Protein AF-A0A661XYD4-F1 (afdb_monomer_lite)

Radius of gyration: 37.02 Å; chains: 1; bounding box: 91×106×102 Å

Structure (mmCIF, N/CA/C/O backbone):
data_AF-A0A661XYD4-F1
#
_entry.id   AF-A0A661XYD4-F1
#
loop_
_atom_site.group_PDB
_atom_site.id
_atom_site.type_symbol
_atom_site.label_atom_id
_atom_site.label_alt_id
_atom_site.label_comp_id
_atom_site.label_asym_id
_atom_site.label_entity_id
_atom_site.label_seq_id
_atom_site.pdbx_PDB_ins_code
_atom_site.Cartn_x
_atom_site.Cartn_y
_atom_site.Cartn_z
_atom_site.occupancy
_atom_site.B_iso_or_equiv
_atom_site.auth_seq_id
_atom_site.auth_comp_id
_atom_site.auth_asym_id
_atom_site.auth_atom_id
_atom_site.pdbx_PDB_model_num
ATOM 1 N N . MET A 1 1 ? 50.429 71.532 -29.324 1.00 42.41 1 MET A N 1
ATOM 2 C CA . MET A 1 1 ? 49.496 70.533 -29.894 1.00 42.41 1 MET A CA 1
ATOM 3 C C . MET A 1 1 ? 50.283 69.344 -30.425 1.00 42.41 1 MET A C 1
ATOM 5 O O . MET A 1 1 ? 50.913 69.481 -31.460 1.00 42.41 1 MET A O 1
ATOM 9 N N . LYS A 1 2 ? 50.279 68.217 -29.705 1.00 32.75 2 LYS A N 1
ATOM 10 C CA . LYS A 1 2 ? 50.439 66.846 -30.230 1.00 32.75 2 LYS A CA 1
ATOM 11 C C . LYS A 1 2 ? 50.190 65.899 -29.051 1.00 32.75 2 LYS A C 1
ATOM 13 O O . LYS A 1 2 ? 51.011 65.804 -28.148 1.00 32.75 2 LYS A O 1
ATOM 18 N N . LYS A 1 3 ? 48.986 65.322 -29.007 1.00 32.28 3 LYS A N 1
ATOM 19 C CA . LYS A 1 3 ? 48.577 64.329 -28.006 1.00 32.28 3 LYS A CA 1
ATOM 20 C C . LYS A 1 3 ? 49.386 63.052 -28.244 1.00 32.28 3 LYS A C 1
ATOM 22 O O . LYS A 1 3 ? 49.295 62.475 -29.323 1.00 32.28 3 LYS A O 1
ATOM 27 N N . ILE A 1 4 ? 50.161 62.633 -27.250 1.00 34.09 4 ILE A N 1
ATOM 28 C CA . ILE A 1 4 ? 50.741 61.291 -27.173 1.00 34.09 4 ILE A CA 1
ATOM 29 C C . ILE A 1 4 ? 49.661 60.404 -26.547 1.00 34.09 4 ILE A C 1
ATOM 31 O O . ILE A 1 4 ? 49.319 60.581 -25.381 1.00 34.09 4 ILE A O 1
ATOM 35 N N . TYR A 1 5 ? 49.084 59.499 -27.337 1.00 37.91 5 TYR A N 1
ATOM 36 C CA . TYR A 1 5 ? 48.242 58.420 -26.826 1.00 37.91 5 TYR A CA 1
ATOM 37 C C . TYR A 1 5 ? 49.162 57.280 -26.387 1.00 37.91 5 TYR A C 1
ATOM 39 O O . TYR A 1 5 ? 49.720 56.563 -27.215 1.00 37.91 5 TYR A O 1
ATOM 47 N N . ILE A 1 6 ? 49.338 57.145 -25.075 1.00 42.06 6 ILE A N 1
ATOM 48 C CA . ILE A 1 6 ? 49.858 55.926 -24.460 1.00 42.06 6 ILE A CA 1
ATOM 49 C C . ILE A 1 6 ? 48.724 54.903 -24.555 1.00 42.06 6 ILE A C 1
ATOM 51 O O . ILE A 1 6 ? 47.727 55.018 -23.844 1.00 42.06 6 ILE A O 1
ATOM 55 N N . TYR A 1 7 ? 48.845 53.935 -25.465 1.00 39.41 7 TYR A N 1
ATOM 56 C CA . TYR A 1 7 ? 48.002 52.745 -25.428 1.00 39.41 7 TYR A CA 1
ATOM 57 C C . TYR A 1 7 ? 48.346 51.978 -24.152 1.00 39.41 7 TYR A C 1
ATOM 59 O O . TYR A 1 7 ? 49.494 51.602 -23.918 1.00 39.41 7 TYR A O 1
ATOM 67 N N . THR A 1 8 ? 47.352 51.825 -23.287 1.00 43.75 8 THR A N 1
ATOM 68 C CA . THR A 1 8 ? 47.473 51.128 -22.016 1.00 43.75 8 THR A CA 1
ATOM 69 C C . THR A 1 8 ? 47.774 49.651 -22.260 1.00 43.75 8 THR A C 1
ATOM 71 O O . THR A 1 8 ? 47.203 49.011 -23.142 1.00 43.75 8 THR A O 1
ATOM 74 N N . PHE A 1 9 ? 48.637 49.096 -21.411 1.00 45.94 9 PHE A N 1
ATOM 75 C CA . PHE A 1 9 ? 48.976 47.671 -21.292 1.00 45.94 9 PHE A CA 1
ATOM 76 C C . PHE A 1 9 ? 47.734 46.746 -21.240 1.00 45.94 9 PHE A C 1
ATOM 78 O O . PHE A 1 9 ? 47.824 45.556 -21.527 1.00 45.94 9 PHE A O 1
ATOM 85 N N . SER A 1 10 ? 46.555 47.309 -20.949 1.00 50.16 10 SER A N 1
ATOM 86 C CA . SER A 1 10 ? 45.253 46.646 -20.997 1.00 50.16 10 SER A CA 1
ATOM 87 C C . SER A 1 10 ? 44.859 46.167 -22.395 1.00 50.16 10 SER A C 1
ATOM 89 O O . SER A 1 10 ? 44.271 45.105 -22.486 1.00 50.16 10 SER A O 1
ATOM 91 N N . ALA A 1 11 ? 45.181 46.873 -23.485 1.00 47.34 11 ALA A N 1
ATOM 92 C CA . ALA A 1 11 ? 44.744 46.448 -24.823 1.00 47.34 11 ALA A CA 1
ATOM 93 C C . ALA A 1 11 ? 45.515 45.215 -25.330 1.00 47.34 11 ALA A C 1
ATOM 95 O O . ALA A 1 11 ? 44.944 44.358 -25.999 1.00 47.34 11 ALA A O 1
ATOM 96 N N . ILE A 1 12 ? 46.794 45.092 -24.958 1.00 50.66 12 ILE A N 1
ATOM 97 C CA . ILE A 1 12 ? 47.622 43.920 -25.278 1.00 50.66 12 ILE A CA 1
ATOM 98 C C . ILE A 1 12 ? 47.277 42.760 -24.337 1.00 50.66 12 ILE A C 1
ATOM 100 O O . ILE A 1 12 ? 47.192 41.627 -24.794 1.00 50.66 12 ILE A O 1
ATOM 104 N N . LEU A 1 13 ? 46.971 43.025 -23.061 1.00 44.84 13 LEU A N 1
ATOM 105 C CA . LEU A 1 13 ? 46.490 41.992 -22.141 1.00 44.84 13 LEU A CA 1
ATOM 106 C C . LEU A 1 13 ? 45.081 41.496 -22.516 1.00 44.84 13 LEU A C 1
ATOM 108 O O . LEU A 1 13 ? 44.818 40.312 -22.379 1.00 44.84 13 LEU A O 1
ATOM 112 N N . SER A 1 14 ? 44.208 42.344 -23.072 1.00 46.81 14 SER A N 1
ATOM 113 C CA . SER A 1 14 ? 42.910 41.934 -23.627 1.00 46.81 14 SER A CA 1
ATOM 114 C C . SER A 1 14 ? 43.047 41.146 -24.930 1.00 46.81 14 SER A C 1
ATOM 116 O O . SER A 1 14 ? 42.288 40.204 -25.117 1.00 46.81 14 SER A O 1
ATOM 118 N N . LEU A 1 15 ? 44.020 41.457 -25.799 1.00 43.03 15 LEU A N 1
ATOM 119 C CA . LEU A 1 15 ? 44.302 40.646 -26.994 1.00 43.03 15 LEU A CA 1
ATOM 120 C C . LEU A 1 15 ? 44.945 39.294 -26.634 1.00 43.03 15 LEU A C 1
ATOM 122 O O . LEU A 1 15 ? 44.657 38.291 -27.278 1.00 43.03 15 LEU A O 1
ATOM 126 N N . VAL A 1 16 ? 45.770 39.248 -25.581 1.00 46.19 16 VAL A N 1
ATOM 127 C CA . VAL A 1 16 ? 46.401 38.016 -25.076 1.00 46.19 16 VAL A CA 1
ATOM 128 C C . VAL A 1 16 ? 45.430 37.190 -24.213 1.00 46.19 16 VAL A C 1
ATOM 130 O O . VAL A 1 16 ? 45.481 35.968 -24.281 1.00 46.19 16 VAL A O 1
ATOM 133 N N . LEU A 1 17 ? 44.471 37.799 -23.497 1.00 42.50 17 LEU A N 1
ATOM 134 C CA . LEU A 1 17 ? 43.375 37.071 -22.828 1.00 42.50 17 LEU A CA 1
ATOM 135 C C . LEU A 1 17 ? 42.269 36.616 -23.798 1.00 42.50 17 LEU A C 1
ATOM 137 O O . LEU A 1 17 ? 41.689 35.557 -23.568 1.00 42.50 17 LEU A O 1
ATOM 141 N N . PHE A 1 18 ? 42.001 37.332 -24.899 1.00 40.91 18 PHE A N 1
ATOM 142 C CA . PHE A 1 18 ? 41.147 36.816 -25.986 1.00 40.91 18 PHE A CA 1
ATOM 143 C C . PHE A 1 18 ? 41.831 35.696 -26.787 1.00 40.91 18 PHE A C 1
ATOM 145 O O . PHE A 1 18 ? 41.151 34.836 -27.343 1.00 40.91 18 PHE A O 1
ATOM 152 N N . ALA A 1 19 ? 43.167 35.670 -26.821 1.00 39.97 19 ALA A N 1
ATOM 153 C CA . ALA A 1 19 ? 43.932 34.565 -27.395 1.00 39.97 19 ALA A CA 1
ATOM 154 C C . ALA A 1 19 ? 44.093 33.372 -26.429 1.00 39.97 19 ALA A C 1
ATOM 156 O O . ALA A 1 19 ? 44.261 32.252 -26.893 1.00 39.97 19 ALA A O 1
ATOM 157 N N . ALA A 1 20 ? 44.012 33.583 -25.108 1.00 40.25 20 ALA A N 1
ATOM 158 C CA . ALA A 1 20 ? 44.160 32.525 -24.100 1.00 40.25 20 ALA A CA 1
ATOM 159 C C . ALA A 1 20 ? 42.831 31.912 -23.609 1.00 40.25 20 ALA A C 1
ATOM 161 O O . ALA A 1 20 ? 42.847 30.828 -23.037 1.00 40.25 20 ALA A O 1
ATOM 162 N N . SER A 1 21 ? 41.687 32.570 -23.836 1.00 40.72 21 SER A N 1
ATOM 163 C CA . SER A 1 21 ? 40.345 31.991 -23.603 1.00 40.72 21 SER A CA 1
ATOM 164 C C . SER A 1 21 ? 39.767 31.285 -24.834 1.00 40.72 21 SER A C 1
ATOM 166 O O . SER A 1 21 ? 38.834 30.500 -24.707 1.00 40.72 21 SER A O 1
ATOM 168 N N . ASN A 1 22 ? 40.383 31.476 -26.004 1.00 41.75 22 ASN A N 1
ATOM 169 C CA . ASN A 1 22 ? 40.304 30.533 -27.109 1.00 41.75 22 ASN A CA 1
ATOM 170 C C . ASN A 1 22 ? 41.465 29.539 -26.983 1.00 41.75 22 ASN A C 1
ATOM 172 O O . ASN A 1 22 ? 42.393 29.544 -27.792 1.00 41.75 22 ASN A O 1
ATOM 176 N N . SER A 1 23 ? 41.392 28.605 -26.028 1.00 43.16 23 SER A N 1
ATOM 177 C CA . SER A 1 23 ? 41.770 27.256 -26.450 1.00 43.16 23 SER A CA 1
ATOM 178 C C . SER A 1 23 ? 40.851 26.995 -27.636 1.00 43.16 23 SER A C 1
ATOM 180 O O . SER A 1 23 ? 39.639 26.932 -27.431 1.00 43.16 23 SER A O 1
ATOM 182 N N . PHE A 1 24 ? 41.374 27.006 -28.867 1.00 46.75 24 PHE A N 1
ATOM 183 C CA . PHE A 1 24 ? 40.613 26.547 -30.025 1.00 46.75 24 PHE A CA 1
ATOM 184 C C . PHE A 1 24 ? 39.933 25.265 -29.564 1.00 46.75 24 PHE A C 1
ATOM 186 O O . PHE A 1 24 ? 40.647 24.328 -29.205 1.00 46.75 24 PHE A O 1
ATOM 193 N N . ALA A 1 25 ? 38.603 25.265 -29.422 1.00 55.66 25 ALA A N 1
ATOM 194 C CA . ALA A 1 25 ? 37.890 24.059 -29.051 1.00 55.66 25 ALA A CA 1
ATOM 195 C C . ALA A 1 25 ? 38.269 23.059 -30.136 1.00 55.66 25 ALA A C 1
ATOM 197 O O . ALA A 1 25 ? 37.901 23.245 -31.294 1.00 55.66 25 ALA A O 1
ATOM 198 N N . GLN A 1 26 ? 39.148 22.116 -29.799 1.00 75.94 26 GLN A N 1
ATOM 199 C CA . GLN A 1 26 ? 39.675 21.192 -30.780 1.00 75.94 26 GLN A CA 1
ATOM 200 C C . GLN A 1 26 ? 38.468 20.449 -31.330 1.00 75.94 26 GLN A C 1
ATOM 202 O O . GLN A 1 26 ? 37.709 19.878 -30.545 1.00 75.94 26 GLN A O 1
ATOM 207 N N . ASN A 1 27 ? 38.270 20.509 -32.650 1.00 89.31 27 ASN A N 1
ATOM 208 C CA . ASN A 1 27 ? 37.201 19.769 -33.306 1.00 89.31 27 ASN A CA 1
ATOM 209 C C . ASN A 1 27 ? 37.309 18.319 -32.851 1.00 89.31 27 ASN A C 1
ATOM 211 O O . ASN A 1 27 ? 38.320 17.665 -33.113 1.00 89.31 27 ASN A O 1
ATOM 215 N N . ASN A 1 28 ? 36.302 17.848 -32.130 1.00 92.44 28 ASN A N 1
ATOM 216 C CA . ASN A 1 28 ? 36.324 16.520 -31.550 1.00 92.44 28 ASN A CA 1
ATOM 217 C C . ASN A 1 28 ? 34.934 15.903 -31.592 1.00 92.44 28 ASN A C 1
ATOM 219 O O . ASN A 1 28 ? 33.923 16.603 -31.554 1.00 92.44 28 ASN A O 1
ATOM 223 N N . ILE A 1 29 ? 34.918 14.578 -31.630 1.00 95.06 29 ILE A N 1
ATOM 224 C CA . ILE A 1 29 ? 33.742 13.746 -31.443 1.00 95.06 29 ILE A CA 1
ATOM 225 C C . ILE A 1 29 ? 34.108 12.764 -30.334 1.00 95.06 29 ILE A C 1
ATOM 227 O O . ILE A 1 29 ? 34.992 11.927 -30.507 1.00 95.06 29 ILE A O 1
ATOM 231 N N . ALA A 1 30 ? 33.468 12.904 -29.179 1.00 94.38 30 ALA A N 1
ATOM 232 C CA . ALA A 1 30 ? 33.615 11.974 -28.071 1.00 94.38 30 ALA A CA 1
ATOM 233 C C . ALA A 1 30 ? 32.605 10.833 -28.224 1.00 94.38 30 ALA A C 1
ATOM 235 O O . ALA A 1 30 ? 31.445 11.087 -28.553 1.00 94.38 30 ALA A O 1
ATOM 236 N N . VAL A 1 31 ? 33.049 9.602 -27.967 1.00 94.75 31 VAL A N 1
ATOM 237 C CA . VAL A 1 31 ? 32.217 8.392 -27.982 1.00 94.75 31 VAL A CA 1
ATOM 238 C C . VAL A 1 31 ? 31.975 7.928 -26.549 1.00 94.75 31 VAL A C 1
ATOM 240 O O . VAL A 1 31 ? 32.898 7.925 -25.735 1.00 94.75 31 VAL A O 1
ATOM 243 N N . SER A 1 32 ? 30.749 7.516 -26.241 1.00 92.62 32 SER A N 1
ATOM 244 C CA . SER A 1 32 ? 30.389 6.903 -24.958 1.00 92.62 32 SER A CA 1
ATOM 245 C C . SER A 1 32 ? 29.353 5.789 -25.142 1.00 92.62 32 SER A C 1
ATOM 247 O O . SER A 1 32 ? 28.881 5.546 -26.254 1.00 92.62 32 SER A O 1
ATOM 249 N N . GLY A 1 33 ? 29.019 5.082 -24.057 1.00 89.44 33 GLY A N 1
ATOM 250 C CA . GLY A 1 33 ? 28.084 3.951 -24.100 1.00 89.44 33 GLY A CA 1
ATOM 251 C C . GLY A 1 33 ? 28.660 2.696 -24.754 1.00 89.44 33 GLY A C 1
ATOM 252 O O . GLY A 1 33 ? 27.914 1.908 -25.321 1.00 89.44 33 GLY A O 1
ATOM 253 N N . VAL A 1 34 ? 29.987 2.536 -24.729 1.00 93.06 34 VAL A N 1
ATOM 254 C CA . VAL A 1 34 ? 30.671 1.354 -25.267 1.00 93.06 34 VAL A CA 1
ATOM 255 C C . VAL A 1 34 ? 30.921 0.357 -24.125 1.00 93.06 34 VAL A C 1
ATOM 257 O O . VAL A 1 34 ? 31.689 0.699 -23.220 1.00 93.06 34 VAL A O 1
ATOM 260 N N . PRO A 1 35 ? 30.311 -0.844 -24.152 1.00 92.12 35 PRO A N 1
ATOM 261 C CA . PRO A 1 35 ? 30.521 -1.890 -23.151 1.00 92.12 35 PRO A CA 1
ATOM 262 C C . PRO A 1 35 ? 31.972 -2.363 -23.082 1.00 92.12 35 PRO A C 1
ATOM 264 O O . PRO A 1 35 ? 32.730 -2.247 -24.048 1.00 92.12 35 PRO A O 1
ATOM 267 N N . ALA A 1 36 ? 32.355 -2.961 -21.953 1.00 90.56 36 ALA A N 1
ATOM 268 C CA . ALA A 1 36 ? 33.705 -3.505 -21.798 1.00 90.56 36 ALA A CA 1
ATOM 269 C C . ALA A 1 36 ? 33.905 -4.820 -22.575 1.00 90.56 36 ALA A C 1
ATOM 271 O O . ALA A 1 36 ? 35.020 -5.111 -23.009 1.00 90.56 36 ALA A O 1
ATOM 272 N N . ASN A 1 37 ? 32.831 -5.596 -22.752 1.00 90.81 37 ASN A N 1
ATOM 273 C CA . ASN A 1 37 ? 32.822 -6.870 -23.468 1.00 90.81 37 ASN A CA 1
ATOM 274 C C . ASN A 1 37 ? 31.727 -6.840 -24.538 1.00 90.81 37 ASN A C 1
ATOM 276 O O . ASN A 1 37 ? 30.605 -6.436 -24.242 1.00 90.81 37 ASN A O 1
ATOM 280 N N . ILE A 1 38 ? 32.061 -7.249 -25.761 1.00 92.69 38 ILE A N 1
ATOM 281 C CA . ILE A 1 38 ? 31.149 -7.273 -26.914 1.00 92.69 38 ILE A CA 1
ATOM 282 C C . ILE A 1 38 ? 31.436 -8.542 -27.724 1.00 92.69 38 ILE A C 1
ATOM 284 O O . ILE A 1 38 ? 32.592 -8.946 -27.845 1.00 92.69 38 ILE A O 1
ATOM 288 N N . CYS A 1 39 ? 30.428 -9.161 -28.323 1.00 94.38 39 CYS A N 1
ATOM 289 C CA . CYS A 1 39 ? 30.624 -10.292 -29.220 1.00 94.38 39 CYS A CA 1
ATOM 290 C C . CYS A 1 39 ? 30.825 -9.850 -30.677 1.00 94.38 39 CYS A C 1
ATOM 292 O O . CYS A 1 39 ? 30.319 -8.826 -31.140 1.00 94.38 39 CYS A O 1
ATOM 294 N N . ALA A 1 40 ? 31.555 -10.651 -31.455 1.00 95.06 40 ALA A N 1
ATOM 295 C CA . ALA A 1 40 ? 31.486 -10.549 -32.908 1.00 95.06 40 ALA A CA 1
ATOM 296 C C . ALA A 1 40 ? 30.050 -10.845 -33.375 1.00 95.06 40 ALA A C 1
ATOM 298 O O . ALA A 1 40 ? 29.362 -11.657 -32.761 1.00 95.06 40 ALA A O 1
ATOM 299 N N . ASN A 1 41 ? 29.612 -10.205 -34.461 1.00 95.81 41 ASN A N 1
ATOM 300 C CA . ASN A 1 41 ? 28.233 -10.236 -34.972 1.00 95.81 41 ASN A CA 1
ATOM 301 C C . ASN A 1 41 ? 27.182 -9.538 -34.082 1.00 95.81 41 ASN A C 1
ATOM 303 O O . ASN A 1 41 ? 26.000 -9.540 -34.409 1.00 95.81 41 ASN A O 1
ATOM 307 N N . GLU A 1 42 ? 27.584 -8.911 -32.978 1.00 94.44 42 GLU A N 1
ATOM 308 C CA . GLU A 1 42 ? 26.650 -8.233 -32.086 1.00 94.44 42 GLU A CA 1
ATOM 309 C C . GLU A 1 42 ? 26.318 -6.816 -32.567 1.00 94.44 42 GLU A C 1
ATOM 311 O O . GLU A 1 42 ? 27.216 -6.056 -32.953 1.00 94.44 42 GLU A O 1
ATOM 316 N N . SER A 1 43 ? 25.038 -6.440 -32.485 1.00 92.69 43 SER A N 1
ATOM 317 C CA . SER A 1 43 ? 24.575 -5.063 -32.671 1.00 92.69 43 SER A CA 1
ATOM 318 C C . SER A 1 43 ? 24.318 -4.361 -31.333 1.00 92.69 43 SER A C 1
ATOM 320 O O . SER A 1 43 ? 23.684 -4.928 -30.446 1.00 92.69 43 SER A O 1
ATOM 322 N N . LEU A 1 44 ? 24.757 -3.106 -31.205 1.00 93.31 44 LEU A N 1
ATOM 323 C CA . LEU A 1 44 ? 24.486 -2.256 -30.040 1.00 93.31 44 LEU A CA 1
ATOM 324 C C . LEU A 1 44 ? 24.397 -0.774 -30.426 1.00 93.31 44 LEU A C 1
ATOM 326 O O . LEU A 1 44 ? 24.822 -0.367 -31.506 1.00 93.31 44 LEU A O 1
ATOM 330 N N . ILE A 1 45 ? 23.893 0.055 -29.514 1.00 92.81 45 ILE A N 1
ATOM 331 C CA . ILE A 1 45 ? 23.831 1.506 -29.692 1.00 92.81 45 ILE A CA 1
ATOM 332 C C . ILE A 1 45 ? 24.971 2.170 -28.916 1.00 92.81 45 ILE A C 1
ATOM 334 O O . ILE A 1 45 ? 25.129 1.935 -27.722 1.00 92.81 45 ILE A O 1
ATOM 338 N N . ILE A 1 46 ? 25.725 3.047 -29.583 1.00 94.06 46 ILE A N 1
ATOM 339 C CA . ILE A 1 46 ? 26.718 3.931 -28.952 1.00 94.06 46 ILE A CA 1
ATOM 340 C C . ILE A 1 46 ? 26.280 5.392 -29.058 1.00 94.06 46 ILE A C 1
ATOM 342 O O . ILE A 1 46 ? 25.545 5.770 -29.973 1.00 94.06 46 ILE A O 1
ATOM 346 N N . ASN A 1 47 ? 26.762 6.231 -28.145 1.00 93.44 47 ASN A N 1
ATOM 347 C CA . ASN A 1 47 ? 26.435 7.654 -28.093 1.00 93.44 47 ASN A CA 1
ATOM 348 C C . ASN A 1 47 ? 27.614 8.503 -28.591 1.00 93.44 47 ASN A C 1
ATOM 350 O O . ASN A 1 47 ? 28.778 8.127 -28.421 1.00 93.44 47 ASN A O 1
ATOM 354 N N . TYR A 1 48 ? 27.322 9.676 -29.160 1.00 93.81 48 TYR A N 1
ATOM 355 C CA . TYR A 1 48 ? 28.343 10.646 -29.557 1.00 93.81 48 TYR A CA 1
ATOM 356 C C . TYR A 1 48 ? 28.016 12.075 -29.128 1.00 93.81 48 TYR A C 1
ATOM 358 O O . TYR A 1 48 ? 26.853 12.481 -29.086 1.00 93.81 48 TYR A O 1
ATOM 366 N N . VAL A 1 49 ? 29.068 12.854 -28.860 1.00 94.81 49 VAL A N 1
ATOM 367 C CA . VAL A 1 49 ? 29.002 14.308 -28.664 1.00 94.81 49 VAL A CA 1
ATOM 368 C C . VAL A 1 49 ? 30.123 14.972 -29.463 1.00 94.81 49 VAL A C 1
ATOM 370 O O . VAL A 1 49 ? 31.306 14.757 -29.204 1.00 94.81 49 VAL A O 1
ATOM 373 N N . ALA A 1 50 ? 29.745 15.783 -30.442 1.00 93.44 50 ALA A N 1
ATOM 374 C CA . ALA A 1 50 ? 30.605 16.559 -31.315 1.00 93.44 50 ALA A CA 1
ATOM 375 C C . ALA A 1 50 ? 30.703 18.016 -30.838 1.00 93.44 50 ALA A C 1
ATOM 377 O O . ALA A 1 50 ? 29.699 18.638 -30.506 1.00 93.44 50 ALA A O 1
ATOM 378 N N . ASN A 1 51 ? 31.912 18.577 -30.830 1.00 92.69 51 ASN A N 1
ATOM 379 C CA . ASN A 1 51 ? 32.175 19.955 -30.411 1.00 92.69 51 ASN A CA 1
ATOM 380 C C . ASN A 1 51 ? 33.271 20.596 -31.269 1.00 92.69 51 ASN A C 1
ATOM 382 O O . ASN A 1 51 ? 34.105 19.907 -31.854 1.00 92.69 51 ASN A O 1
ATOM 386 N N . GLY A 1 52 ? 33.294 21.930 -31.306 1.00 88.81 52 GLY A N 1
ATOM 387 C CA . GLY A 1 52 ? 34.331 22.709 -31.997 1.00 88.81 52 GLY A CA 1
ATOM 388 C C . GLY A 1 52 ? 34.092 22.915 -33.497 1.00 88.81 52 GLY A C 1
ATOM 389 O O . GLY A 1 52 ? 34.788 23.712 -34.113 1.00 88.81 52 GLY A O 1
ATOM 390 N N . PHE A 1 53 ? 33.072 22.282 -34.084 1.00 90.81 53 PHE A N 1
ATOM 391 C CA . PHE A 1 53 ? 32.729 22.436 -35.499 1.00 90.81 53 PHE A CA 1
ATOM 392 C C . PHE A 1 53 ? 31.216 22.487 -35.742 1.00 90.81 53 PHE A C 1
ATOM 394 O O . PHE A 1 53 ? 30.423 22.161 -34.863 1.00 90.81 53 PHE A O 1
ATOM 401 N N . THR A 1 54 ? 30.819 22.896 -36.948 1.00 90.81 54 THR A N 1
ATOM 402 C CA . THR A 1 54 ? 29.422 22.910 -37.401 1.00 90.81 54 THR A CA 1
ATOM 403 C C . THR A 1 54 ? 29.263 21.893 -38.531 1.00 90.81 54 THR A C 1
ATOM 405 O O . THR A 1 54 ? 29.846 22.114 -39.593 1.00 90.81 54 THR A O 1
ATOM 408 N N . PRO A 1 55 ? 28.531 20.785 -38.320 1.00 92.12 55 PRO A N 1
ATOM 409 C CA . PRO A 1 55 ? 28.283 19.799 -39.364 1.00 92.12 55 PRO A CA 1
ATOM 410 C C . PRO A 1 55 ? 27.532 20.404 -40.557 1.00 92.12 55 PRO A C 1
ATOM 412 O O . PRO A 1 55 ? 26.552 21.133 -40.373 1.00 92.12 55 PRO A O 1
ATOM 415 N N . GLY A 1 56 ? 27.973 20.092 -41.774 1.00 89.00 56 GLY A N 1
ATOM 416 C CA . GLY A 1 56 ? 27.292 20.475 -43.008 1.00 89.00 56 GLY A CA 1
ATOM 417 C C . GLY A 1 56 ? 25.960 19.741 -43.207 1.00 89.00 56 GLY A C 1
ATOM 418 O O . GLY A 1 56 ? 25.688 18.700 -42.600 1.00 89.00 56 GLY A O 1
ATOM 419 N N . ALA A 1 57 ? 25.105 20.274 -44.083 1.00 84.69 57 ALA A N 1
ATOM 420 C CA . ALA A 1 57 ? 23.884 19.585 -44.493 1.00 84.69 57 ALA A CA 1
ATOM 421 C C . ALA A 1 57 ? 24.254 18.310 -45.273 1.00 84.69 57 ALA A C 1
ATOM 423 O O . ALA A 1 57 ? 24.862 18.394 -46.337 1.00 84.69 57 ALA A O 1
ATOM 424 N N . GLY A 1 58 ? 23.890 17.140 -44.740 1.00 86.12 58 GLY A N 1
ATOM 425 C CA . GLY A 1 58 ? 24.295 15.841 -45.290 1.00 86.12 58 GLY A CA 1
ATOM 426 C C . GLY A 1 58 ? 25.553 15.242 -44.654 1.00 86.12 58 GLY A C 1
ATOM 427 O O . GLY A 1 58 ? 26.059 14.249 -45.168 1.00 86.12 58 GLY A O 1
ATOM 428 N N . ASN A 1 59 ? 26.048 15.807 -43.546 1.00 93.19 59 ASN A N 1
ATOM 429 C CA . ASN A 1 59 ? 27.119 15.195 -42.766 1.00 93.19 59 ASN A CA 1
ATOM 430 C C . ASN A 1 59 ? 26.774 13.756 -42.344 1.00 93.19 59 ASN A C 1
ATOM 432 O O . ASN A 1 59 ? 25.659 13.484 -41.896 1.00 93.19 59 ASN A O 1
ATOM 436 N N . ILE A 1 60 ? 27.761 12.868 -42.441 1.00 93.94 60 ILE A N 1
ATOM 437 C CA . ILE A 1 60 ? 27.690 11.471 -42.027 1.00 93.94 60 ILE A CA 1
ATOM 438 C C . ILE A 1 60 ? 28.579 11.287 -40.803 1.00 93.94 60 ILE A C 1
ATOM 440 O O . ILE A 1 60 ? 29.783 11.549 -40.856 1.00 93.94 60 ILE A O 1
ATOM 444 N N . TYR A 1 61 ? 27.999 10.771 -39.724 1.00 95.31 61 TYR A N 1
ATOM 445 C CA . TYR A 1 61 ? 28.769 10.171 -38.643 1.00 95.31 61 TYR A CA 1
ATOM 446 C C . TYR A 1 61 ? 28.936 8.671 -38.909 1.00 95.31 61 TYR A C 1
ATOM 448 O O . TYR A 1 61 ? 27.955 7.962 -39.135 1.00 95.31 61 TYR A O 1
ATOM 456 N N . GLN A 1 62 ? 30.179 8.188 -38.893 1.00 95.75 62 GLN A N 1
ATOM 457 C CA . GLN A 1 62 ? 30.511 6.776 -39.088 1.00 95.75 62 GLN A CA 1
ATOM 458 C C . GLN A 1 62 ? 31.363 6.263 -37.926 1.00 95.75 62 GLN A C 1
ATOM 460 O O . GLN A 1 62 ? 32.444 6.786 -37.651 1.00 95.75 62 GLN A O 1
ATOM 465 N N . ALA A 1 63 ? 30.888 5.212 -37.264 1.00 96.94 63 ALA A N 1
ATOM 466 C CA . ALA A 1 63 ? 31.637 4.479 -36.260 1.00 96.94 63 ALA A CA 1
ATOM 467 C C . ALA A 1 63 ? 32.645 3.520 -36.909 1.00 96.94 63 ALA A C 1
ATOM 469 O O . ALA A 1 63 ? 32.365 2.851 -37.909 1.00 96.94 63 ALA A O 1
ATOM 470 N N . GLN A 1 64 ? 33.830 3.453 -36.313 1.00 97.38 64 GLN A N 1
ATOM 471 C CA . GLN A 1 64 ? 34.966 2.668 -36.773 1.00 97.38 64 GLN A CA 1
ATOM 472 C C . GLN A 1 64 ? 35.519 1.819 -35.628 1.00 97.38 64 GLN A C 1
ATOM 474 O O . GLN A 1 64 ? 35.701 2.333 -34.524 1.00 97.38 64 GLN A O 1
ATOM 479 N N . LEU A 1 65 ? 35.846 0.559 -35.913 1.00 97.19 65 LEU A N 1
ATOM 480 C CA . LEU A 1 65 ? 36.558 -0.358 -35.022 1.00 97.19 65 LEU A CA 1
ATOM 481 C C . LEU A 1 65 ? 38.052 -0.378 -35.365 1.00 97.19 65 LEU A C 1
ATOM 483 O O . LEU A 1 65 ? 38.436 -0.386 -36.539 1.00 97.19 65 LEU A O 1
ATOM 487 N N . SER A 1 66 ? 38.899 -0.389 -34.340 1.00 96.75 66 SER A N 1
ATOM 488 C CA . SER A 1 66 ? 40.346 -0.535 -34.486 1.00 96.75 66 SER A CA 1
ATOM 489 C C . SER A 1 66 ? 40.761 -1.970 -34.840 1.00 96.75 66 SER A C 1
ATOM 491 O O . SER A 1 66 ? 39.977 -2.915 -34.808 1.00 96.75 66 SER A O 1
ATOM 493 N N . SER A 1 67 ? 42.052 -2.169 -35.082 1.00 93.19 67 SER A N 1
ATOM 494 C CA . SER A 1 67 ? 42.679 -3.493 -35.018 1.00 93.19 67 SER A CA 1
ATOM 495 C C . SER A 1 67 ? 42.689 -4.062 -33.587 1.00 93.19 67 SER A C 1
ATOM 497 O O . SER A 1 67 ? 42.414 -3.350 -32.616 1.00 93.19 67 SER A O 1
ATOM 499 N N . VAL A 1 68 ? 43.076 -5.336 -33.443 1.00 92.00 68 VAL A N 1
ATOM 500 C CA . VAL A 1 68 ? 43.157 -6.057 -32.152 1.00 92.00 68 VAL A CA 1
ATOM 501 C C . VAL A 1 68 ? 44.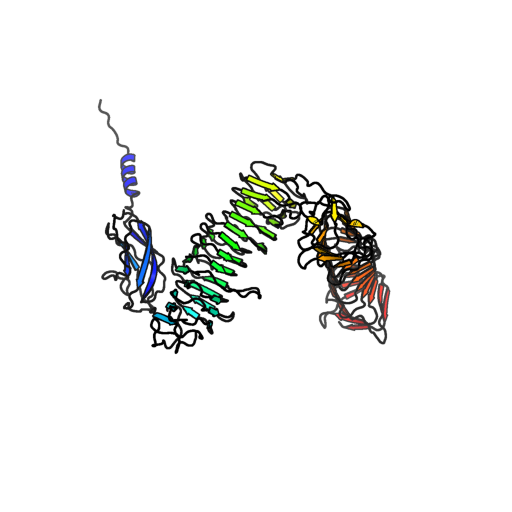112 -5.412 -31.133 1.00 92.00 68 VAL A C 1
ATOM 503 O O . VAL A 1 68 ? 43.982 -5.636 -29.928 1.00 92.00 68 VAL A O 1
ATOM 506 N N . THR A 1 69 ? 45.056 -4.588 -31.599 1.00 90.75 69 THR A N 1
ATOM 507 C CA . THR A 1 69 ? 46.007 -3.836 -30.765 1.00 90.75 69 THR A CA 1
ATOM 508 C C . THR A 1 69 ? 45.575 -2.391 -30.497 1.00 90.75 69 THR A C 1
ATOM 510 O O . THR A 1 69 ? 46.363 -1.628 -29.945 1.00 90.75 69 THR A O 1
ATOM 513 N N . GLY A 1 70 ? 44.365 -1.992 -30.900 1.00 92.12 70 GLY A N 1
ATOM 514 C CA . GLY A 1 70 ? 43.846 -0.635 -30.694 1.00 92.12 70 GLY A CA 1
ATOM 515 C C . GLY A 1 70 ? 44.240 0.386 -31.764 1.00 92.12 70 GLY A C 1
ATOM 516 O O . GLY A 1 70 ? 43.907 1.559 -31.638 1.00 92.12 70 GLY A O 1
ATOM 517 N N . ASP A 1 71 ? 44.932 -0.031 -32.830 1.00 93.25 71 ASP A N 1
ATOM 518 C CA . ASP A 1 71 ? 45.377 0.873 -33.900 1.00 93.25 71 ASP A CA 1
ATOM 519 C C . ASP A 1 71 ? 44.290 1.070 -34.974 1.00 93.25 71 ASP A C 1
ATOM 521 O O . ASP A 1 71 ? 43.707 0.096 -35.458 1.00 93.25 71 ASP A O 1
ATOM 525 N N . PHE A 1 72 ? 44.060 2.322 -35.377 1.00 96.44 72 PHE A N 1
ATOM 526 C CA . PHE A 1 72 ? 43.119 2.748 -36.414 1.00 96.44 72 PHE A CA 1
ATOM 527 C C . PHE A 1 72 ? 43.784 3.084 -37.767 1.00 96.44 72 PHE A C 1
ATOM 529 O O . PHE A 1 72 ? 43.216 3.846 -38.552 1.00 96.44 72 PHE A O 1
ATOM 536 N N . THR A 1 73 ? 44.976 2.552 -38.061 1.00 94.50 73 THR A N 1
ATOM 537 C CA . THR A 1 73 ? 45.625 2.700 -39.380 1.00 94.50 73 THR A CA 1
ATOM 538 C C . THR A 1 73 ? 44.768 2.125 -40.520 1.00 94.50 73 THR A C 1
ATOM 540 O O . THR A 1 73 ? 44.690 2.719 -41.594 1.00 94.50 73 THR A O 1
ATOM 543 N N . VAL A 1 74 ? 44.086 0.997 -40.284 1.00 93.75 74 VAL A N 1
ATOM 544 C CA . VAL A 1 74 ? 43.115 0.389 -41.215 1.00 93.75 74 VAL A CA 1
ATOM 545 C C . VAL A 1 74 ? 41.824 0.096 -40.440 1.00 93.75 74 VAL A C 1
ATOM 547 O O . VAL A 1 74 ? 41.620 -1.032 -39.992 1.00 93.75 74 VAL A O 1
ATOM 550 N N . PRO A 1 75 ? 40.995 1.122 -40.182 1.00 95.56 75 PRO A N 1
ATOM 551 C CA . PRO A 1 75 ? 39.800 0.972 -39.367 1.00 95.56 75 PRO A CA 1
ATOM 552 C C . PRO A 1 75 ? 38.703 0.235 -40.140 1.00 95.56 75 PRO A C 1
ATOM 554 O O . PRO A 1 75 ? 38.562 0.418 -41.350 1.00 95.56 75 PRO A O 1
ATOM 557 N N . ILE A 1 76 ? 37.890 -0.548 -39.436 1.00 95.75 76 ILE A N 1
ATOM 558 C CA . ILE A 1 76 ? 36.736 -1.234 -40.026 1.00 95.75 76 ILE A CA 1
ATOM 559 C C . ILE A 1 76 ? 35.481 -0.397 -39.744 1.00 95.75 76 ILE A C 1
ATOM 561 O O . ILE A 1 76 ? 35.192 -0.154 -38.572 1.00 95.75 76 ILE A O 1
ATOM 565 N N . PRO A 1 77 ? 34.730 0.071 -40.758 1.00 95.62 77 PRO A N 1
ATOM 566 C CA . PRO A 1 77 ? 33.425 0.686 -40.535 1.00 95.62 77 PRO A CA 1
ATOM 567 C C . PRO A 1 77 ? 32.464 -0.318 -39.894 1.00 95.62 77 PRO A C 1
ATOM 569 O O . PRO A 1 77 ? 32.302 -1.424 -40.404 1.00 95.62 77 PRO A O 1
ATOM 572 N N . ILE A 1 78 ? 31.832 0.070 -38.786 1.00 96.12 78 ILE A N 1
ATOM 573 C CA . ILE A 1 78 ? 30.923 -0.797 -38.012 1.00 96.12 78 ILE A CA 1
ATOM 574 C C . ILE A 1 78 ? 29.508 -0.228 -37.901 1.00 96.12 78 ILE A C 1
ATOM 576 O O . ILE A 1 78 ? 28.706 -0.706 -37.116 1.00 96.12 78 ILE A O 1
ATOM 580 N N . SER A 1 79 ? 29.188 0.803 -38.671 1.00 94.75 79 SER A N 1
ATOM 581 C CA . SER A 1 79 ? 27.860 1.417 -38.728 1.00 94.75 79 SER A CA 1
ATOM 582 C C . SER A 1 79 ? 27.522 1.768 -40.166 1.00 94.75 79 SER A C 1
ATOM 584 O O . SER A 1 79 ? 28.426 2.081 -40.947 1.00 94.75 79 SER A O 1
ATOM 586 N N . ASN A 1 80 ? 26.229 1.822 -40.473 1.00 86.62 80 ASN A N 1
ATOM 587 C CA . ASN A 1 80 ? 25.747 2.440 -41.704 1.00 86.62 80 ASN A CA 1
ATOM 588 C C . ASN A 1 80 ? 25.985 3.959 -41.682 1.00 86.62 80 ASN A C 1
ATOM 590 O O . ASN A 1 80 ? 26.193 4.558 -40.623 1.00 86.62 80 ASN A O 1
ATOM 594 N N . GLU A 1 81 ? 25.941 4.592 -42.856 1.00 82.81 81 GLU A N 1
ATOM 595 C CA . GLU A 1 81 ? 26.048 6.048 -42.976 1.00 82.81 81 GLU A CA 1
ATOM 596 C C . GLU A 1 81 ? 24.910 6.731 -42.198 1.00 82.81 81 GLU A C 1
ATOM 598 O O . GLU A 1 81 ? 23.744 6.679 -42.593 1.00 82.81 81 GLU A O 1
ATOM 603 N N . THR A 1 82 ? 25.242 7.353 -41.061 1.00 80.69 82 THR A N 1
ATOM 604 C CA . THR A 1 82 ? 24.272 8.050 -40.209 1.00 80.69 82 THR A CA 1
ATOM 605 C C . THR A 1 82 ? 24.263 9.533 -40.560 1.00 80.69 82 THR A C 1
ATOM 607 O O . THR A 1 82 ? 25.110 10.298 -40.095 1.00 80.69 82 THR A O 1
ATOM 610 N N . PHE A 1 83 ? 23.308 9.938 -41.398 1.00 87.25 83 PHE A N 1
ATOM 611 C CA . PHE A 1 83 ? 23.142 11.328 -41.822 1.00 87.25 83 PHE A CA 1
ATOM 612 C C . PHE A 1 83 ? 22.573 12.178 -40.684 1.00 87.25 83 PHE A C 1
ATOM 614 O O . PHE A 1 83 ? 21.425 11.999 -40.280 1.00 87.25 83 PHE A O 1
ATOM 621 N N . SER A 1 84 ? 23.365 13.111 -40.160 1.00 87.44 84 SER A N 1
ATOM 622 C CA . SER A 1 84 ? 22.943 13.989 -39.070 1.00 87.44 84 SER A CA 1
ATOM 623 C C . SER A 1 84 ? 23.790 15.255 -39.009 1.00 87.44 84 SER A C 1
ATOM 625 O O . SER A 1 84 ? 25.019 15.213 -39.084 1.00 87.44 84 SER A O 1
ATOM 627 N N . SER A 1 85 ? 23.120 16.390 -38.808 1.00 90.06 85 SER A N 1
ATOM 628 C CA . SER A 1 85 ? 23.760 17.657 -38.444 1.00 90.06 85 SER A CA 1
ATOM 629 C C . SER A 1 85 ? 23.736 17.923 -36.934 1.00 90.06 85 SER A C 1
ATOM 631 O O . SER A 1 85 ? 24.133 19.002 -36.493 1.00 90.06 85 SER A O 1
ATOM 633 N N . ALA A 1 86 ? 23.221 16.982 -36.135 1.00 91.56 86 ALA A N 1
ATOM 634 C CA . ALA A 1 86 ? 23.137 17.128 -34.690 1.00 91.56 86 ALA A CA 1
ATOM 635 C C . ALA A 1 86 ? 24.514 16.927 -34.050 1.00 91.56 86 ALA A C 1
ATOM 637 O O . ALA A 1 86 ? 25.217 15.960 -34.346 1.00 91.56 86 ALA A O 1
ATOM 638 N N . LEU A 1 87 ? 24.861 17.826 -33.127 1.00 92.94 87 LEU A N 1
ATOM 639 C CA . LEU A 1 87 ? 26.103 17.769 -32.355 1.00 92.94 87 LEU A CA 1
ATOM 640 C C . LEU A 1 87 ? 26.098 16.673 -31.282 1.00 92.94 87 LEU A C 1
ATOM 642 O O . LEU A 1 87 ? 27.122 16.423 -30.664 1.00 92.94 87 LEU A O 1
ATOM 646 N N . SER A 1 88 ? 24.983 15.995 -31.049 1.00 93.38 88 SER A N 1
ATOM 647 C CA . SER A 1 88 ? 24.928 14.791 -30.227 1.00 93.38 88 SER A CA 1
ATOM 648 C C . SER A 1 88 ? 23.865 13.845 -30.764 1.00 93.38 88 SER A C 1
ATOM 650 O O . SER A 1 88 ? 22.922 14.271 -31.435 1.00 93.38 88 SER A O 1
ATOM 652 N N . GLY A 1 89 ? 24.027 12.555 -30.490 1.00 91.69 89 GLY A N 1
ATOM 653 C CA . GLY A 1 89 ? 23.098 11.539 -30.958 1.00 91.69 89 GLY A CA 1
ATOM 654 C C . GLY A 1 89 ? 23.572 10.129 -30.654 1.00 91.69 89 GLY A C 1
ATOM 655 O O . GLY A 1 89 ? 24.536 9.920 -29.914 1.00 91.69 89 GLY A O 1
ATOM 656 N N . THR A 1 90 ? 22.881 9.166 -31.249 1.00 92.12 90 THR A N 1
ATOM 657 C CA . THR A 1 90 ? 23.165 7.740 -31.116 1.00 92.12 90 THR A CA 1
ATOM 658 C C . THR A 1 90 ? 23.447 7.121 -32.482 1.00 92.12 90 THR A C 1
ATOM 660 O O . THR A 1 90 ? 22.954 7.600 -33.504 1.00 92.12 90 THR A O 1
ATOM 663 N N . ILE A 1 91 ? 24.271 6.073 -32.514 1.00 93.69 91 ILE A N 1
ATOM 664 C CA . ILE A 1 91 ? 24.601 5.305 -33.720 1.00 93.69 91 ILE A CA 1
ATOM 665 C C . ILE A 1 91 ? 24.434 3.824 -33.397 1.00 93.69 91 ILE A C 1
ATOM 667 O O . ILE A 1 91 ? 25.018 3.333 -32.431 1.00 93.69 91 ILE A O 1
ATOM 671 N N . ASN A 1 92 ? 23.660 3.112 -34.218 1.00 93.50 92 ASN A N 1
ATOM 672 C CA . ASN A 1 92 ? 23.621 1.654 -34.175 1.00 93.50 92 ASN A CA 1
ATOM 673 C C . ASN A 1 92 ? 24.884 1.101 -34.849 1.00 93.50 92 ASN A C 1
ATOM 675 O O . ASN A 1 92 ? 25.163 1.422 -36.010 1.00 93.50 92 ASN A O 1
ATOM 679 N N . VAL A 1 93 ? 25.645 0.291 -34.123 1.00 95.19 93 VAL A N 1
ATOM 680 C CA . VAL A 1 93 ? 26.862 -0.359 -34.611 1.00 95.19 93 VAL A CA 1
ATOM 681 C C . VAL A 1 93 ? 26.685 -1.866 -34.627 1.00 95.19 93 VAL A C 1
ATOM 683 O O . VAL A 1 93 ? 25.898 -2.412 -33.866 1.00 95.19 93 VAL A O 1
ATOM 686 N N . THR A 1 94 ? 27.409 -2.556 -35.500 1.00 95.88 94 THR A N 1
ATOM 687 C CA . THR A 1 94 ? 27.481 -4.018 -35.534 1.00 95.88 94 THR A CA 1
ATOM 688 C C . THR A 1 94 ? 28.928 -4.446 -35.690 1.00 95.88 94 THR A C 1
ATOM 690 O O . THR A 1 94 ? 29.603 -4.047 -36.642 1.00 95.88 94 THR A O 1
ATOM 693 N N . ILE A 1 95 ? 29.417 -5.248 -34.745 1.00 95.69 95 ILE A N 1
ATOM 694 C CA . ILE A 1 95 ? 30.767 -5.802 -34.822 1.00 95.69 95 ILE A CA 1
ATOM 695 C C . ILE A 1 95 ? 30.782 -6.865 -35.926 1.00 95.69 95 ILE A C 1
ATOM 697 O O . ILE A 1 95 ? 29.982 -7.796 -35.873 1.00 95.69 95 ILE A O 1
ATOM 701 N N . PRO A 1 96 ? 31.676 -6.788 -36.927 1.00 95.56 96 PRO A N 1
ATOM 702 C CA . PRO A 1 96 ? 31.701 -7.761 -38.013 1.00 95.56 96 PRO A CA 1
ATOM 703 C C . PRO A 1 96 ? 31.882 -9.190 -37.491 1.00 95.56 96 PRO A C 1
ATOM 705 O O . PRO A 1 96 ? 32.754 -9.432 -36.655 1.00 95.56 96 PRO A O 1
ATOM 708 N N . ALA A 1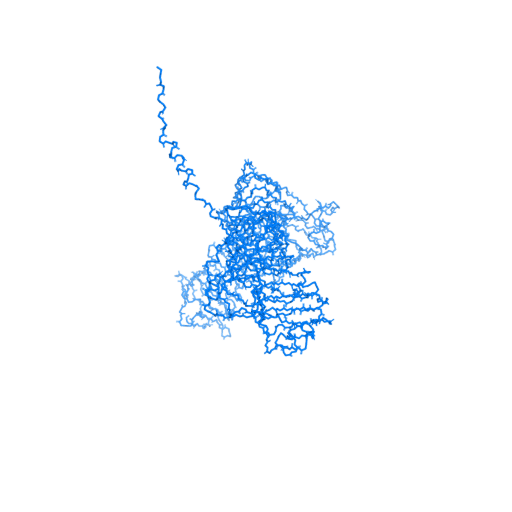 97 ? 31.126 -10.149 -38.029 1.00 94.31 97 ALA A N 1
ATOM 709 C CA . ALA A 1 97 ? 31.237 -11.565 -37.661 1.00 94.31 97 ALA A CA 1
ATOM 710 C C . ALA A 1 97 ? 32.649 -12.148 -37.894 1.00 94.31 97 ALA A C 1
ATOM 712 O O . ALA A 1 97 ? 33.065 -13.077 -37.214 1.00 94.31 97 ALA A O 1
ATOM 713 N N . SER A 1 98 ? 33.423 -11.576 -38.824 1.00 93.38 98 SER A N 1
ATOM 714 C CA . SER A 1 98 ? 34.811 -11.971 -39.104 1.00 93.38 98 SER A CA 1
ATOM 715 C C . SER A 1 98 ? 35.847 -11.360 -38.147 1.00 93.38 98 SER A C 1
ATOM 717 O O . SER A 1 98 ? 37.045 -11.441 -38.423 1.00 93.38 98 SER A O 1
ATOM 719 N N . THR A 1 99 ? 35.424 -10.675 -37.081 1.00 94.25 99 THR A N 1
ATOM 720 C CA . THR A 1 99 ? 36.341 -10.019 -36.138 1.00 94.25 99 THR A CA 1
ATOM 721 C C . THR A 1 99 ? 37.085 -11.067 -35.313 1.00 94.25 99 THR A C 1
ATOM 723 O O . THR A 1 99 ? 36.481 -11.970 -34.742 1.00 94.25 99 THR A O 1
ATOM 726 N N . THR A 1 100 ? 38.412 -10.953 -35.242 1.00 92.44 100 THR A N 1
ATOM 727 C CA . THR A 1 100 ? 39.249 -11.890 -34.485 1.00 92.44 100 THR A CA 1
ATOM 728 C C . THR A 1 100 ? 38.943 -11.824 -32.990 1.00 92.44 100 THR A C 1
ATOM 730 O O . THR A 1 100 ? 39.148 -10.789 -32.358 1.00 92.44 100 THR A O 1
ATOM 733 N N . LEU A 1 101 ? 38.532 -12.952 -32.408 1.00 93.25 101 LEU A N 1
ATOM 734 C CA . LEU A 1 101 ? 38.307 -13.059 -30.969 1.00 93.25 101 LEU A CA 1
ATOM 735 C C . LEU A 1 101 ? 39.636 -12.994 -30.206 1.00 93.25 101 LEU A C 1
ATOM 737 O O . LEU A 1 101 ? 40.591 -13.704 -30.527 1.00 93.25 101 LEU A O 1
ATOM 741 N N . ASN A 1 102 ? 39.703 -12.158 -29.176 1.00 87.81 102 ASN A N 1
ATOM 742 C CA . ASN A 1 102 ? 40.844 -12.055 -28.284 1.00 87.81 102 ASN A CA 1
ATOM 743 C C . ASN A 1 102 ? 40.395 -11.606 -26.873 1.00 87.81 102 ASN A C 1
ATOM 745 O O . ASN A 1 102 ? 40.058 -10.439 -26.677 1.00 87.81 102 ASN A O 1
ATOM 749 N N . PRO A 1 103 ? 40.472 -12.488 -25.855 1.00 79.50 103 PRO A N 1
ATOM 750 C CA . PRO A 1 103 ? 40.052 -12.195 -24.478 1.00 79.50 103 PRO A CA 1
ATOM 751 C C . PRO A 1 103 ? 40.980 -11.221 -23.725 1.00 79.50 103 PRO A C 1
ATOM 753 O O . PRO A 1 103 ? 40.730 -10.893 -22.571 1.00 79.50 103 PRO A O 1
ATOM 756 N N . THR A 1 104 ? 42.062 -10.766 -24.363 1.00 80.44 104 THR A N 1
ATOM 757 C CA . THR A 1 104 ? 43.036 -9.789 -23.843 1.00 80.44 104 THR A CA 1
ATOM 758 C C . THR A 1 104 ? 43.174 -8.560 -24.758 1.00 80.44 104 THR A C 1
ATOM 760 O O . THR A 1 104 ? 44.167 -7.837 -24.676 1.00 80.44 104 THR A O 1
ATOM 763 N N . SER A 1 105 ? 42.224 -8.352 -25.683 1.00 71.81 105 SER A N 1
ATOM 764 C CA . SER A 1 105 ? 42.330 -7.358 -26.758 1.00 71.81 105 SER A CA 1
ATOM 765 C C . SER A 1 105 ? 42.377 -5.908 -26.285 1.00 71.81 105 SER A C 1
ATOM 767 O O . SER A 1 105 ? 41.884 -5.549 -25.219 1.00 71.81 105 SER A O 1
ATOM 769 N N . ALA A 1 106 ? 42.924 -5.052 -27.150 1.00 84.88 106 ALA A N 1
ATOM 770 C CA . ALA A 1 106 ? 42.920 -3.603 -26.999 1.00 84.88 106 ALA A CA 1
ATOM 771 C C . ALA A 1 106 ? 42.000 -2.922 -28.026 1.00 84.88 106 ALA A C 1
ATOM 773 O O . ALA A 1 106 ? 42.278 -1.794 -28.420 1.00 84.88 106 ALA A O 1
ATOM 774 N N . TYR A 1 107 ? 40.937 -3.597 -28.492 1.00 95.50 107 TYR A N 1
ATOM 775 C CA . TYR A 1 107 ? 40.001 -3.008 -29.455 1.00 95.50 107 TYR A CA 1
ATOM 776 C C . TYR A 1 107 ? 39.443 -1.683 -28.933 1.00 95.50 107 TYR A C 1
ATOM 778 O O . TYR A 1 107 ? 39.192 -1.538 -27.737 1.00 95.50 107 TYR A O 1
ATOM 786 N N . ARG A 1 108 ? 39.251 -0.733 -29.848 1.00 95.56 108 ARG A N 1
ATOM 787 C CA . ARG A 1 108 ? 38.726 0.610 -29.609 1.00 95.56 108 ARG A CA 1
ATOM 788 C C . ARG A 1 108 ? 37.702 0.975 -30.669 1.00 95.56 108 ARG A C 1
ATOM 790 O O . ARG A 1 108 ? 37.819 0.561 -31.823 1.00 95.56 108 ARG A O 1
ATOM 797 N N . ILE A 1 109 ? 36.745 1.809 -30.286 1.00 96.62 109 ILE A N 1
ATOM 798 C CA . ILE A 1 109 ? 35.758 2.402 -31.187 1.00 96.62 109 ILE A CA 1
ATOM 799 C C . ILE A 1 109 ? 35.951 3.914 -31.204 1.00 96.62 109 ILE A C 1
ATOM 801 O O . ILE A 1 109 ? 36.125 4.540 -30.160 1.00 96.62 109 ILE A O 1
ATOM 805 N N . ARG A 1 110 ? 35.900 4.506 -32.398 1.00 96.19 110 ARG A N 1
ATOM 806 C CA . ARG A 1 110 ? 35.848 5.961 -32.598 1.00 96.19 110 ARG A CA 1
ATOM 807 C C . ARG A 1 110 ? 34.771 6.317 -33.615 1.00 96.19 110 ARG A C 1
ATOM 809 O O . ARG A 1 110 ? 34.339 5.456 -34.380 1.00 96.19 110 ARG A O 1
ATOM 816 N N . ILE A 1 111 ? 34.394 7.590 -33.676 1.00 96.38 111 ILE A N 1
ATOM 817 C CA . ILE A 1 111 ? 33.471 8.114 -34.690 1.00 96.38 111 ILE A CA 1
ATOM 818 C C . ILE A 1 111 ? 34.185 9.162 -35.542 1.00 96.38 111 ILE A C 1
ATOM 820 O O . ILE A 1 111 ? 34.956 9.973 -35.029 1.00 96.38 111 ILE A O 1
ATOM 824 N N . VAL A 1 112 ? 33.923 9.146 -36.848 1.00 95.75 112 VAL A N 1
ATOM 825 C CA . VAL A 1 112 ? 34.386 10.162 -37.799 1.00 95.75 112 VAL A CA 1
ATOM 826 C C . VAL A 1 112 ? 33.197 10.905 -38.410 1.00 95.75 112 VAL A C 1
ATOM 828 O O . VAL A 1 112 ? 32.150 10.309 -38.646 1.00 95.75 112 VAL A O 1
ATOM 831 N N . SER A 1 113 ? 33.363 12.203 -38.645 1.00 95.88 113 SER A N 1
ATOM 832 C CA . SER A 1 113 ? 32.428 13.080 -39.367 1.00 95.88 113 SER A CA 1
ATOM 833 C C . SER A 1 113 ? 32.919 13.269 -40.800 1.00 95.88 113 SER A C 1
ATOM 835 O O . SER A 1 113 ? 34.133 13.312 -41.011 1.00 95.88 113 SER A O 1
ATOM 837 N N . SER A 1 114 ? 32.015 13.386 -41.775 1.00 94.75 114 SER A N 1
ATOM 838 C CA . SER A 1 114 ? 32.368 13.571 -43.190 1.00 94.75 114 SER A CA 1
ATOM 839 C C . SER A 1 114 ? 32.429 15.038 -43.620 1.00 94.75 114 SER A C 1
ATOM 841 O O . SER A 1 114 ? 33.183 15.361 -44.535 1.00 94.75 114 SER A O 1
ATOM 843 N N . ASP A 1 115 ? 31.655 15.925 -42.987 1.00 92.06 115 ASP A N 1
ATOM 844 C CA . ASP A 1 115 ? 31.606 17.348 -43.331 1.00 92.06 115 ASP A CA 1
ATOM 845 C C . ASP A 1 115 ? 31.333 18.245 -42.103 1.00 92.06 115 ASP A C 1
ATOM 847 O O . ASP A 1 115 ? 30.194 18.309 -41.633 1.00 92.06 115 ASP A O 1
ATOM 851 N N . PRO A 1 116 ? 32.347 18.958 -41.571 1.00 93.19 116 PRO A N 1
ATOM 852 C CA . PRO A 1 116 ? 33.761 18.829 -41.907 1.00 93.19 116 PRO A CA 1
ATOM 853 C C . PRO A 1 116 ? 34.305 17.450 -41.517 1.00 93.19 116 PRO A C 1
ATOM 855 O O . PRO A 1 116 ? 33.788 16.784 -40.614 1.00 93.19 116 PRO A O 1
ATOM 858 N N . VAL A 1 117 ? 35.397 17.046 -42.171 1.00 94.12 117 VAL A N 1
ATOM 859 C CA . VAL A 1 117 ? 36.109 15.817 -41.814 1.00 94.12 117 VAL A CA 1
ATOM 860 C C . VAL A 1 117 ? 36.745 15.985 -40.437 1.00 94.12 117 VAL A C 1
ATOM 862 O O . VAL A 1 117 ? 37.706 16.738 -40.273 1.00 94.12 117 VAL A O 1
ATOM 865 N N . VAL A 1 118 ? 36.206 15.281 -39.445 1.00 94.81 118 VAL A N 1
ATOM 866 C CA . VAL A 1 118 ? 36.703 15.290 -38.062 1.00 94.81 118 VAL A CA 1
ATOM 867 C C . VAL A 1 118 ? 36.872 13.851 -37.603 1.00 94.81 118 VAL A C 1
ATOM 869 O O . VAL A 1 118 ? 35.934 13.063 -37.679 1.00 94.81 118 VAL A O 1
ATOM 872 N N . ILE A 1 119 ? 38.069 13.512 -37.121 1.00 94.88 119 ILE A N 1
ATOM 873 C CA . ILE A 1 119 ? 38.351 12.219 -36.493 1.00 94.88 119 ILE A CA 1
ATOM 874 C C . ILE A 1 119 ? 38.171 12.393 -34.989 1.00 94.88 119 ILE A C 1
ATOM 876 O O . ILE A 1 119 ? 38.902 13.165 -34.370 1.00 94.88 119 ILE A O 1
ATOM 880 N N . GLY A 1 120 ? 37.191 11.697 -34.419 1.00 94.12 120 GLY A N 1
ATOM 881 C CA . GLY A 1 120 ? 36.936 11.713 -32.986 1.00 94.12 120 GLY A CA 1
ATOM 882 C C . GLY A 1 120 ? 37.997 10.982 -32.172 1.00 94.12 120 GLY A C 1
ATOM 883 O O . GLY A 1 120 ? 38.705 10.101 -32.671 1.00 94.12 120 GLY A O 1
ATOM 884 N N . THR A 1 121 ? 38.068 11.329 -30.890 1.00 93.94 121 THR A N 1
ATOM 885 C CA . THR A 1 121 ? 38.734 10.513 -29.871 1.00 93.94 121 THR A CA 1
ATOM 886 C C . THR A 1 121 ? 38.078 9.136 -29.772 1.00 93.94 121 THR A C 1
ATOM 888 O O . THR A 1 121 ? 36.862 9.015 -29.935 1.00 93.94 121 THR A O 1
ATOM 891 N N . ASP A 1 122 ? 38.871 8.102 -29.487 1.00 93.00 122 ASP A N 1
ATOM 892 C CA . ASP A 1 122 ? 38.323 6.778 -29.194 1.00 93.00 122 ASP A CA 1
ATOM 893 C C . ASP A 1 122 ? 37.608 6.727 -27.833 1.00 93.00 122 ASP A C 1
ATOM 895 O O . ASP A 1 122 ? 37.626 7.682 -27.054 1.00 93.00 122 ASP A O 1
ATOM 899 N N . ASN A 1 123 ? 36.962 5.598 -27.553 1.00 93.38 123 ASN A N 1
ATOM 900 C CA . ASN A 1 123 ? 36.177 5.332 -26.348 1.00 93.38 123 ASN A CA 1
ATOM 901 C C . ASN A 1 123 ? 36.993 5.250 -25.032 1.00 93.38 123 ASN A C 1
ATOM 903 O O . ASN A 1 123 ? 36.450 4.836 -24.010 1.00 93.38 123 ASN A O 1
ATOM 907 N N . ALA A 1 124 ? 38.277 5.619 -25.035 1.00 90.94 124 ALA A N 1
ATOM 908 C CA . ALA A 1 124 ? 39.189 5.761 -23.894 1.00 90.94 124 ALA A CA 1
ATOM 909 C C . ALA A 1 124 ? 39.542 4.480 -23.106 1.00 90.94 124 ALA A C 1
ATOM 911 O O . ALA A 1 124 ? 40.681 4.371 -22.632 1.00 90.94 124 ALA A O 1
ATOM 912 N N . ALA A 1 125 ? 38.691 3.451 -23.083 1.00 91.25 125 ALA A N 1
ATOM 913 C CA . ALA A 1 125 ? 38.966 2.132 -22.502 1.00 91.25 125 ALA A CA 1
ATOM 914 C C . ALA A 1 125 ? 39.130 1.017 -23.557 1.00 91.25 125 ALA A C 1
ATOM 916 O O . ALA A 1 125 ? 38.552 1.076 -24.639 1.00 91.25 125 ALA A O 1
ATOM 917 N N . ASN A 1 126 ? 39.936 -0.008 -23.251 1.00 92.88 126 ASN A N 1
ATOM 918 C CA . ASN A 1 126 ? 40.043 -1.195 -24.108 1.00 92.88 126 ASN A CA 1
ATOM 919 C C . ASN A 1 126 ? 38.730 -1.977 -24.057 1.00 92.88 126 ASN A C 1
ATOM 921 O O . ASN A 1 126 ? 38.150 -2.122 -22.983 1.00 92.88 126 ASN A O 1
ATOM 925 N N . ILE A 1 127 ? 38.330 -2.517 -25.201 1.00 93.81 127 ILE A N 1
ATOM 926 C CA . ILE A 1 127 ? 37.174 -3.396 -25.357 1.00 93.81 127 ILE A CA 1
ATOM 927 C C . ILE A 1 127 ? 37.686 -4.821 -25.586 1.00 93.81 127 ILE A C 1
ATOM 929 O O . ILE A 1 127 ? 38.660 -5.041 -26.323 1.00 93.81 127 ILE A O 1
ATOM 933 N N . ILE A 1 128 ? 37.020 -5.787 -24.962 1.00 94.38 128 ILE A N 1
ATOM 934 C CA . ILE A 1 128 ? 37.237 -7.216 -25.166 1.00 94.38 128 ILE A CA 1
ATOM 935 C C . ILE A 1 128 ? 36.214 -7.744 -26.174 1.00 94.38 128 ILE A C 1
ATOM 937 O O . ILE A 1 128 ? 35.016 -7.535 -26.002 1.00 94.38 128 ILE A O 1
ATOM 941 N N . ILE A 1 129 ? 36.695 -8.444 -27.207 1.00 94.62 129 ILE A N 1
ATOM 942 C CA . ILE A 1 129 ? 35.843 -9.196 -28.140 1.00 94.62 129 ILE A CA 1
ATOM 943 C C . ILE A 1 129 ? 36.220 -10.669 -28.047 1.00 94.62 129 ILE A C 1
ATOM 945 O O . ILE A 1 129 ? 37.257 -11.066 -28.568 1.00 94.62 129 ILE A O 1
ATOM 949 N N . ASN A 1 130 ? 35.435 -11.482 -27.339 1.00 93.06 130 ASN A N 1
ATOM 950 C CA . ASN A 1 130 ? 35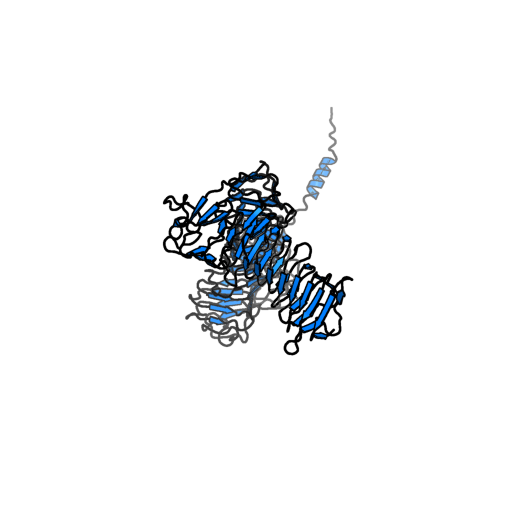.793 -12.868 -26.990 1.00 93.06 130 ASN A CA 1
ATOM 951 C C . ASN A 1 130 ? 34.682 -13.907 -27.227 1.00 93.06 130 ASN A C 1
ATOM 953 O O . ASN A 1 130 ? 34.907 -15.087 -26.967 1.00 93.06 130 ASN A O 1
ATOM 957 N N . CYS A 1 131 ? 33.538 -13.482 -27.749 1.00 93.44 131 CYS A N 1
ATOM 958 C CA . CYS A 1 131 ? 32.375 -14.307 -28.067 1.00 93.44 131 CYS A CA 1
ATOM 959 C C . CYS A 1 131 ? 31.867 -13.987 -29.480 1.00 93.44 131 CYS A C 1
ATOM 961 O O . CYS A 1 131 ? 32.323 -13.040 -30.126 1.00 93.44 131 CYS A O 1
ATOM 963 N N . THR A 1 132 ? 30.943 -14.790 -29.999 1.00 94.75 132 THR A N 1
ATOM 964 C CA . THR A 1 132 ? 30.234 -14.529 -31.260 1.00 94.75 132 THR A CA 1
ATOM 965 C C . THR A 1 132 ? 28.751 -14.728 -31.012 1.00 94.75 132 THR A C 1
ATOM 967 O O . THR A 1 132 ? 28.367 -15.793 -30.543 1.00 94.75 132 THR A O 1
ATOM 970 N N . THR A 1 133 ? 27.945 -13.718 -31.325 1.00 96.31 133 THR A N 1
ATOM 971 C CA . THR A 1 133 ? 26.489 -13.790 -31.198 1.00 96.31 133 THR A CA 1
ATOM 972 C C . THR A 1 133 ? 25.910 -14.649 -32.312 1.00 96.31 133 THR A C 1
ATOM 974 O O . THR A 1 133 ? 26.125 -14.365 -33.496 1.00 96.31 133 THR A O 1
ATOM 977 N N . ASN A 1 134 ? 25.152 -15.676 -31.927 1.00 96.31 134 ASN A N 1
ATOM 978 C CA . ASN A 1 134 ? 24.372 -16.504 -32.842 1.00 96.31 134 ASN A CA 1
ATOM 979 C C . ASN A 1 134 ? 22.877 -16.202 -32.714 1.00 96.31 134 ASN A C 1
ATOM 981 O O . ASN A 1 134 ? 22.429 -15.710 -31.681 1.00 96.31 134 ASN A O 1
ATOM 985 N N . ASP A 1 135 ? 22.106 -16.544 -33.745 1.00 96.75 135 ASP A N 1
ATOM 986 C CA . ASP A 1 135 ? 20.649 -16.413 -33.749 1.00 96.75 135 ASP A CA 1
ATOM 987 C C . ASP A 1 135 ? 19.991 -17.791 -33.582 1.00 96.75 135 ASP A C 1
ATOM 989 O O . ASP A 1 135 ? 20.094 -18.659 -34.450 1.00 96.75 135 ASP A O 1
ATOM 993 N N . TYR A 1 136 ? 19.296 -17.980 -32.462 1.00 98.12 136 TYR A N 1
ATOM 994 C CA . TYR A 1 136 ? 18.519 -19.174 -32.145 1.00 98.12 136 TYR A CA 1
ATOM 995 C C . TYR A 1 136 ? 17.055 -18.927 -32.495 1.00 98.12 136 TYR A C 1
ATOM 997 O O . TYR A 1 136 ? 16.472 -17.937 -32.054 1.00 98.12 136 TYR A O 1
ATOM 1005 N N . TYR A 1 137 ? 16.456 -19.829 -33.269 1.00 98.12 137 TYR A N 1
ATOM 1006 C CA . TYR A 1 137 ? 15.058 -19.745 -33.688 1.00 98.12 137 TYR A CA 1
ATOM 1007 C C . TYR A 1 137 ? 14.269 -20.896 -33.083 1.00 98.12 137 TYR A C 1
ATOM 1009 O O . TYR A 1 137 ? 14.594 -22.053 -33.338 1.00 98.12 137 TYR A O 1
ATOM 1017 N N . TRP A 1 138 ? 13.230 -20.597 -32.306 1.00 97.75 138 TRP A N 1
ATOM 1018 C CA . TRP A 1 138 ? 12.332 -21.636 -31.802 1.00 97.75 138 TRP A CA 1
ATOM 1019 C C . TRP A 1 138 ? 11.425 -22.152 -32.924 1.00 97.75 138 TRP A C 1
ATOM 1021 O O . TRP A 1 138 ? 10.832 -21.353 -33.652 1.00 97.75 138 TRP A O 1
ATOM 1031 N N . VAL A 1 139 ? 11.257 -23.465 -33.051 1.00 95.81 139 VAL A N 1
ATOM 1032 C CA . VAL A 1 139 ? 10.352 -24.107 -34.025 1.00 95.81 139 VAL A CA 1
ATOM 1033 C C . VAL A 1 139 ? 9.568 -25.241 -33.369 1.00 95.81 139 VAL A C 1
ATOM 1035 O O . VAL A 1 139 ? 9.907 -25.662 -32.276 1.00 95.81 139 VAL A O 1
ATOM 1038 N N . GLY A 1 140 ? 8.531 -25.769 -34.022 1.00 90.88 140 GLY A N 1
ATOM 1039 C CA . GLY A 1 140 ? 7.884 -27.020 -33.593 1.00 90.88 140 GLY A CA 1
ATOM 1040 C C . GLY A 1 140 ? 6.755 -26.891 -32.561 1.00 90.88 140 GLY A C 1
ATOM 1041 O O . GLY A 1 140 ? 6.180 -27.909 -32.184 1.00 90.88 140 GLY A O 1
ATOM 1042 N N . GLY A 1 141 ? 6.368 -25.677 -32.155 1.00 94.00 141 GLY A N 1
ATOM 1043 C CA . GLY A 1 141 ? 5.240 -25.450 -31.245 1.00 94.00 141 GLY A CA 1
ATOM 1044 C C . GLY A 1 141 ? 5.617 -25.544 -29.765 1.00 94.00 141 GLY A C 1
ATOM 1045 O O . GLY A 1 141 ? 6.680 -25.084 -29.362 1.00 94.00 141 GLY A O 1
ATOM 1046 N N . ALA A 1 142 ? 4.716 -26.082 -28.939 1.00 96.00 142 ALA A N 1
ATOM 1047 C CA . ALA A 1 142 ? 4.938 -26.239 -27.498 1.00 96.00 142 ALA A CA 1
ATOM 1048 C C . ALA A 1 142 ? 6.145 -27.142 -27.189 1.00 96.00 142 ALA A C 1
ATOM 1050 O O . ALA A 1 142 ? 6.351 -28.136 -27.884 1.00 96.00 142 ALA A O 1
ATOM 1051 N N . GLY A 1 143 ? 6.876 -26.844 -26.114 1.00 96.88 143 GLY A N 1
ATOM 1052 C CA . GLY A 1 143 ? 8.047 -27.621 -25.707 1.00 96.88 143 GLY A CA 1
ATOM 1053 C C . GLY A 1 143 ? 8.783 -27.032 -24.505 1.00 96.88 143 GLY A C 1
ATOM 1054 O O . GLY A 1 143 ? 8.434 -25.957 -24.006 1.00 96.88 143 GLY A O 1
ATOM 1055 N N . ASP A 1 144 ? 9.801 -27.759 -24.051 1.00 98.12 144 ASP A N 1
ATOM 1056 C CA . ASP A 1 144 ? 10.679 -27.372 -22.944 1.00 98.12 144 ASP A CA 1
ATOM 1057 C C . ASP A 1 144 ? 11.907 -26.618 -23.474 1.00 98.12 144 ASP A C 1
ATOM 1059 O O . ASP A 1 144 ? 12.494 -27.007 -24.483 1.00 98.12 144 ASP A O 1
ATOM 1063 N N . TRP A 1 145 ? 12.333 -25.552 -22.789 1.00 97.88 145 TRP A N 1
ATOM 1064 C CA . TRP A 1 145 ? 13.488 -24.728 -23.174 1.00 97.88 145 TRP A CA 1
ATOM 1065 C C . TRP A 1 145 ? 14.765 -25.557 -23.384 1.00 97.88 145 TRP A C 1
ATOM 1067 O O . TRP A 1 145 ? 15.587 -25.212 -24.240 1.00 97.88 145 TRP A O 1
ATOM 1077 N N . THR A 1 146 ? 14.932 -26.642 -22.618 1.00 97.44 146 THR A N 1
ATOM 1078 C CA . THR A 1 146 ? 16.058 -27.583 -22.726 1.00 97.44 146 THR A CA 1
ATOM 1079 C C . THR A 1 146 ? 16.028 -28.500 -23.945 1.00 97.44 146 THR A C 1
ATOM 1081 O O . THR A 1 146 ? 17.055 -29.116 -24.233 1.00 97.44 146 THR A O 1
ATOM 1084 N N . ASP A 1 147 ? 14.922 -28.592 -24.687 1.00 97.19 147 ASP A N 1
ATOM 1085 C CA . ASP A 1 147 ? 14.797 -29.462 -25.861 1.00 97.19 147 ASP A CA 1
ATOM 1086 C C . ASP A 1 147 ? 15.428 -28.824 -27.113 1.00 97.19 147 ASP A C 1
ATOM 1088 O O . ASP A 1 147 ? 14.805 -28.590 -28.154 1.00 97.19 147 ASP A O 1
ATOM 1092 N N . PHE A 1 148 ? 16.717 -28.501 -26.991 1.00 94.88 148 PHE A N 1
ATOM 1093 C CA . PHE A 1 148 ? 17.495 -27.863 -28.046 1.00 94.88 148 PHE A CA 1
ATOM 1094 C C . PHE A 1 148 ? 17.605 -28.723 -29.303 1.00 94.88 148 PHE A C 1
ATOM 1096 O O . PHE A 1 148 ? 17.645 -28.165 -30.397 1.00 94.88 148 PHE A O 1
ATOM 1103 N N . ASP A 1 149 ? 17.582 -30.051 -29.159 1.00 93.50 149 ASP A N 1
ATOM 1104 C CA . ASP A 1 149 ? 17.704 -30.997 -30.270 1.00 93.50 149 ASP A CA 1
ATOM 1105 C C . ASP A 1 149 ? 16.496 -30.954 -31.224 1.00 93.50 149 ASP A C 1
ATOM 1107 O O . ASP A 1 149 ? 16.623 -31.385 -32.372 1.00 93.50 149 ASP A O 1
ATOM 1111 N N . ASN A 1 150 ? 15.344 -30.431 -30.776 1.00 94.94 150 ASN A N 1
ATOM 1112 C CA . ASN A 1 150 ? 14.113 -30.377 -31.572 1.00 94.94 150 ASN A CA 1
ATOM 1113 C C . ASN A 1 150 ? 13.546 -28.967 -31.784 1.00 94.94 150 ASN A C 1
ATOM 1115 O O . ASN A 1 150 ? 12.767 -28.778 -32.721 1.00 94.94 150 ASN A O 1
ATOM 1119 N N . HIS A 1 151 ? 13.907 -27.989 -30.948 1.00 96.69 151 HIS A N 1
ATOM 1120 C CA . HIS A 1 151 ? 13.280 -26.665 -30.985 1.00 96.69 151 HIS A CA 1
ATOM 1121 C C . HIS A 1 151 ? 14.227 -25.516 -31.347 1.00 96.69 151 HIS A C 1
ATOM 1123 O O . HIS A 1 151 ? 13.780 -24.575 -31.996 1.00 96.69 151 HIS A O 1
ATOM 1129 N N . TRP A 1 152 ? 15.515 -25.564 -30.989 1.00 97.88 152 TRP A N 1
ATOM 1130 C CA . TRP A 1 152 ? 16.446 -24.450 -31.213 1.00 97.88 152 TRP A CA 1
ATOM 1131 C C . TRP A 1 152 ? 17.165 -24.548 -32.562 1.00 97.88 152 TRP A C 1
ATOM 1133 O O . TRP A 1 152 ? 18.284 -25.053 -32.665 1.00 97.88 152 TRP A O 1
ATOM 1143 N N . ALA A 1 153 ? 16.511 -24.067 -33.616 1.00 97.94 153 ALA A N 1
ATOM 1144 C CA . ALA A 1 153 ? 17.022 -24.092 -34.979 1.00 97.94 153 ALA A CA 1
ATOM 1145 C C . ALA A 1 153 ? 18.013 -22.950 -35.279 1.00 97.94 153 ALA A C 1
ATOM 1147 O O . ALA A 1 153 ? 17.942 -21.864 -34.706 1.00 97.94 153 ALA A O 1
ATOM 1148 N N . THR A 1 154 ? 18.896 -23.162 -36.261 1.00 96.56 154 THR A N 1
ATOM 1149 C CA . THR A 1 154 ? 19.856 -22.155 -36.764 1.00 96.56 154 THR A CA 1
ATOM 1150 C C . THR A 1 154 ? 19.234 -21.142 -37.738 1.00 96.56 154 THR A C 1
ATOM 1152 O O . THR A 1 154 ? 19.952 -20.423 -38.431 1.00 96.56 154 THR A O 1
ATOM 1155 N N . GLY A 1 155 ? 17.909 -21.153 -37.902 1.00 96.00 155 GLY A N 1
ATOM 1156 C CA . GLY A 1 155 ? 17.183 -20.306 -38.845 1.00 96.00 155 GLY A CA 1
ATOM 1157 C C . GLY A 1 155 ? 15.668 -20.481 -38.737 1.00 96.00 155 GLY A C 1
ATOM 1158 O O . GLY A 1 155 ? 15.189 -21.498 -38.233 1.00 96.00 155 GLY A O 1
ATOM 1159 N N . THR A 1 156 ? 14.921 -19.501 -39.249 1.00 95.12 156 THR A N 1
ATOM 1160 C CA . THR A 1 156 ? 13.447 -19.491 -39.263 1.00 95.12 156 THR A CA 1
ATOM 1161 C C . THR A 1 156 ? 12.853 -20.772 -39.863 1.00 95.12 156 THR A C 1
ATOM 1163 O O . THR A 1 156 ? 13.231 -21.182 -40.964 1.00 95.12 156 THR A O 1
ATOM 1166 N N . GLY A 1 157 ? 11.960 -21.441 -39.122 1.00 90.62 157 GLY A N 1
ATOM 1167 C CA . GLY A 1 157 ? 11.329 -22.704 -39.541 1.00 90.62 157 GLY A CA 1
ATOM 1168 C C . GLY A 1 157 ? 12.312 -23.839 -39.881 1.00 90.62 157 GLY A C 1
ATOM 1169 O O . GLY A 1 157 ? 11.957 -24.762 -40.617 1.00 90.62 157 GLY A O 1
ATOM 1170 N N . GLY A 1 158 ? 13.565 -23.743 -39.424 1.00 92.81 158 GLY A N 1
ATOM 1171 C CA . GLY A 1 158 ? 14.654 -24.625 -39.824 1.00 92.81 158 GLY A CA 1
ATOM 1172 C C . GLY A 1 158 ? 14.569 -26.035 -39.238 1.00 92.81 158 GLY A C 1
ATOM 1173 O O . GLY A 1 158 ? 13.889 -26.292 -38.253 1.00 92.81 158 GLY A O 1
ATOM 1174 N N . THR A 1 159 ? 15.320 -26.958 -39.845 1.00 94.56 159 THR A N 1
ATOM 1175 C CA . THR A 1 159 ? 15.452 -28.359 -39.394 1.00 94.56 159 THR A CA 1
ATOM 1176 C C . THR A 1 159 ? 16.882 -28.708 -38.966 1.00 94.56 159 THR A C 1
ATOM 1178 O O . THR A 1 159 ? 17.249 -29.879 -38.908 1.00 94.56 159 THR A O 1
ATOM 1181 N N . THR A 1 160 ? 17.741 -27.702 -38.791 1.00 97.31 160 THR A N 1
ATOM 1182 C CA . THR A 1 160 ? 19.108 -27.850 -38.273 1.00 97.31 160 THR A CA 1
ATOM 1183 C C . THR A 1 160 ? 19.154 -27.181 -36.917 1.00 97.31 160 THR A C 1
ATOM 1185 O O . THR A 1 160 ? 18.826 -26.000 -36.826 1.00 97.31 160 THR A O 1
ATOM 1188 N N . PHE A 1 161 ? 19.543 -27.941 -35.899 1.00 97.12 161 PHE A N 1
ATOM 1189 C CA . PHE A 1 161 ? 19.425 -27.556 -34.499 1.00 97.12 161 PHE A CA 1
ATOM 1190 C C . PHE A 1 161 ? 20.792 -27.350 -33.852 1.00 97.12 161 PHE A C 1
ATOM 1192 O O . PHE A 1 161 ? 21.784 -27.973 -34.247 1.00 97.12 161 PHE A O 1
ATOM 1199 N N . TYR A 1 162 ? 20.841 -26.460 -32.866 1.00 96.69 162 TYR A N 1
ATOM 1200 C CA . TYR A 1 162 ? 22.003 -26.294 -32.002 1.00 96.69 162 TYR A CA 1
ATOM 1201 C C . TYR A 1 162 ? 22.125 -27.474 -31.033 1.00 96.69 162 TYR A C 1
ATOM 1203 O O . TYR A 1 162 ? 21.130 -28.048 -30.619 1.00 96.69 162 TYR A O 1
ATOM 1211 N N . GLY A 1 163 ? 23.353 -27.819 -30.636 1.00 96.50 163 GLY A N 1
ATOM 1212 C CA . GLY A 1 163 ? 23.622 -28.882 -29.653 1.00 96.50 163 GLY A CA 1
ATOM 1213 C C . GLY A 1 163 ? 23.607 -28.412 -28.193 1.00 96.50 163 GLY A C 1
ATOM 1214 O O . GLY A 1 163 ? 24.238 -29.041 -27.345 1.00 96.50 163 GLY A O 1
ATOM 1215 N N . GLN A 1 164 ? 23.002 -27.254 -27.927 1.00 96.12 164 GLN A N 1
ATOM 1216 C CA . GLN A 1 164 ? 22.885 -26.627 -26.612 1.00 96.12 164 GLN A CA 1
ATOM 1217 C C . GLN A 1 164 ? 21.758 -25.587 -26.633 1.00 96.12 164 GLN A C 1
ATOM 1219 O O . GLN A 1 164 ? 21.326 -25.156 -27.700 1.00 96.12 164 GLN A O 1
ATOM 1224 N N . VAL A 1 165 ? 21.319 -25.156 -25.452 1.00 97.62 165 VAL A N 1
ATOM 1225 C CA . VAL A 1 165 ? 20.412 -24.008 -25.293 1.00 97.62 165 VAL A CA 1
ATOM 1226 C C . VAL A 1 165 ? 21.145 -22.672 -25.528 1.00 97.62 165 VAL A C 1
ATOM 1228 O O . VAL A 1 165 ? 22.370 -22.637 -25.373 1.00 97.62 165 VAL A O 1
ATOM 1231 N N . PRO A 1 166 ? 20.427 -21.574 -25.845 1.00 97.88 166 PRO A N 1
ATOM 1232 C CA . PRO A 1 166 ? 21.020 -20.240 -25.957 1.00 97.88 166 PRO A CA 1
ATOM 1233 C C . PRO A 1 166 ? 21.786 -19.810 -24.695 1.00 97.88 166 PRO A C 1
ATOM 1235 O O . PRO A 1 166 ? 21.362 -20.102 -23.568 1.00 97.88 166 PRO A O 1
ATOM 1238 N N . THR A 1 167 ? 22.894 -19.088 -24.879 1.00 96.19 167 THR A N 1
ATOM 1239 C CA . THR A 1 167 ? 23.629 -18.415 -23.794 1.00 96.19 167 THR A CA 1
ATOM 1240 C C . THR A 1 167 ? 23.297 -16.920 -23.732 1.00 96.19 167 THR A C 1
ATOM 1242 O O . THR A 1 167 ? 22.525 -16.401 -24.531 1.00 96.19 167 THR A O 1
ATOM 1245 N N . ASP A 1 168 ? 23.887 -16.189 -22.785 1.00 94.56 168 ASP A N 1
ATOM 1246 C CA . ASP A 1 168 ? 23.728 -14.737 -22.649 1.00 94.56 168 ASP A CA 1
ATOM 1247 C C . ASP A 1 168 ? 24.334 -13.907 -23.799 1.00 94.56 168 ASP A C 1
ATOM 1249 O O . ASP A 1 168 ? 24.060 -12.708 -23.892 1.00 94.56 168 ASP A O 1
ATOM 1253 N N . ASP A 1 169 ? 25.107 -14.543 -24.682 1.00 95.00 169 ASP A N 1
ATOM 1254 C CA . ASP A 1 169 ? 25.709 -13.937 -25.875 1.00 95.00 169 ASP A CA 1
ATOM 1255 C C . ASP A 1 169 ? 24.843 -14.113 -27.141 1.00 95.00 169 ASP A C 1
ATOM 1257 O O . ASP A 1 169 ? 25.072 -13.436 -28.150 1.00 95.00 169 ASP A O 1
ATOM 1261 N N . ASP A 1 170 ? 23.851 -15.008 -27.095 1.00 97.62 170 ASP A N 1
ATOM 1262 C CA . ASP A 1 170 ? 23.045 -15.443 -28.238 1.00 97.62 170 ASP A CA 1
ATOM 1263 C C . ASP A 1 170 ? 21.694 -14.712 -28.320 1.00 97.62 170 ASP A C 1
ATOM 1265 O O . ASP A 1 170 ? 21.042 -14.437 -27.315 1.00 97.62 170 ASP A O 1
ATOM 1269 N N . ASN A 1 171 ? 21.225 -14.410 -29.529 1.00 97.75 171 ASN A N 1
ATOM 1270 C CA . ASN A 1 171 ? 19.893 -13.853 -29.752 1.00 97.75 171 ASN A CA 1
ATOM 1271 C C . ASN A 1 171 ? 18.847 -14.965 -29.822 1.00 97.75 171 ASN A C 1
ATOM 1273 O O . ASN A 1 171 ? 19.018 -15.954 -30.532 1.00 97.75 171 ASN A O 1
ATOM 1277 N N . ILE A 1 172 ? 17.722 -14.753 -29.152 1.00 98.31 172 ILE A N 1
ATOM 1278 C CA . ILE A 1 172 ? 16.567 -15.642 -29.152 1.00 98.31 172 ILE A CA 1
ATOM 1279 C C . ILE A 1 172 ? 15.485 -15.036 -30.044 1.00 98.31 172 ILE A C 1
ATOM 1281 O O . ILE A 1 172 ? 15.064 -13.894 -29.840 1.00 98.31 172 ILE A O 1
ATOM 1285 N N . ASN A 1 173 ? 15.003 -15.818 -31.002 1.00 97.94 173 ASN A N 1
ATOM 1286 C CA . ASN A 1 173 ? 14.023 -15.390 -31.986 1.00 97.94 173 ASN A CA 1
ATOM 1287 C C . ASN A 1 173 ? 12.825 -16.345 -32.004 1.00 97.94 173 ASN A C 1
ATOM 1289 O O . ASN A 1 173 ? 12.968 -17.562 -32.142 1.00 97.94 173 ASN A O 1
ATOM 1293 N N . PHE A 1 174 ? 11.639 -15.760 -31.903 1.00 97.06 174 PHE A N 1
ATOM 1294 C CA . PHE A 1 174 ? 10.356 -16.414 -32.090 1.00 97.06 174 PHE A CA 1
ATOM 1295 C C . PHE A 1 174 ? 9.655 -15.759 -33.271 1.00 97.06 174 PHE A C 1
ATOM 1297 O O . PHE A 1 174 ? 9.460 -14.541 -33.290 1.00 97.06 174 PHE A O 1
ATOM 1304 N N . ASP A 1 175 ? 9.282 -16.563 -34.256 1.00 95.00 175 ASP A N 1
ATOM 1305 C CA . ASP A 1 175 ? 8.642 -16.094 -35.473 1.00 95.00 175 ASP A CA 1
ATOM 1306 C C . ASP A 1 175 ? 7.341 -16.842 -35.795 1.00 95.00 175 ASP A C 1
ATOM 1308 O O . ASP A 1 175 ? 6.895 -17.706 -35.036 1.00 95.00 175 ASP A O 1
ATOM 1312 N N . GLY A 1 176 ? 6.707 -16.526 -36.927 1.00 93.31 176 GLY A N 1
ATOM 1313 C CA . GLY A 1 176 ? 5.469 -17.185 -37.358 1.00 93.31 176 GLY A CA 1
ATOM 1314 C C . GLY A 1 176 ? 5.546 -18.714 -37.486 1.00 93.31 176 GLY A C 1
ATOM 1315 O O . GLY A 1 176 ? 4.504 -19.366 -37.531 1.00 93.31 176 GLY A O 1
ATOM 1316 N N . ASN A 1 177 ? 6.744 -19.309 -37.501 1.00 93.00 177 ASN A N 1
ATOM 1317 C CA . ASN A 1 177 ? 6.950 -20.759 -37.501 1.00 93.00 177 ASN A CA 1
ATOM 1318 C C . ASN A 1 177 ? 7.169 -21.348 -36.097 1.00 93.00 177 ASN A C 1
ATOM 1320 O O . ASN A 1 177 ? 7.211 -22.572 -35.954 1.00 93.00 177 ASN A O 1
ATOM 1324 N N . SER A 1 178 ? 7.311 -20.518 -35.061 1.00 95.62 178 SER A N 1
ATOM 1325 C CA . SER A 1 178 ? 7.580 -20.975 -33.695 1.00 95.62 178 SER A CA 1
ATOM 1326 C C . SER A 1 178 ? 6.377 -21.664 -33.060 1.00 95.62 178 SER A C 1
ATOM 1328 O O . SER A 1 178 ? 6.531 -22.741 -32.489 1.00 95.62 178 SER A O 1
ATOM 1330 N N . PHE A 1 179 ? 5.180 -21.077 -33.188 1.00 94.44 179 PHE A N 1
ATOM 1331 C CA . PHE A 1 179 ? 3.947 -21.567 -32.552 1.00 94.44 179 PHE A CA 1
ATOM 1332 C C . PHE A 1 1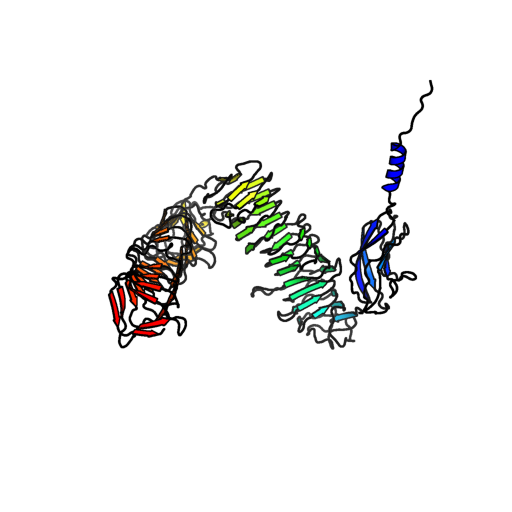79 ? 2.737 -21.535 -33.500 1.00 94.44 179 PHE A C 1
ATOM 1334 O O . PHE A 1 179 ? 1.760 -20.848 -33.200 1.00 94.44 179 PHE A O 1
ATOM 1341 N N . PRO A 1 180 ? 2.758 -22.273 -34.626 1.00 89.06 180 PRO A N 1
ATOM 1342 C CA . PRO A 1 180 ? 1.684 -22.221 -35.624 1.00 89.06 180 PRO A CA 1
ATOM 1343 C C . PRO A 1 180 ? 0.306 -22.622 -35.066 1.00 89.06 180 PRO A C 1
ATOM 1345 O O . PRO A 1 180 ? -0.713 -22.114 -35.527 1.00 89.06 180 PRO A O 1
ATOM 1348 N N . ASP A 1 181 ? 0.281 -23.484 -34.043 1.00 88.81 181 ASP A N 1
ATOM 1349 C CA . ASP A 1 181 ? -0.933 -23.954 -33.360 1.00 88.81 181 ASP A CA 1
ATOM 1350 C C . ASP A 1 181 ? -1.078 -23.376 -31.930 1.00 88.81 181 ASP A C 1
ATOM 1352 O O . ASP A 1 181 ? -1.877 -23.864 -31.127 1.00 88.81 181 ASP A O 1
ATOM 1356 N N . GLY A 1 182 ? -0.294 -22.347 -31.581 1.00 88.75 182 GLY A N 1
ATOM 1357 C CA . GLY A 1 182 ? -0.125 -21.883 -30.200 1.00 88.75 182 GLY A CA 1
ATOM 1358 C C . GLY A 1 182 ? 0.692 -22.864 -29.347 1.00 88.75 182 GLY A C 1
ATOM 1359 O O . GLY A 1 182 ? 1.489 -23.645 -29.869 1.00 88.75 182 GLY A O 1
ATOM 1360 N N . GLY A 1 183 ? 0.514 -22.821 -28.023 1.00 91.94 183 GLY A N 1
ATOM 1361 C CA . GLY A 1 183 ? 1.168 -23.745 -27.088 1.00 91.94 183 GLY A CA 1
ATOM 1362 C C . GLY A 1 183 ? 2.001 -23.063 -26.006 1.00 91.94 183 GLY A C 1
ATOM 1363 O O . GLY A 1 183 ? 2.107 -21.842 -25.971 1.00 91.94 183 GLY A O 1
ATOM 1364 N N . ILE A 1 184 ? 2.567 -23.860 -25.099 1.00 94.56 184 ILE A N 1
ATOM 1365 C CA . ILE A 1 184 ? 3.371 -23.367 -23.975 1.00 94.56 184 ILE A CA 1
ATOM 1366 C C . ILE A 1 184 ? 4.850 -23.614 -24.276 1.00 94.56 184 ILE A C 1
ATOM 1368 O O . ILE A 1 184 ? 5.241 -24.748 -24.547 1.00 94.56 184 ILE A O 1
ATOM 1372 N N . LEU A 1 185 ? 5.654 -22.557 -24.196 1.00 96.56 185 LEU A N 1
ATOM 1373 C CA . LEU A 1 185 ? 7.096 -22.640 -24.010 1.00 96.56 185 LEU A CA 1
ATOM 1374 C C . LEU A 1 185 ? 7.378 -22.707 -22.514 1.00 96.56 185 LEU A C 1
ATOM 1376 O O . LEU A 1 185 ? 7.173 -21.724 -21.798 1.00 96.56 185 LEU A O 1
ATOM 1380 N N . ASN A 1 186 ? 7.825 -23.867 -22.052 1.00 96.69 186 ASN A N 1
ATOM 1381 C CA . ASN A 1 186 ? 8.129 -24.105 -20.652 1.00 96.69 186 ASN A CA 1
ATOM 1382 C C . ASN A 1 186 ? 9.618 -23.856 -20.385 1.00 96.69 186 ASN A C 1
ATOM 1384 O O . ASN A 1 186 ? 10.481 -24.572 -20.885 1.00 96.69 186 ASN A O 1
ATOM 1388 N N . VAL A 1 187 ? 9.928 -22.841 -19.582 1.00 96.62 187 VAL A N 1
ATOM 1389 C CA . VAL A 1 187 ? 11.286 -22.580 -19.099 1.00 96.62 187 VAL A CA 1
ATOM 1390 C C . VAL A 1 187 ? 11.576 -23.544 -17.951 1.00 96.62 187 VAL A C 1
ATOM 1392 O O . VAL A 1 187 ? 11.220 -23.295 -16.802 1.00 96.62 187 VAL A O 1
ATOM 1395 N N . ASP A 1 188 ? 12.204 -24.672 -18.273 1.00 97.44 188 ASP A N 1
ATOM 1396 C CA . ASP A 1 188 ? 12.490 -25.790 -17.367 1.00 97.44 188 ASP A CA 1
ATOM 1397 C C . ASP A 1 188 ? 13.924 -25.773 -16.789 1.00 97.44 188 ASP A C 1
ATOM 1399 O O . ASP A 1 188 ? 14.314 -26.661 -16.025 1.00 97.44 188 ASP A O 1
ATOM 1403 N N . MET A 1 189 ? 14.681 -24.719 -17.098 1.00 97.12 189 MET A N 1
ATOM 1404 C CA . MET A 1 189 ? 15.971 -24.336 -16.516 1.00 97.12 189 MET A CA 1
ATOM 1405 C C . MET A 1 189 ? 16.144 -22.806 -16.602 1.00 97.12 189 MET A C 1
ATOM 1407 O O . MET A 1 189 ? 15.389 -22.169 -17.331 1.00 97.12 189 MET A O 1
ATOM 1411 N N . PRO A 1 190 ? 17.131 -22.171 -15.935 1.00 97.12 190 PRO A N 1
ATOM 1412 C CA . PRO A 1 190 ? 17.410 -20.749 -16.155 1.00 97.12 190 PRO A CA 1
ATOM 1413 C C . PRO A 1 190 ? 17.694 -20.448 -17.637 1.00 97.12 190 PRO A C 1
ATOM 1415 O O . PRO A 1 190 ? 18.653 -20.979 -18.203 1.00 97.12 190 PRO A O 1
ATOM 1418 N N . ALA A 1 191 ? 16.871 -19.597 -18.249 1.00 97.31 191 ALA A N 1
ATOM 1419 C CA . ALA A 1 191 ? 16.981 -19.211 -19.652 1.00 97.31 191 ALA A CA 1
ATOM 1420 C C . ALA A 1 191 ? 17.798 -17.922 -19.778 1.00 97.31 191 ALA A C 1
ATOM 1422 O O . ALA A 1 191 ? 17.488 -16.921 -19.129 1.00 97.31 191 ALA A O 1
ATOM 1423 N N . ASN A 1 192 ? 18.836 -17.938 -20.613 1.00 97.50 192 ASN A N 1
ATOM 1424 C CA . ASN A 1 192 ? 19.708 -16.789 -20.843 1.00 97.50 192 ASN A CA 1
ATOM 1425 C C . ASN A 1 192 ? 19.660 -16.381 -22.313 1.00 97.50 192 ASN A C 1
ATOM 1427 O O . ASN A 1 192 ? 19.459 -17.227 -23.181 1.00 97.50 192 ASN A O 1
ATOM 1431 N N . GLY A 1 193 ? 19.853 -15.092 -22.570 1.00 97.06 193 GLY A N 1
ATOM 1432 C CA . GLY A 1 193 ? 19.921 -14.546 -23.917 1.00 97.06 193 GLY A CA 1
ATOM 1433 C C . GLY A 1 193 ? 20.564 -13.170 -23.956 1.00 97.06 193 GLY A C 1
ATOM 1434 O O . GLY A 1 193 ? 20.610 -12.446 -22.960 1.00 97.06 193 GLY A O 1
ATOM 1435 N N . ASN A 1 194 ? 21.011 -12.778 -25.138 1.00 96.19 194 ASN A N 1
ATOM 1436 C CA . ASN A 1 194 ? 21.311 -11.398 -25.456 1.00 96.19 194 ASN A CA 1
ATOM 1437 C C . ASN A 1 194 ? 19.997 -10.660 -25.745 1.00 96.19 194 ASN A C 1
ATOM 1439 O O . ASN A 1 194 ? 19.431 -10.044 -24.845 1.00 96.19 194 ASN A O 1
ATOM 1443 N N . ASN A 1 195 ? 19.468 -10.777 -26.965 1.00 97.06 195 ASN A N 1
ATOM 1444 C CA . ASN A 1 195 ? 18.152 -10.252 -27.334 1.00 97.06 195 ASN A CA 1
ATOM 1445 C C . ASN A 1 195 ? 17.082 -11.352 -27.255 1.00 97.06 195 ASN A C 1
ATOM 1447 O O . ASN A 1 195 ? 17.379 -12.514 -27.514 1.00 97.06 195 ASN A O 1
ATOM 1451 N N . MET A 1 196 ? 15.832 -10.984 -26.980 1.00 97.31 196 MET A N 1
ATOM 1452 C CA . MET A 1 196 ? 14.664 -11.840 -27.199 1.00 97.31 196 MET A CA 1
ATOM 1453 C C . MET A 1 196 ? 13.655 -11.096 -28.063 1.00 97.31 196 MET A C 1
ATOM 1455 O O . MET A 1 196 ? 13.161 -10.041 -27.667 1.00 97.31 196 MET A O 1
ATOM 1459 N N . THR A 1 197 ? 13.335 -11.661 -29.223 1.00 97.06 197 THR A N 1
ATOM 1460 C CA . THR A 1 197 ? 12.435 -11.046 -30.199 1.00 97.06 197 THR A CA 1
ATOM 1461 C C . THR A 1 197 ? 11.318 -12.008 -30.571 1.00 97.06 197 THR A C 1
ATOM 1463 O O . THR A 1 197 ? 11.583 -13.129 -30.990 1.00 97.06 197 THR A O 1
ATOM 1466 N N . TRP A 1 198 ? 10.076 -11.554 -30.440 1.00 94.75 198 TRP A N 1
ATOM 1467 C CA . TRP A 1 198 ? 8.871 -12.209 -30.928 1.00 94.75 198 TRP A CA 1
ATOM 1468 C C . TRP A 1 198 ? 8.302 -11.367 -32.068 1.00 94.75 198 TRP A C 1
ATOM 1470 O O . TRP A 1 198 ? 7.957 -10.203 -31.873 1.00 94.75 198 TRP A O 1
ATOM 1480 N N . THR A 1 199 ? 8.206 -11.943 -33.260 1.00 91.88 199 THR A N 1
ATOM 1481 C CA . THR A 1 199 ? 7.757 -11.249 -34.479 1.00 91.88 199 THR A CA 1
ATOM 1482 C C . THR A 1 199 ? 6.835 -12.141 -35.282 1.00 91.88 199 THR A C 1
ATOM 1484 O O . THR A 1 199 ? 7.156 -13.295 -35.493 1.00 91.88 199 THR A O 1
ATOM 1487 N N . ASP A 1 200 ? 5.701 -11.636 -35.761 1.00 87.44 200 ASP A N 1
ATOM 1488 C CA . ASP A 1 200 ? 4.776 -12.405 -36.614 1.00 87.44 200 ASP A CA 1
ATOM 1489 C C . ASP A 1 200 ? 4.291 -13.751 -36.026 1.00 87.44 200 ASP A C 1
ATOM 1491 O O . ASP A 1 200 ? 3.810 -14.617 -36.756 1.00 87.44 200 ASP A O 1
ATOM 1495 N N . VAL A 1 201 ? 4.384 -13.941 -34.706 1.00 86.56 201 VAL A N 1
ATOM 1496 C CA . VAL A 1 201 ? 3.801 -15.100 -34.017 1.00 86.56 201 VAL A CA 1
ATOM 1497 C C . VAL A 1 201 ? 2.275 -14.992 -34.019 1.00 86.56 201 VAL A C 1
ATOM 1499 O O . VAL A 1 201 ? 1.711 -13.921 -33.794 1.00 86.56 201 VAL A O 1
ATOM 1502 N N . SER A 1 202 ? 1.578 -16.099 -34.275 1.00 80.75 202 SER A N 1
ATOM 1503 C CA . SER A 1 202 ? 0.118 -16.141 -34.152 1.00 80.75 202 SER A CA 1
ATOM 1504 C C . SER A 1 202 ? -0.321 -15.931 -32.701 1.00 80.75 202 SER A C 1
ATOM 1506 O O . SER A 1 202 ? 0.412 -16.249 -31.770 1.00 80.75 202 SER A O 1
ATOM 1508 N N . THR A 1 203 ? -1.544 -15.444 -32.487 1.00 75.50 203 THR A N 1
ATOM 1509 C CA . THR A 1 203 ? -2.104 -15.258 -31.140 1.00 75.50 203 THR A CA 1
ATOM 1510 C C . THR A 1 203 ? -2.251 -16.590 -30.402 1.00 75.50 203 THR A C 1
ATOM 1512 O O . THR A 1 203 ? -2.784 -17.540 -30.978 1.00 75.50 203 THR A O 1
ATOM 1515 N N . GLY A 1 204 ? -1.884 -16.641 -29.118 1.00 80.69 204 GLY A N 1
ATOM 1516 C CA . GLY A 1 204 ? -2.091 -17.809 -28.260 1.00 80.69 204 GLY A CA 1
ATOM 1517 C C . GLY A 1 204 ? -0.871 -18.513 -27.643 1.00 80.69 204 GLY A C 1
ATOM 1518 O O . GLY A 1 204 ? -1.127 -19.314 -26.738 1.00 80.69 204 GLY A O 1
ATOM 1519 N N . PRO A 1 205 ? 0.405 -18.291 -28.033 1.00 91.62 205 PRO A N 1
ATOM 1520 C CA . PRO A 1 205 ? 1.512 -18.927 -27.332 1.00 91.62 205 PRO A CA 1
ATOM 1521 C C . PRO A 1 205 ? 1.648 -18.368 -25.916 1.00 91.62 205 PRO A C 1
ATOM 1523 O O . PRO A 1 205 ? 1.339 -17.202 -25.660 1.00 91.62 205 PRO A O 1
ATOM 1526 N N . GLN A 1 206 ? 2.120 -19.207 -25.000 1.00 91.44 206 GLN A N 1
ATOM 1527 C CA . GLN A 1 206 ? 2.410 -18.845 -23.620 1.00 91.44 206 GLN A CA 1
ATOM 1528 C C . GLN A 1 206 ? 3.897 -19.045 -23.329 1.00 91.44 206 GLN A C 1
ATOM 1530 O O . GLN A 1 206 ? 4.401 -20.159 -23.429 1.00 91.44 206 GLN A O 1
ATOM 1535 N N . LEU A 1 207 ? 4.579 -17.985 -22.902 1.00 92.31 207 LEU A N 1
ATOM 1536 C CA . LEU A 1 207 ? 5.883 -18.076 -22.254 1.00 92.31 207 LEU A CA 1
ATOM 1537 C C . LEU A 1 207 ? 5.661 -18.327 -20.760 1.00 92.31 207 LEU A C 1
ATOM 1539 O O . LEU A 1 207 ? 5.157 -17.448 -20.055 1.00 92.31 207 LEU A O 1
ATOM 1543 N N . TYR A 1 208 ? 6.017 -19.523 -20.294 1.00 92.06 208 TYR A N 1
ATOM 1544 C CA . TYR A 1 208 ? 5.856 -19.944 -18.906 1.00 92.06 208 TYR A CA 1
ATOM 1545 C C . TYR A 1 208 ? 7.216 -20.130 -18.229 1.00 92.06 208 TYR A C 1
ATOM 1547 O O . TYR A 1 208 ? 8.064 -20.867 -18.727 1.00 92.06 208 TYR A O 1
ATOM 1555 N N . CYS A 1 209 ? 7.423 -19.479 -17.084 1.00 90.81 209 CYS A N 1
ATOM 1556 C CA . CYS A 1 209 ? 8.6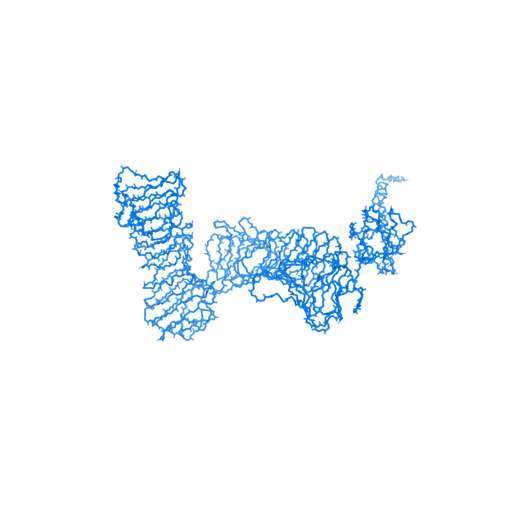26 -19.621 -16.269 1.00 90.81 209 CYS A CA 1
ATOM 1557 C C . CYS A 1 209 ? 8.257 -19.697 -14.775 1.00 90.81 209 CYS A C 1
ATOM 1559 O O . CYS A 1 209 ? 7.838 -18.686 -14.195 1.00 90.81 209 CYS A O 1
ATOM 1561 N N . PRO A 1 210 ? 8.409 -20.876 -14.140 1.00 88.75 210 PRO A N 1
ATOM 1562 C CA . PRO A 1 210 ? 8.005 -21.097 -12.758 1.00 88.75 210 PRO A CA 1
ATOM 1563 C C . PRO A 1 210 ? 8.948 -20.408 -11.747 1.00 88.75 210 PRO A C 1
ATOM 1565 O O . PRO A 1 210 ? 10.079 -20.053 -12.085 1.00 88.75 210 PRO A O 1
ATOM 1568 N N . PRO A 1 211 ? 8.547 -20.267 -10.465 1.00 87.38 211 PRO A N 1
ATOM 1569 C CA . PRO A 1 211 ? 9.297 -19.499 -9.458 1.00 87.38 211 PRO A CA 1
ATOM 1570 C C . PRO A 1 211 ? 10.721 -19.987 -9.140 1.00 87.38 211 PRO A C 1
ATOM 1572 O O . PRO A 1 211 ? 11.492 -19.264 -8.510 1.00 87.38 211 PRO A O 1
ATOM 1575 N N . ASN A 1 212 ? 11.071 -21.219 -9.513 1.00 89.81 212 ASN A N 1
ATOM 1576 C CA . ASN A 1 212 ? 12.401 -21.805 -9.319 1.00 89.81 212 ASN A CA 1
ATOM 1577 C C . ASN A 1 212 ? 13.399 -21.449 -10.433 1.00 89.81 212 ASN A C 1
ATOM 1579 O O . ASN A 1 212 ? 14.596 -21.685 -10.257 1.00 89.81 212 ASN A O 1
ATOM 1583 N N . TYR A 1 213 ? 12.931 -20.882 -11.546 1.00 93.25 213 TYR A N 1
ATOM 1584 C CA . TYR A 1 213 ? 13.759 -20.465 -12.673 1.00 93.25 213 TYR A CA 1
ATOM 1585 C C . TYR A 1 213 ? 13.584 -18.973 -12.962 1.00 93.25 213 TYR A C 1
ATOM 1587 O O . TYR A 1 213 ? 12.800 -18.271 -12.324 1.00 93.25 213 TYR A O 1
ATOM 1595 N N . ASN A 1 214 ? 14.405 -18.463 -13.874 1.00 93.06 214 ASN A N 1
ATOM 1596 C CA . ASN A 1 214 ? 14.339 -17.085 -14.330 1.00 93.06 214 ASN A CA 1
ATOM 1597 C C . ASN A 1 214 ? 14.684 -17.001 -15.816 1.00 93.06 214 ASN A C 1
ATOM 1599 O O . ASN A 1 214 ? 15.298 -17.914 -16.370 1.00 93.06 214 ASN A O 1
ATOM 1603 N N . ILE A 1 215 ? 14.291 -15.887 -16.425 1.00 95.19 215 ILE A N 1
ATOM 1604 C CA . ILE A 1 215 ? 14.749 -15.479 -17.751 1.00 95.19 215 ILE A CA 1
ATOM 1605 C C . ILE A 1 215 ? 15.679 -14.283 -17.558 1.00 95.19 215 ILE A C 1
ATOM 1607 O O . ILE A 1 215 ? 15.287 -13.309 -16.912 1.00 95.19 215 ILE A O 1
ATOM 1611 N N . THR A 1 216 ? 16.894 -14.350 -18.099 1.00 97.31 216 THR A N 1
ATOM 1612 C CA . THR A 1 216 ? 17.885 -13.269 -18.031 1.00 97.31 216 THR A CA 1
ATOM 1613 C C . THR A 1 216 ? 18.280 -12.818 -19.432 1.00 97.31 216 THR A C 1
ATOM 1615 O O . THR A 1 216 ? 18.799 -13.616 -20.209 1.00 97.31 216 THR A O 1
ATOM 1618 N N . LEU A 1 217 ? 18.074 -11.535 -19.743 1.00 97.31 217 LEU A N 1
ATOM 1619 C CA . LEU A 1 217 ? 18.475 -10.924 -21.013 1.00 97.31 217 LEU A CA 1
ATOM 1620 C C . LEU A 1 217 ? 19.479 -9.787 -20.818 1.00 97.31 217 LEU A C 1
ATOM 1622 O O . LEU A 1 217 ? 19.392 -9.036 -19.842 1.00 97.31 217 LEU A O 1
ATOM 1626 N N . ARG A 1 218 ? 20.404 -9.633 -21.774 1.00 95.69 218 ARG A N 1
ATOM 1627 C CA . ARG A 1 218 ? 21.407 -8.547 -21.806 1.00 95.69 218 ARG A CA 1
ATOM 1628 C C . ARG A 1 218 ? 21.160 -7.471 -22.864 1.00 95.69 218 ARG A C 1
ATOM 1630 O O . ARG A 1 218 ? 21.889 -6.478 -22.916 1.00 95.69 218 ARG A O 1
ATOM 1637 N N . GLY A 1 219 ? 20.174 -7.679 -23.716 1.00 95.00 219 GLY A N 1
ATOM 1638 C CA . GLY A 1 219 ? 19.823 -6.843 -24.851 1.00 95.00 219 GLY A CA 1
ATOM 1639 C C . GLY A 1 219 ? 18.316 -6.626 -24.930 1.00 95.00 219 GLY A C 1
ATOM 1640 O O . GLY A 1 219 ? 17.609 -6.686 -23.925 1.00 95.00 219 GLY A O 1
ATOM 1641 N N . ASN A 1 220 ? 17.838 -6.313 -26.127 1.00 96.12 220 ASN A N 1
ATOM 1642 C CA . ASN A 1 220 ? 16.461 -5.922 -26.383 1.00 96.12 220 ASN A CA 1
ATOM 1643 C C . ASN A 1 220 ? 15.481 -7.041 -26.020 1.00 96.12 220 ASN A C 1
ATOM 1645 O O . ASN A 1 220 ? 15.707 -8.208 -26.343 1.00 96.12 220 ASN A O 1
ATOM 1649 N N . LEU A 1 221 ? 14.358 -6.652 -25.422 1.00 95.38 221 LEU A N 1
ATOM 1650 C CA . LEU A 1 221 ? 13.178 -7.491 -25.262 1.00 95.38 221 LEU A CA 1
ATOM 1651 C C . LEU A 1 221 ? 12.079 -6.918 -26.149 1.00 95.38 221 LEU A C 1
ATOM 1653 O O . LEU A 1 221 ? 11.609 -5.809 -25.907 1.00 95.38 221 LEU A O 1
ATOM 1657 N N . ILE A 1 222 ? 11.683 -7.660 -27.177 1.00 95.00 222 ILE A N 1
ATOM 1658 C CA . ILE A 1 222 ? 10.622 -7.269 -28.101 1.00 95.00 222 ILE A CA 1
ATOM 1659 C C . ILE A 1 222 ? 9.588 -8.385 -28.125 1.00 95.00 222 ILE A C 1
ATOM 1661 O O . ILE A 1 222 ? 9.852 -9.469 -28.635 1.00 95.00 222 ILE A O 1
ATOM 1665 N N . MET A 1 223 ? 8.416 -8.122 -27.559 1.00 92.06 223 MET A N 1
ATOM 1666 C CA . MET A 1 223 ? 7.273 -9.028 -27.589 1.00 92.06 223 MET A CA 1
ATOM 1667 C C . MET A 1 223 ? 6.357 -8.716 -28.780 1.00 92.06 223 MET A C 1
ATOM 1669 O O . MET A 1 223 ? 6.364 -7.606 -29.314 1.00 92.06 223 MET A O 1
ATOM 1673 N N . ALA A 1 224 ? 5.532 -9.692 -29.154 1.00 90.69 224 ALA A N 1
ATOM 1674 C CA . ALA A 1 224 ? 4.426 -9.527 -30.091 1.00 90.69 224 ALA A CA 1
ATOM 1675 C C . ALA A 1 224 ? 3.080 -9.578 -29.354 1.00 90.69 224 ALA A C 1
ATOM 1677 O O . ALA A 1 224 ? 2.977 -10.158 -28.267 1.00 90.69 224 ALA A O 1
ATOM 1678 N N . ASP A 1 225 ? 2.047 -9.002 -29.968 1.00 87.62 225 ASP A N 1
ATOM 1679 C CA . ASP A 1 225 ? 0.675 -9.065 -29.462 1.00 87.62 225 ASP A CA 1
ATOM 1680 C C . ASP A 1 225 ? 0.179 -10.520 -29.382 1.00 87.62 225 ASP A C 1
ATOM 1682 O O . ASP A 1 225 ? 0.486 -11.359 -30.230 1.00 87.62 225 ASP A O 1
ATOM 1686 N N . GLY A 1 226 ? -0.628 -10.833 -28.368 1.00 82.81 226 GLY A N 1
ATOM 1687 C CA . GLY A 1 226 ? -1.242 -12.144 -28.181 1.00 82.81 226 GLY A CA 1
ATOM 1688 C C . GLY A 1 226 ? -0.323 -13.224 -27.603 1.00 82.81 226 GLY A C 1
ATOM 1689 O O . GLY A 1 226 ? -0.754 -14.379 -27.531 1.00 82.81 226 GLY A O 1
ATOM 1690 N N . VAL A 1 227 ? 0.903 -12.875 -27.189 1.00 87.75 227 VAL A N 1
ATOM 1691 C CA . VAL A 1 227 ? 1.814 -13.768 -26.455 1.00 87.75 227 VAL A CA 1
ATOM 1692 C C . VAL A 1 227 ? 1.537 -13.669 -24.957 1.00 87.75 227 VAL A C 1
ATOM 1694 O O . VAL A 1 227 ? 1.933 -12.701 -24.302 1.00 87.75 227 VAL A O 1
ATOM 1697 N N . TYR A 1 228 ? 0.915 -14.702 -24.393 1.00 86.62 228 TYR A N 1
ATOM 1698 C CA . TYR A 1 228 ? 0.656 -14.776 -22.960 1.00 86.62 228 TYR A CA 1
ATOM 1699 C C . TYR A 1 228 ? 1.953 -14.983 -22.180 1.00 86.62 228 TYR A C 1
ATOM 1701 O O . TYR A 1 228 ? 2.787 -15.812 -22.538 1.00 86.62 228 TYR A O 1
ATOM 1709 N N . ARG A 1 229 ? 2.119 -14.248 -21.082 1.00 85.88 229 ARG A N 1
ATOM 1710 C CA . ARG A 1 229 ? 3.304 -14.361 -20.222 1.00 85.88 229 ARG A CA 1
ATOM 1711 C C . ARG A 1 229 ? 2.893 -14.717 -18.804 1.00 85.88 229 ARG A C 1
ATOM 1713 O O . ARG A 1 229 ? 2.096 -13.998 -18.203 1.00 85.88 229 ARG A O 1
ATOM 1720 N N . ASP A 1 230 ? 3.461 -15.804 -18.305 1.00 85.25 230 ASP A N 1
ATOM 1721 C CA . ASP A 1 230 ? 3.374 -16.261 -16.920 1.00 85.25 230 ASP A CA 1
ATOM 1722 C C . ASP A 1 230 ? 4.809 -16.518 -16.447 1.00 85.25 230 ASP A C 1
ATOM 1724 O O . ASP A 1 230 ? 5.346 -17.621 -16.555 1.00 85.25 230 ASP A O 1
ATOM 1728 N N . VAL A 1 231 ? 5.488 -15.430 -16.074 1.00 86.44 231 VAL A N 1
ATOM 1729 C CA . VAL A 1 231 ? 6.920 -15.416 -15.767 1.00 86.44 231 VAL A CA 1
ATOM 1730 C C . VAL A 1 231 ? 7.122 -14.836 -14.382 1.00 86.44 231 VAL A C 1
ATOM 1732 O O . VAL A 1 231 ? 6.855 -13.657 -14.148 1.00 86.44 231 VAL A O 1
ATOM 1735 N N . TYR A 1 232 ? 7.650 -15.651 -13.473 1.00 85.12 232 TYR A N 1
ATOM 1736 C CA . TYR A 1 232 ? 7.834 -15.220 -12.093 1.00 85.12 232 TYR A CA 1
ATOM 1737 C C . TYR A 1 232 ? 9.033 -14.268 -11.921 1.00 85.12 232 TYR A C 1
ATOM 1739 O O . TYR A 1 232 ? 8.906 -13.221 -11.281 1.00 85.12 232 TYR A O 1
ATOM 1747 N N . TYR A 1 233 ? 10.187 -14.590 -12.520 1.00 87.31 233 TYR A N 1
ATOM 1748 C CA . TYR A 1 233 ? 11.395 -13.754 -12.491 1.00 87.31 233 TYR A CA 1
ATOM 1749 C C . TYR A 1 233 ? 11.902 -13.430 -13.898 1.00 87.31 233 TYR A C 1
ATOM 1751 O O . TYR A 1 233 ? 12.317 -14.326 -14.637 1.00 87.31 233 TYR A O 1
ATOM 1759 N N . PHE A 1 234 ? 11.949 -12.137 -14.220 1.00 91.81 234 PHE A N 1
ATOM 1760 C CA . PHE A 1 234 ? 12.549 -11.623 -15.447 1.00 91.81 234 PHE A CA 1
ATOM 1761 C C . PHE A 1 234 ? 13.653 -10.613 -15.103 1.00 91.81 234 PHE A C 1
ATOM 1763 O O . PHE A 1 234 ? 13.399 -9.575 -14.483 1.00 91.81 234 PHE A O 1
ATOM 1770 N N . TYR A 1 235 ? 14.887 -10.917 -15.499 1.00 95.75 235 TYR A N 1
ATOM 1771 C CA . TYR A 1 235 ? 16.060 -10.078 -15.281 1.00 95.75 235 TYR A CA 1
ATOM 1772 C C . TYR A 1 235 ? 16.542 -9.468 -16.595 1.00 95.75 235 TYR A C 1
ATOM 1774 O O . TYR A 1 235 ? 16.866 -10.166 -17.549 1.00 95.75 235 TYR A O 1
ATOM 1782 N N . LEU A 1 236 ? 16.645 -8.148 -16.616 1.00 96.75 236 LEU A N 1
ATOM 1783 C CA . LEU A 1 236 ? 17.202 -7.361 -17.704 1.00 96.75 236 LEU A CA 1
ATOM 1784 C C . LEU A 1 236 ? 18.525 -6.773 -17.209 1.00 96.75 236 LEU A C 1
ATOM 1786 O O . LEU A 1 236 ? 18.544 -5.777 -16.488 1.00 96.75 236 LEU A O 1
ATOM 1790 N N . THR A 1 237 ? 19.638 -7.444 -17.515 1.00 96.25 237 THR A N 1
ATOM 1791 C CA . THR A 1 237 ? 20.961 -7.140 -16.946 1.00 96.25 237 THR A CA 1
ATOM 1792 C C . THR A 1 237 ? 21.950 -6.757 -18.028 1.00 96.25 237 THR A C 1
ATOM 1794 O O . THR A 1 237 ? 22.376 -7.610 -18.794 1.00 96.25 237 THR A O 1
ATOM 1797 N N . SER A 1 238 ? 22.366 -5.494 -18.077 1.00 95.38 238 SER A N 1
ATOM 1798 C CA . SER A 1 238 ? 23.274 -5.040 -19.130 1.00 95.38 238 SER A CA 1
ATOM 1799 C C . SER A 1 238 ? 24.117 -3.840 -18.722 1.00 95.38 238 SER A C 1
ATOM 1801 O O . SER A 1 238 ? 23.732 -3.051 -17.860 1.00 95.38 238 SER A O 1
ATOM 1803 N N . ASP A 1 239 ? 25.271 -3.701 -19.361 1.00 93.25 239 ASP A N 1
ATOM 1804 C CA . ASP A 1 239 ? 26.112 -2.504 -19.383 1.00 93.25 239 ASP A CA 1
ATOM 1805 C C . ASP A 1 239 ? 25.961 -1.702 -20.694 1.00 93.25 239 ASP A C 1
ATOM 1807 O O . ASP A 1 239 ? 26.617 -0.674 -20.854 1.00 93.25 239 ASP A O 1
ATOM 1811 N N . LYS A 1 240 ? 25.086 -2.143 -21.613 1.00 93.62 240 LYS A N 1
ATOM 1812 C CA . LYS A 1 240 ? 24.777 -1.459 -22.880 1.00 93.62 240 LYS A CA 1
ATOM 1813 C C . LYS A 1 240 ? 23.790 -0.315 -22.668 1.00 93.62 240 LYS A C 1
ATOM 1815 O O . LYS A 1 240 ? 22.977 -0.320 -21.746 1.00 93.62 240 LYS A O 1
ATOM 1820 N N . GLU A 1 241 ? 23.834 0.661 -23.564 1.00 93.56 241 GLU A N 1
ATOM 1821 C CA . GLU A 1 241 ? 22.963 1.833 -23.523 1.00 93.56 241 GLU A CA 1
ATOM 1822 C C . GLU A 1 241 ? 21.801 1.718 -24.519 1.00 93.56 241 GLU A C 1
ATOM 1824 O O . GLU A 1 241 ? 21.941 1.136 -25.594 1.00 93.56 241 GLU A O 1
ATOM 1829 N N . ASN A 1 242 ? 20.681 2.369 -24.198 1.00 92.38 242 ASN A N 1
ATOM 1830 C CA . ASN A 1 242 ? 19.495 2.511 -25.046 1.00 92.38 242 ASN A CA 1
ATOM 1831 C C . ASN A 1 242 ? 18.841 1.179 -25.456 1.00 92.38 242 ASN A C 1
ATOM 1833 O O . ASN A 1 242 ? 18.325 1.055 -26.567 1.00 92.38 242 ASN A O 1
ATOM 1837 N N . ILE A 1 243 ? 18.848 0.190 -24.563 1.00 96.31 243 ILE A N 1
ATOM 1838 C CA . ILE A 1 243 ? 18.242 -1.118 -24.811 1.00 96.31 243 ILE A CA 1
ATOM 1839 C C . ILE A 1 243 ? 16.721 -0.996 -24.785 1.00 96.31 243 ILE A C 1
ATOM 1841 O O . ILE A 1 243 ? 16.154 -0.386 -23.880 1.00 96.31 243 ILE A O 1
ATOM 1845 N N . ILE A 1 244 ? 16.052 -1.577 -25.771 1.00 96.12 244 ILE A N 1
ATOM 1846 C CA . ILE A 1 244 ? 14.609 -1.449 -25.950 1.00 96.12 244 ILE A CA 1
ATOM 1847 C C . ILE A 1 244 ? 13.877 -2.551 -25.185 1.00 96.12 244 ILE A C 1
ATOM 1849 O O . ILE A 1 244 ? 14.210 -3.730 -25.302 1.00 96.12 244 ILE A O 1
ATOM 1853 N N . VAL A 1 245 ? 12.839 -2.154 -24.451 1.00 95.69 245 VAL A N 1
ATOM 1854 C CA . VAL A 1 245 ? 11.829 -3.054 -23.888 1.00 95.69 245 VAL A CA 1
ATOM 1855 C C . VAL A 1 245 ? 10.488 -2.723 -24.526 1.00 95.69 245 VAL A C 1
ATOM 1857 O O . VAL A 1 245 ? 9.994 -1.605 -24.380 1.00 95.69 245 VAL A O 1
ATOM 1860 N N . ASN A 1 246 ? 9.930 -3.689 -25.246 1.00 93.56 246 ASN A N 1
ATOM 1861 C CA . ASN A 1 246 ? 8.608 -3.641 -25.848 1.00 93.56 246 ASN A CA 1
ATOM 1862 C C . ASN A 1 246 ? 7.800 -4.861 -25.384 1.00 93.56 246 ASN A C 1
ATOM 1864 O O . ASN A 1 246 ? 8.164 -5.995 -25.699 1.00 93.56 246 ASN A O 1
ATOM 1868 N N . MET A 1 247 ? 6.721 -4.633 -24.641 1.00 88.00 247 MET A N 1
ATOM 1869 C CA . MET A 1 247 ? 5.840 -5.654 -24.066 1.00 88.00 247 MET A CA 1
ATOM 1870 C C . MET A 1 247 ? 4.558 -5.905 -24.888 1.00 88.00 247 MET A C 1
ATOM 1872 O O . MET A 1 247 ? 3.751 -6.763 -24.503 1.00 88.00 247 MET A O 1
ATOM 1876 N N . ALA A 1 248 ? 4.398 -5.217 -26.022 1.00 87.38 248 ALA A N 1
ATOM 1877 C CA . ALA A 1 248 ? 3.273 -5.273 -26.950 1.00 87.38 248 ALA A CA 1
ATOM 1878 C C . ALA A 1 248 ? 1.904 -4.992 -26.279 1.00 87.38 248 ALA A C 1
ATOM 1880 O O . ALA A 1 248 ? 1.754 -4.053 -25.492 1.00 87.38 248 ALA A O 1
ATOM 1881 N N . ASP A 1 249 ? 0.883 -5.812 -26.545 1.00 75.88 249 ASP A N 1
ATOM 1882 C CA . ASP A 1 249 ? -0.450 -5.755 -25.919 1.00 75.88 249 ASP A CA 1
ATOM 1883 C C . ASP A 1 249 ? -0.478 -5.896 -24.382 1.00 75.88 249 ASP A C 1
ATOM 1885 O O . ASP A 1 249 ? -1.554 -5.931 -23.780 1.00 75.88 249 ASP A O 1
ATOM 1889 N N . ASN A 1 250 ? 0.689 -5.970 -23.734 1.00 66.12 250 ASN A N 1
ATOM 1890 C CA . ASN A 1 250 ? 0.841 -6.033 -22.288 1.00 66.12 250 ASN A CA 1
ATOM 1891 C C . ASN A 1 250 ? 0.097 -7.209 -21.629 1.00 66.12 250 ASN A C 1
ATOM 1893 O O . ASN A 1 250 ? -0.137 -7.193 -20.421 1.00 66.12 250 ASN A O 1
ATOM 1897 N N . THR A 1 251 ? -0.207 -8.278 -22.378 1.00 56.16 251 THR A N 1
ATOM 1898 C CA . THR A 1 251 ? -0.870 -9.483 -21.854 1.00 56.16 251 THR A CA 1
ATOM 1899 C C . THR A 1 251 ? 0.070 -10.388 -21.043 1.00 56.16 251 THR A C 1
ATOM 1901 O O . THR A 1 251 ? 0.273 -11.570 -21.327 1.00 56.16 251 THR A O 1
ATOM 1904 N N . MET A 1 252 ? 0.614 -9.866 -19.942 1.00 59.47 252 MET A N 1
ATOM 1905 C CA . MET A 1 252 ? 1.008 -10.738 -18.836 1.00 59.47 252 MET A CA 1
ATOM 1906 C C . MET A 1 252 ? -0.267 -11.262 -18.178 1.00 59.47 252 MET A C 1
ATOM 1908 O O . MET A 1 252 ? -0.995 -10.510 -17.533 1.00 59.47 252 MET A O 1
ATOM 1912 N N . LYS A 1 253 ? -0.578 -12.549 -18.357 1.00 57.16 253 LYS A N 1
ATOM 1913 C CA . LYS A 1 253 ? -1.640 -13.193 -17.578 1.00 57.16 253 LYS A CA 1
ATOM 1914 C C . LYS A 1 253 ? -1.031 -13.619 -16.253 1.00 57.16 253 LYS A C 1
ATOM 1916 O O . LYS A 1 253 ? -0.702 -14.780 -16.053 1.00 57.16 253 LYS A O 1
ATOM 1921 N N . LEU A 1 254 ? -0.896 -12.640 -15.369 1.00 56.28 254 LEU A N 1
ATOM 1922 C CA . LEU A 1 254 ? -0.573 -12.846 -13.968 1.00 56.28 254 LEU A CA 1
ATOM 1923 C C . LEU A 1 254 ? -1.815 -13.473 -13.321 1.00 56.28 254 LEU A C 1
ATOM 1925 O O . LEU A 1 254 ? -2.878 -12.855 -13.234 1.00 56.28 254 LEU A O 1
ATOM 1929 N N . ASN A 1 255 ? -1.710 -14.765 -13.030 1.00 46.12 255 ASN A N 1
ATOM 1930 C CA . ASN A 1 255 ? -2.687 -15.623 -12.370 1.00 46.12 255 ASN A CA 1
ATOM 1931 C C . ASN A 1 255 ? -3.527 -14.876 -11.324 1.00 46.12 255 ASN A C 1
ATOM 1933 O O . ASN A 1 255 ? -3.093 -14.522 -10.236 1.00 46.12 255 ASN A O 1
ATOM 1937 N N . SER A 1 256 ? -4.820 -14.751 -11.607 1.00 45.50 256 SER A N 1
ATOM 1938 C CA . SER A 1 256 ? -5.822 -14.452 -10.594 1.00 45.50 256 SER A CA 1
ATOM 1939 C C . SER A 1 256 ? -5.834 -15.578 -9.546 1.00 45.50 256 SER A C 1
ATOM 1941 O O . SER A 1 256 ? -6.441 -16.618 -9.809 1.00 45.50 256 SER A O 1
ATOM 1943 N N . ASN A 1 257 ? -5.139 -15.401 -8.411 1.00 41.69 257 ASN A N 1
ATOM 1944 C CA . ASN A 1 257 ? -5.506 -15.861 -7.049 1.00 41.69 257 ASN A CA 1
ATOM 1945 C C . ASN A 1 257 ? -4.345 -16.241 -6.106 1.00 41.69 257 ASN A C 1
ATOM 1947 O O . ASN A 1 257 ? -4.614 -16.819 -5.051 1.00 41.69 257 ASN A O 1
ATOM 1951 N N . ILE A 1 258 ? -3.082 -15.911 -6.380 1.00 42.03 258 ILE A N 1
ATOM 1952 C CA . ILE A 1 258 ? -2.020 -16.076 -5.372 1.00 42.03 258 ILE A CA 1
ATOM 1953 C C . ILE A 1 258 ? -1.132 -14.841 -5.420 1.00 42.03 258 ILE A C 1
ATOM 1955 O O . ILE A 1 258 ? -0.310 -14.735 -6.299 1.00 42.03 258 ILE A O 1
ATOM 1959 N N . TYR A 1 259 ? -1.307 -13.906 -4.483 1.00 39.59 259 TYR A N 1
ATOM 1960 C CA . TYR A 1 259 ? -0.414 -12.758 -4.275 1.00 39.59 259 TYR A CA 1
ATOM 1961 C C . TYR A 1 259 ? 1.058 -13.100 -4.619 1.00 39.59 259 TYR A C 1
ATOM 1963 O O . TYR A 1 259 ? 1.530 -14.121 -4.120 1.00 39.59 259 TYR A O 1
ATOM 1971 N N . TRP A 1 260 ? 1.733 -12.228 -5.398 1.00 48.34 260 TRP A N 1
ATOM 1972 C CA . TRP A 1 260 ? 3.161 -12.221 -5.829 1.00 48.34 260 TRP A CA 1
ATOM 1973 C C . TRP A 1 260 ? 3.496 -12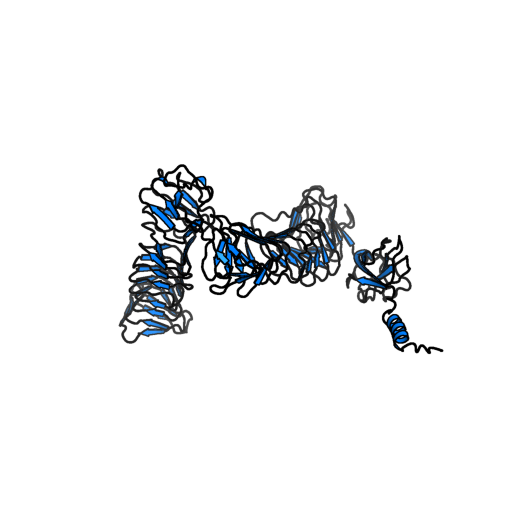.650 -7.277 1.00 48.34 260 TRP A C 1
ATOM 1975 O O . TRP A 1 260 ? 4.469 -13.372 -7.491 1.00 48.34 260 TRP A O 1
ATOM 1985 N N . ASP A 1 261 ? 2.777 -12.158 -8.285 1.00 55.91 261 ASP A N 1
ATOM 1986 C CA . ASP A 1 261 ? 2.889 -12.686 -9.652 1.00 55.91 261 ASP A CA 1
ATOM 1987 C C . ASP A 1 261 ? 3.641 -11.739 -10.611 1.00 55.91 261 ASP A C 1
ATOM 1989 O O . ASP A 1 261 ? 3.056 -10.866 -11.242 1.00 55.91 261 ASP A O 1
ATOM 1993 N N . GLY A 1 262 ? 4.961 -11.937 -10.734 1.00 64.44 262 GLY A N 1
ATOM 1994 C CA . GLY A 1 262 ? 5.819 -11.377 -11.793 1.00 64.44 262 GLY A CA 1
ATOM 1995 C C . GLY A 1 262 ? 6.732 -10.214 -11.378 1.00 64.44 262 GLY A C 1
ATOM 1996 O O . GLY A 1 262 ? 6.300 -9.074 -11.197 1.00 64.44 262 GLY A O 1
ATOM 1997 N N . ARG A 1 263 ? 8.042 -10.479 -11.285 1.00 84.62 263 ARG A N 1
ATOM 1998 C CA . ARG A 1 263 ? 9.074 -9.494 -10.915 1.00 84.62 263 ARG A CA 1
ATOM 1999 C C . ARG A 1 263 ? 9.968 -9.157 -12.101 1.00 84.62 263 ARG A C 1
ATOM 2001 O O . ARG A 1 263 ? 10.760 -9.999 -12.527 1.00 84.62 263 ARG A O 1
ATOM 2008 N N . LEU A 1 264 ? 9.917 -7.904 -12.553 1.00 92.31 264 LEU A N 1
ATOM 2009 C CA . LEU A 1 264 ? 10.849 -7.366 -13.543 1.00 92.31 264 LEU A CA 1
ATOM 2010 C C . LEU A 1 264 ? 11.971 -6.602 -12.838 1.00 92.31 264 LEU A C 1
ATOM 2012 O O . LEU A 1 264 ? 11.730 -5.646 -12.097 1.00 92.31 264 LEU A O 1
ATOM 2016 N N . THR A 1 265 ? 13.211 -7.034 -13.050 1.00 95.19 265 THR A N 1
ATOM 2017 C CA . THR A 1 265 ? 14.389 -6.389 -12.466 1.00 95.19 265 THR A CA 1
ATOM 2018 C C . THR A 1 265 ? 15.337 -5.923 -13.552 1.00 95.19 265 THR A C 1
ATOM 2020 O O . THR A 1 265 ? 15.822 -6.726 -14.340 1.00 95.19 265 THR A O 1
ATOM 2023 N N . PHE A 1 266 ? 15.654 -4.635 -13.526 1.00 96.94 266 PHE A N 1
ATOM 2024 C CA . PHE A 1 266 ? 16.714 -4.037 -14.317 1.00 96.94 266 PHE A CA 1
ATOM 2025 C C . PHE A 1 266 ? 18.003 -3.959 -13.488 1.00 96.94 266 PHE A C 1
ATOM 2027 O O . PHE A 1 266 ? 18.000 -3.500 -12.336 1.00 96.94 266 PHE A O 1
ATOM 2034 N N . SER A 1 267 ? 19.109 -4.411 -14.068 1.00 96.25 267 SER A N 1
ATOM 2035 C CA . SER A 1 267 ? 20.432 -4.427 -13.441 1.00 96.25 267 SER A CA 1
ATOM 2036 C C . SER A 1 267 ? 21.560 -4.121 -14.422 1.00 96.25 267 SER A C 1
ATOM 2038 O O . SER A 1 267 ? 21.384 -4.121 -15.638 1.00 96.25 267 SER A O 1
ATOM 2040 N N . GLY A 1 268 ? 22.745 -3.871 -13.863 1.00 93.31 268 GLY A N 1
ATOM 2041 C CA . GLY A 1 268 ? 23.929 -3.458 -14.611 1.00 93.31 268 GLY A CA 1
ATOM 2042 C C . GLY A 1 268 ? 24.026 -1.938 -14.751 1.00 93.31 268 GLY A C 1
ATOM 2043 O O . GLY A 1 268 ? 23.180 -1.199 -14.252 1.00 93.31 268 GLY A O 1
ATOM 2044 N N . SER A 1 269 ? 25.102 -1.463 -15.371 1.00 92.50 269 SER A N 1
ATOM 2045 C CA . SER A 1 269 ? 25.368 -0.028 -15.546 1.00 92.50 269 SER A CA 1
ATOM 2046 C C . SER A 1 269 ? 24.713 0.576 -16.790 1.00 92.50 269 SER A C 1
ATOM 2048 O O . SER A 1 269 ? 24.941 1.745 -17.074 1.00 92.50 269 SER A O 1
ATOM 2050 N N . GLY A 1 270 ? 23.968 -0.225 -17.549 1.00 92.50 270 GLY A N 1
ATOM 2051 C CA . GLY A 1 270 ? 23.351 0.171 -18.804 1.00 92.50 270 GLY A CA 1
ATOM 2052 C C . GLY A 1 270 ? 22.060 0.970 -18.644 1.00 92.50 270 GLY A C 1
ATOM 2053 O O . GLY A 1 270 ? 21.574 1.235 -17.533 1.00 92.50 270 GLY A O 1
ATOM 2054 N N . SER A 1 271 ? 21.465 1.309 -19.787 1.00 95.88 271 SER A N 1
ATOM 2055 C CA . SER A 1 271 ? 20.183 2.006 -19.853 1.00 95.88 271 SER A CA 1
ATOM 2056 C C . SER A 1 271 ? 19.152 1.287 -20.708 1.00 95.88 271 SER A C 1
ATOM 2058 O O . SER A 1 271 ? 19.446 0.718 -21.760 1.00 95.88 271 SER A O 1
ATOM 2060 N N . TRP A 1 272 ? 17.913 1.369 -20.237 1.00 97.69 272 TRP A N 1
ATOM 2061 C CA . TRP A 1 272 ? 16.744 0.725 -20.808 1.00 97.69 272 TRP A CA 1
ATOM 2062 C C . TRP A 1 272 ? 15.697 1.774 -21.166 1.00 97.69 272 TRP A C 1
ATOM 2064 O O . TRP A 1 272 ? 15.501 2.758 -20.444 1.00 97.69 272 TRP A O 1
ATOM 2074 N N . ILE A 1 273 ? 15.019 1.567 -22.287 1.00 97.06 273 ILE A N 1
ATOM 2075 C CA . ILE A 1 273 ? 14.017 2.466 -22.845 1.00 97.06 273 ILE A CA 1
ATOM 2076 C C . ILE A 1 273 ? 12.751 1.662 -23.113 1.00 97.06 273 ILE A C 1
ATOM 2078 O O . ILE A 1 273 ? 12.781 0.688 -23.863 1.00 97.06 273 ILE A O 1
ATOM 2082 N N . LEU A 1 274 ? 11.635 2.100 -22.532 1.00 96.44 274 LEU A N 1
ATOM 2083 C CA . LEU A 1 274 ? 10.331 1.553 -22.886 1.00 96.44 274 LEU A CA 1
ATOM 2084 C C . LEU A 1 274 ? 9.925 2.032 -24.283 1.00 96.44 274 LEU A C 1
ATOM 2086 O O . LEU A 1 274 ? 10.036 3.220 -24.603 1.00 96.44 274 LEU A O 1
ATOM 2090 N N . ALA A 1 275 ? 9.452 1.101 -25.102 1.00 95.25 275 ALA A N 1
ATOM 2091 C CA . ALA A 1 275 ? 8.869 1.371 -26.412 1.00 95.25 275 ALA A CA 1
ATOM 2092 C C . ALA A 1 275 ? 7.336 1.276 -26.413 1.00 95.25 275 ALA A C 1
ATOM 2094 O O . ALA A 1 275 ? 6.719 1.620 -27.423 1.00 95.25 275 ALA A O 1
ATOM 2095 N N . ASP A 1 276 ? 6.742 0.864 -25.297 1.00 93.25 276 ASP A N 1
ATOM 2096 C CA . ASP A 1 276 ? 5.311 0.723 -25.066 1.00 93.25 276 ASP A CA 1
ATOM 2097 C C . ASP A 1 276 ? 4.989 0.746 -23.556 1.00 93.25 276 ASP A C 1
ATOM 2099 O O . ASP A 1 276 ? 5.850 1.040 -22.721 1.00 93.25 276 ASP A O 1
ATOM 2103 N N . SER A 1 277 ? 3.727 0.480 -23.207 1.00 91.38 277 SER A N 1
ATOM 2104 C CA . SER A 1 277 ? 3.285 0.429 -21.805 1.00 91.38 277 SER A CA 1
ATOM 2105 C C . SER A 1 277 ? 3.917 -0.758 -21.075 1.00 91.38 277 SER A C 1
ATOM 2107 O O . SER A 1 277 ? 4.295 -1.739 -21.706 1.00 91.38 277 SER A O 1
ATOM 2109 N N . LEU A 1 278 ? 4.004 -0.693 -19.747 1.00 89.88 278 LEU A N 1
ATOM 2110 C CA . LEU A 1 278 ? 4.511 -1.792 -18.925 1.00 89.88 278 LEU A CA 1
ATOM 2111 C C . LEU A 1 278 ? 3.511 -2.140 -17.822 1.00 89.88 278 LEU A C 1
ATOM 2113 O O . LEU A 1 278 ? 3.240 -1.313 -16.956 1.00 89.88 278 LEU A O 1
ATOM 2117 N N . HIS A 1 279 ? 3.022 -3.377 -17.804 1.00 88.12 279 HIS A N 1
ATOM 2118 C CA . HIS A 1 279 ? 2.188 -3.901 -16.720 1.00 88.12 279 HIS A CA 1
ATOM 2119 C C . HIS A 1 279 ? 2.895 -5.057 -16.006 1.00 88.12 279 HIS A C 1
ATOM 2121 O O . HIS A 1 279 ? 3.073 -6.102 -16.621 1.00 88.12 279 HIS A O 1
ATOM 2127 N N . VAL A 1 280 ? 3.302 -4.889 -14.740 1.00 86.06 280 VAL A N 1
ATOM 2128 C CA . VAL A 1 280 ? 4.005 -5.908 -13.919 1.00 86.06 280 VAL A CA 1
ATOM 2129 C C . VAL A 1 280 ? 3.516 -5.853 -12.464 1.00 86.06 280 VAL A C 1
ATOM 2131 O O . VAL A 1 280 ? 2.995 -4.832 -12.035 1.00 86.06 280 VAL A O 1
ATOM 2134 N N . ASP A 1 281 ? 3.706 -6.895 -11.650 1.00 84.31 281 ASP A N 1
ATOM 2135 C CA . ASP A 1 281 ? 3.426 -6.770 -10.208 1.00 84.31 281 ASP A CA 1
ATOM 2136 C C . ASP A 1 281 ? 4.449 -5.852 -9.530 1.00 84.31 281 ASP A C 1
ATOM 2138 O O . ASP A 1 281 ? 4.106 -4.871 -8.865 1.00 84.31 281 ASP A O 1
ATOM 2142 N N . TYR A 1 282 ? 5.726 -6.155 -9.751 1.00 87.88 282 TYR A N 1
ATOM 2143 C CA . TYR A 1 282 ? 6.835 -5.529 -9.052 1.00 87.88 282 TYR A CA 1
ATOM 2144 C C . TYR A 1 282 ? 7.950 -5.140 -10.022 1.00 87.88 282 TYR A C 1
ATOM 2146 O O . TYR A 1 282 ? 8.405 -5.951 -10.836 1.00 87.88 282 TYR A O 1
ATOM 2154 N N . LEU A 1 283 ? 8.440 -3.908 -9.870 1.00 92.56 283 LEU A N 1
ATOM 2155 C CA . LEU A 1 283 ? 9.521 -3.351 -10.675 1.00 92.56 283 LEU A CA 1
ATOM 2156 C C . LEU A 1 283 ? 10.707 -2.972 -9.787 1.00 92.56 283 LEU A C 1
ATOM 2158 O O . LEU A 1 283 ? 10.574 -2.188 -8.846 1.00 92.56 283 LEU A O 1
ATOM 2162 N N . ARG A 1 284 ? 11.894 -3.491 -10.109 1.00 94.12 284 ARG A N 1
ATOM 2163 C CA . ARG A 1 284 ? 13.148 -3.118 -9.443 1.00 94.12 284 ARG A CA 1
ATOM 2164 C C . ARG A 1 284 ? 14.150 -2.536 -10.422 1.00 94.12 284 ARG A C 1
ATOM 2166 O O . ARG A 1 284 ? 14.463 -3.157 -11.430 1.00 94.12 284 ARG A O 1
ATOM 2173 N N . LEU A 1 285 ? 14.732 -1.407 -10.043 1.00 95.38 285 LEU A N 1
ATOM 2174 C CA . LEU A 1 285 ? 15.925 -0.845 -10.660 1.00 95.38 285 LEU A CA 1
ATOM 2175 C C . LEU A 1 285 ? 17.102 -1.002 -9.708 1.00 95.38 285 LEU A C 1
ATOM 2177 O O . LEU A 1 285 ? 17.025 -0.552 -8.567 1.00 95.38 285 LEU A O 1
ATOM 2181 N N . SER A 1 286 ? 18.177 -1.645 -10.149 1.00 94.88 286 SER A N 1
ATOM 2182 C CA . SER A 1 286 ? 19.409 -1.756 -9.365 1.00 94.88 286 SER A CA 1
ATOM 2183 C C . SER A 1 286 ? 20.250 -0.480 -9.455 1.00 94.88 286 SER A C 1
ATOM 2185 O O . SER A 1 286 ? 20.013 0.390 -10.292 1.00 94.88 286 SER A O 1
ATOM 2187 N N . SER A 1 287 ? 21.242 -0.355 -8.573 1.00 93.75 287 SER A N 1
ATOM 2188 C CA . SER A 1 287 ? 22.161 0.784 -8.591 1.00 93.75 287 SER A CA 1
ATOM 2189 C C . SER A 1 287 ? 22.887 0.909 -9.928 1.00 93.75 287 SER A C 1
ATOM 2191 O O . SER A 1 287 ? 23.298 -0.092 -10.510 1.00 93.75 287 SER A O 1
ATOM 2193 N N . ASN A 1 288 ? 23.073 2.154 -10.372 1.00 91.44 288 ASN A N 1
ATOM 2194 C CA . ASN A 1 288 ? 23.693 2.537 -11.648 1.00 91.44 288 ASN A CA 1
ATOM 2195 C C . ASN A 1 288 ? 22.919 2.137 -12.914 1.00 91.44 288 ASN A C 1
ATOM 2197 O O . ASN A 1 288 ? 23.390 2.430 -14.006 1.00 91.44 288 ASN A O 1
ATOM 2201 N N . THR A 1 289 ? 21.743 1.520 -12.796 1.00 95.62 289 THR A N 1
ATOM 2202 C CA . THR A 1 289 ? 20.882 1.239 -13.947 1.00 95.62 289 THR A CA 1
ATOM 2203 C C . THR A 1 289 ? 19.995 2.440 -14.254 1.00 95.62 289 THR A C 1
ATOM 2205 O O . THR A 1 289 ? 19.493 3.089 -13.332 1.00 95.62 289 THR A O 1
ATOM 2208 N N . THR A 1 290 ? 19.760 2.718 -15.536 1.00 97.00 290 THR A N 1
ATOM 2209 C CA . THR A 1 290 ? 18.813 3.758 -15.967 1.00 97.00 290 THR A CA 1
ATOM 2210 C C . THR A 1 290 ? 17.610 3.143 -16.673 1.00 97.00 290 THR A C 1
ATOM 2212 O O . THR A 1 290 ? 17.778 2.331 -17.576 1.00 97.00 290 THR A O 1
ATOM 2215 N N . LEU A 1 291 ? 16.396 3.560 -16.309 1.00 97.44 291 LEU A N 1
ATOM 2216 C CA . LEU A 1 291 ? 15.166 3.234 -17.034 1.00 97.44 291 LEU A CA 1
ATOM 2217 C C . LEU A 1 291 ? 14.476 4.520 -17.473 1.00 97.44 291 LEU A C 1
ATOM 2219 O O . LEU A 1 291 ? 14.192 5.393 -16.654 1.00 97.44 291 LEU A O 1
ATOM 2223 N N . THR A 1 292 ? 14.190 4.621 -18.768 1.00 97.56 292 THR A N 1
ATOM 2224 C CA . THR A 1 292 ? 13.478 5.749 -19.367 1.00 97.56 292 THR A CA 1
ATOM 2225 C C . THR A 1 292 ? 12.154 5.289 -19.946 1.00 97.56 292 THR A C 1
ATOM 2227 O O . THR A 1 292 ? 12.106 4.475 -20.862 1.00 97.56 292 THR A O 1
ATOM 2230 N N . THR A 1 293 ? 11.070 5.857 -19.430 1.00 95.81 293 THR A N 1
ATOM 2231 C CA . THR A 1 293 ? 9.702 5.425 -19.756 1.00 95.81 293 THR A CA 1
ATOM 2232 C C . THR A 1 293 ? 9.163 5.981 -21.075 1.00 95.81 293 THR A C 1
ATOM 2234 O O . THR A 1 293 ? 8.167 5.485 -21.577 1.00 95.81 293 THR A O 1
ATOM 2237 N N . LYS A 1 294 ? 9.785 7.025 -21.643 1.00 93.44 294 LYS A N 1
ATOM 2238 C CA . LYS A 1 294 ? 9.362 7.670 -22.908 1.00 93.44 294 LYS A CA 1
ATOM 2239 C C . LYS A 1 294 ? 7.888 8.116 -22.950 1.00 93.44 294 LYS A C 1
ATOM 2241 O O . LYS A 1 294 ? 7.342 8.299 -24.032 1.00 93.44 294 LYS A O 1
ATOM 2246 N N . SER A 1 295 ? 7.291 8.433 -21.800 1.00 93.25 295 SER A N 1
ATOM 2247 C CA . SER A 1 295 ? 5.864 8.790 -21.653 1.00 93.25 295 SER A CA 1
ATOM 2248 C C . SER A 1 295 ? 4.890 7.612 -21.756 1.00 93.25 295 SER A C 1
ATOM 2250 O O . SER A 1 295 ? 3.681 7.835 -21.825 1.00 93.25 295 SER A O 1
ATOM 2252 N N . TYR A 1 296 ? 5.383 6.373 -21.766 1.00 95.38 296 TYR A N 1
ATOM 2253 C CA . TYR A 1 296 ? 4.528 5.197 -21.697 1.00 95.38 296 TYR A CA 1
ATOM 2254 C C . TYR A 1 296 ? 4.102 4.894 -20.259 1.00 95.38 296 TYR A C 1
ATOM 2256 O O . TYR A 1 296 ? 4.922 4.997 -19.341 1.00 95.38 296 TYR A O 1
ATOM 2264 N N . PRO A 1 297 ? 2.830 4.517 -20.041 1.00 94.06 297 PRO A N 1
ATOM 2265 C CA . PRO A 1 297 ? 2.336 4.237 -18.707 1.00 94.06 297 PRO A CA 1
ATOM 2266 C C . PRO A 1 297 ? 2.985 2.980 -18.122 1.00 94.06 297 PRO A C 1
ATOM 2268 O O . PRO A 1 297 ? 3.295 2.023 -18.836 1.00 94.06 297 PRO A O 1
ATOM 2271 N N . ILE A 1 298 ? 3.162 2.999 -16.803 1.00 93.06 298 ILE A N 1
ATOM 2272 C CA . ILE A 1 298 ? 3.585 1.842 -16.020 1.00 93.06 298 ILE A CA 1
ATOM 2273 C C . ILE A 1 298 ? 2.502 1.550 -14.991 1.00 93.06 298 ILE A C 1
ATOM 2275 O O . ILE A 1 298 ? 2.235 2.380 -14.126 1.00 93.06 298 ILE A O 1
ATOM 2279 N N . ASP A 1 299 ? 1.937 0.352 -15.047 1.00 90.44 299 ASP A N 1
ATOM 2280 C CA . ASP A 1 299 ? 0.956 -0.127 -14.083 1.00 90.44 299 ASP A CA 1
ATOM 2281 C C . ASP A 1 299 ? 1.574 -1.242 -13.238 1.00 90.44 299 ASP A C 1
ATOM 2283 O O . ASP A 1 299 ? 1.820 -2.351 -13.717 1.00 90.44 299 ASP A O 1
ATOM 2287 N N . LEU A 1 300 ? 1.838 -0.926 -11.970 1.00 88.75 300 LEU A N 1
ATOM 2288 C CA . LEU A 1 300 ? 2.362 -1.842 -10.967 1.00 88.75 300 LEU A CA 1
ATOM 2289 C C . LEU A 1 300 ? 1.239 -2.333 -10.057 1.00 88.75 300 LEU A C 1
ATOM 2291 O O . LEU A 1 300 ? 0.481 -1.528 -9.508 1.00 88.75 300 LEU A O 1
ATOM 2295 N N . LEU A 1 301 ? 1.162 -3.645 -9.825 1.00 84.88 301 LEU A N 1
ATOM 2296 C CA . LEU A 1 301 ? 0.226 -4.182 -8.829 1.00 84.88 301 LEU A CA 1
ATOM 2297 C C . LEU A 1 301 ? 0.709 -3.950 -7.394 1.00 84.88 301 LEU A C 1
ATOM 2299 O O . LEU A 1 301 ? -0.127 -3.913 -6.494 1.00 84.88 301 LEU A O 1
ATOM 2303 N N . SER A 1 302 ? 2.015 -3.761 -7.170 1.00 85.75 302 SER A N 1
ATOM 2304 C CA . SER A 1 302 ? 2.583 -3.532 -5.841 1.00 85.75 302 SER A CA 1
ATOM 2305 C C . SER A 1 302 ? 3.626 -2.404 -5.801 1.00 85.75 302 SER A C 1
ATOM 2307 O O . SER A 1 302 ? 3.274 -1.235 -5.635 1.00 85.75 302 SER A O 1
ATOM 2309 N N . THR A 1 303 ? 4.921 -2.725 -5.859 1.00 86.62 303 THR A N 1
ATOM 2310 C CA . THR A 1 303 ? 6.004 -1.809 -5.455 1.00 86.62 303 THR A CA 1
ATOM 2311 C C . THR A 1 303 ? 6.948 -1.447 -6.606 1.00 86.62 303 THR A C 1
ATOM 2313 O O . THR A 1 303 ? 7.389 -2.320 -7.355 1.00 86.62 303 THR A O 1
ATOM 2316 N N . LEU A 1 304 ? 7.346 -0.170 -6.663 1.00 91.12 304 LEU A N 1
ATOM 2317 C CA . LEU A 1 304 ? 8.553 0.286 -7.359 1.00 91.12 304 LEU A CA 1
ATOM 2318 C C . LEU A 1 304 ? 9.733 0.356 -6.377 1.00 91.12 304 LEU A C 1
ATOM 2320 O O . LEU A 1 304 ? 9.693 1.088 -5.389 1.00 91.12 304 LEU A O 1
ATOM 2324 N N . ASN A 1 305 ? 10.809 -0.369 -6.672 1.00 91.31 305 ASN A N 1
ATOM 2325 C CA . ASN A 1 305 ? 12.059 -0.325 -5.917 1.00 91.31 305 ASN A CA 1
ATOM 2326 C C . ASN A 1 305 ? 13.166 0.292 -6.771 1.00 91.31 305 ASN A C 1
ATOM 2328 O O . ASN A 1 305 ? 13.822 -0.416 -7.537 1.00 91.31 305 ASN A O 1
ATOM 2332 N N . ASN A 1 306 ? 13.389 1.600 -6.634 1.00 91.69 306 ASN A N 1
ATOM 2333 C CA . ASN A 1 306 ? 14.351 2.331 -7.452 1.00 91.69 306 ASN A CA 1
ATOM 2334 C C . ASN A 1 306 ? 15.655 2.640 -6.693 1.00 91.69 306 ASN A C 1
ATOM 2336 O O . ASN A 1 306 ? 15.725 3.581 -5.901 1.00 91.69 306 ASN A O 1
ATOM 2340 N N . TYR A 1 307 ? 16.704 1.872 -6.997 1.00 92.12 307 TYR A N 1
ATOM 2341 C CA . TYR A 1 307 ? 18.081 2.121 -6.552 1.00 92.12 307 TYR A CA 1
ATOM 2342 C C . TYR A 1 307 ? 18.944 2.821 -7.620 1.00 92.12 307 TYR A C 1
ATOM 2344 O O . TYR A 1 307 ? 20.120 3.095 -7.373 1.00 92.12 307 TYR A O 1
ATOM 2352 N N . GLY A 1 308 ? 18.391 3.051 -8.814 1.00 93.62 308 GLY A N 1
ATOM 2353 C CA . GLY A 1 308 ? 19.079 3.606 -9.978 1.00 93.62 308 GLY A CA 1
ATOM 2354 C C . GLY A 1 308 ? 18.514 4.966 -10.391 1.00 93.62 308 GLY A C 1
ATOM 2355 O O . GLY A 1 308 ? 18.100 5.762 -9.543 1.00 93.62 308 GLY A O 1
ATOM 2356 N N . THR A 1 309 ? 18.510 5.219 -11.701 1.00 95.06 309 THR A N 1
ATOM 2357 C CA . THR A 1 309 ? 17.929 6.417 -12.321 1.00 95.06 309 THR A CA 1
ATOM 2358 C C . THR A 1 309 ? 16.626 6.064 -13.027 1.00 95.06 309 THR A C 1
ATOM 2360 O O . THR A 1 309 ? 16.626 5.338 -14.021 1.00 95.06 309 THR A O 1
ATOM 2363 N N . PHE A 1 310 ? 15.514 6.610 -12.543 1.00 94.88 310 PHE A N 1
ATOM 2364 C CA . PHE A 1 310 ? 14.199 6.435 -13.155 1.00 94.88 310 PHE A CA 1
ATOM 2365 C C . PHE A 1 310 ? 13.746 7.743 -13.816 1.00 94.88 310 PHE A C 1
ATOM 2367 O O . PHE A 1 310 ? 13.467 8.725 -13.126 1.00 94.88 310 PHE A O 1
ATOM 2374 N N . ASN A 1 311 ? 13.676 7.751 -15.150 1.00 96.12 311 ASN A N 1
ATOM 2375 C CA . ASN A 1 311 ? 13.231 8.891 -15.953 1.00 96.12 311 ASN A CA 1
ATOM 2376 C C . ASN A 1 311 ? 11.765 8.698 -16.352 1.00 96.12 311 ASN A C 1
ATOM 2378 O O . ASN A 1 311 ? 11.433 7.948 -17.282 1.00 96.12 311 ASN A O 1
ATOM 2382 N N . ALA A 1 312 ? 10.882 9.374 -15.622 1.00 94.31 312 ALA A N 1
ATOM 2383 C CA . ALA A 1 312 ? 9.440 9.201 -15.724 1.00 94.31 312 ALA A CA 1
ATOM 2384 C C . ALA A 1 312 ? 8.811 9.970 -16.899 1.00 94.31 312 ALA A C 1
ATOM 2386 O O . ALA A 1 312 ? 7.702 9.633 -17.305 1.00 94.31 312 ALA A O 1
ATOM 2387 N N . GLY A 1 313 ? 9.491 10.968 -17.477 1.00 93.81 313 GLY A N 1
ATOM 2388 C CA . GLY A 1 313 ? 8.956 11.734 -18.607 1.00 93.81 313 GLY A CA 1
ATOM 2389 C C . GLY A 1 313 ? 7.560 12.302 -18.321 1.00 93.81 313 GLY A C 1
ATOM 2390 O O . GLY A 1 313 ? 7.323 12.897 -17.273 1.00 93.81 313 GLY A O 1
ATOM 2391 N N . ASN A 1 314 ? 6.613 12.070 -19.234 1.00 95.94 314 ASN A N 1
ATOM 2392 C CA . ASN A 1 314 ? 5.200 12.433 -19.061 1.00 95.94 314 ASN A CA 1
ATOM 2393 C C . ASN A 1 314 ? 4.314 11.219 -18.710 1.00 95.94 314 ASN A C 1
ATOM 2395 O O . ASN A 1 314 ? 3.117 11.227 -18.990 1.00 95.94 314 ASN A O 1
ATOM 2399 N N . SER A 1 315 ? 4.900 10.144 -18.184 1.00 96.56 315 SER A N 1
ATOM 2400 C CA . SER A 1 315 ? 4.202 8.874 -17.967 1.00 96.56 315 SER A CA 1
ATOM 2401 C C . SER A 1 315 ? 3.210 8.945 -16.806 1.00 96.56 315 SER A C 1
ATOM 2403 O O . SER A 1 315 ? 3.417 9.677 -15.835 1.00 96.56 315 SER A O 1
ATOM 2405 N N . ASN A 1 316 ? 2.167 8.117 -16.874 1.00 96.25 316 ASN A N 1
ATOM 2406 C CA . ASN A 1 316 ? 1.353 7.777 -15.710 1.00 96.25 316 ASN A CA 1
ATOM 2407 C C . ASN A 1 316 ? 1.936 6.518 -15.063 1.00 96.25 316 ASN A C 1
ATOM 2409 O O . ASN A 1 316 ? 2.102 5.507 -15.742 1.00 96.25 316 ASN A O 1
ATOM 2413 N N . ILE A 1 317 ? 2.262 6.588 -13.775 1.00 95.31 317 ILE A N 1
ATOM 2414 C CA . ILE A 1 317 ? 2.793 5.468 -13.002 1.00 95.31 317 ILE A CA 1
ATOM 2415 C C . ILE A 1 317 ? 1.772 5.119 -11.924 1.00 95.31 317 ILE A C 1
ATOM 2417 O O . ILE A 1 317 ? 1.612 5.869 -10.961 1.00 95.31 317 ILE A O 1
ATOM 2421 N N . THR A 1 318 ? 1.088 3.990 -12.081 1.00 93.44 318 THR A N 1
ATOM 2422 C CA . THR A 1 318 ? 0.136 3.461 -11.099 1.00 93.44 318 THR A CA 1
ATOM 2423 C C . THR A 1 318 ? 0.836 2.430 -10.224 1.00 93.44 318 THR A C 1
ATOM 2425 O O . THR A 1 318 ? 1.500 1.542 -10.748 1.00 93.44 318 THR A O 1
ATOM 2428 N N . LEU A 1 319 ? 0.726 2.532 -8.899 1.00 90.38 319 LEU A N 1
ATOM 2429 C CA . LEU A 1 319 ? 1.415 1.641 -7.958 1.00 90.38 319 LEU A CA 1
ATOM 2430 C C . LEU A 1 319 ? 0.804 1.692 -6.554 1.00 90.38 319 LEU A C 1
ATOM 2432 O O . LEU A 1 319 ? -0.038 2.535 -6.271 1.00 90.38 319 LEU A O 1
ATOM 2436 N N . GLN A 1 320 ? 1.251 0.820 -5.650 1.00 87.69 320 GLN A N 1
ATOM 2437 C CA . GLN A 1 320 ? 0.855 0.859 -4.234 1.00 87.69 320 GLN A CA 1
ATOM 2438 C C . GLN A 1 320 ? 1.893 1.554 -3.350 1.00 87.69 320 GLN A C 1
ATOM 2440 O O . GLN A 1 320 ? 1.555 2.207 -2.365 1.00 87.69 320 GLN A O 1
ATOM 2445 N N . ARG A 1 321 ? 3.182 1.398 -3.675 1.00 86.31 321 ARG A N 1
ATOM 2446 C CA . ARG A 1 321 ? 4.285 1.864 -2.823 1.00 86.31 321 ARG A CA 1
ATOM 2447 C C . ARG A 1 321 ? 5.551 2.154 -3.619 1.00 86.31 321 ARG A C 1
ATOM 2449 O O . ARG A 1 321 ? 5.846 1.455 -4.589 1.00 86.31 321 ARG A O 1
ATOM 2456 N N . ILE A 1 322 ? 6.360 3.092 -3.123 1.00 86.94 322 ILE A N 1
ATOM 2457 C CA . ILE A 1 322 ? 7.756 3.245 -3.542 1.00 86.94 322 ILE A CA 1
ATOM 2458 C C . ILE A 1 322 ? 8.670 3.131 -2.325 1.00 86.94 322 ILE A C 1
ATOM 2460 O O . ILE A 1 322 ? 8.676 4.013 -1.471 1.00 86.94 322 ILE A O 1
ATOM 2464 N N . SER A 1 323 ? 9.453 2.052 -2.222 1.00 78.00 323 SER A N 1
ATOM 2465 C CA . SER A 1 323 ? 10.280 1.852 -1.023 1.00 78.00 323 SER A CA 1
ATOM 2466 C C . SER A 1 323 ? 11.613 2.600 -1.073 1.00 78.00 323 SER A C 1
ATOM 2468 O O . SER A 1 323 ? 12.195 2.862 -0.027 1.00 78.00 323 SER A O 1
ATOM 2470 N N . GLN A 1 324 ? 12.142 2.873 -2.270 1.00 72.81 324 GLN A N 1
ATOM 2471 C CA . GLN A 1 324 ? 13.388 3.612 -2.489 1.00 72.81 324 GLN A CA 1
ATOM 2472 C C . GLN A 1 324 ? 13.314 4.410 -3.788 1.00 72.81 324 GLN A C 1
ATOM 2474 O O . GLN A 1 324 ? 12.762 3.921 -4.771 1.00 72.81 324 GLN A O 1
ATOM 2479 N N . ASN A 1 325 ? 13.907 5.605 -3.770 1.00 72.38 325 ASN A N 1
ATOM 2480 C CA . ASN A 1 325 ? 14.016 6.518 -4.904 1.00 72.38 325 ASN A CA 1
ATOM 2481 C C . ASN A 1 325 ? 15.395 7.181 -4.914 1.00 72.38 325 ASN A C 1
ATOM 2483 O O . ASN A 1 325 ? 15.523 8.332 -4.504 1.00 72.38 325 ASN A O 1
ATOM 2487 N N . SER A 1 326 ? 16.438 6.457 -5.332 1.00 78.25 326 SER A N 1
ATOM 2488 C CA . SER A 1 326 ? 17.794 7.027 -5.375 1.00 78.25 326 SER A CA 1
ATOM 2489 C C . SER A 1 326 ? 17.864 8.258 -6.278 1.00 78.25 326 SER A C 1
ATOM 2491 O O . SER A 1 326 ? 18.220 9.336 -5.810 1.00 78.25 326 SER A O 1
ATOM 2493 N N . ILE A 1 327 ? 17.498 8.110 -7.556 1.00 84.88 327 ILE A N 1
ATOM 2494 C CA . ILE A 1 327 ? 17.354 9.225 -8.494 1.00 84.88 327 ILE A CA 1
ATOM 2495 C C . ILE A 1 327 ? 16.025 9.049 -9.229 1.00 84.88 327 ILE A C 1
ATOM 2497 O O . ILE A 1 327 ? 15.849 8.128 -10.031 1.00 84.88 327 ILE A O 1
ATOM 2501 N N . LEU A 1 328 ? 15.079 9.936 -8.927 1.00 90.25 328 LEU A N 1
ATOM 2502 C CA . LEU A 1 328 ? 13.792 10.032 -9.602 1.00 90.25 328 LEU A CA 1
ATOM 2503 C C . LEU A 1 328 ? 13.738 11.346 -10.381 1.00 90.25 328 LEU A C 1
ATOM 2505 O O . LEU A 1 328 ? 13.665 12.420 -9.789 1.00 90.25 328 LEU A O 1
ATOM 2509 N N . ASN A 1 329 ? 13.721 11.245 -11.707 1.00 92.62 329 ASN A N 1
ATOM 2510 C CA . ASN A 1 329 ? 13.463 12.370 -12.593 1.00 92.62 329 ASN A CA 1
ATOM 2511 C C . ASN A 1 329 ? 11.983 12.323 -12.985 1.00 92.62 329 ASN A C 1
ATOM 2513 O O . ASN A 1 329 ? 11.603 11.668 -13.958 1.00 92.62 329 ASN A O 1
ATOM 2517 N N . ALA A 1 330 ? 11.138 12.964 -12.171 1.00 89.50 330 ALA A N 1
ATOM 2518 C CA . ALA A 1 330 ? 9.690 12.921 -12.349 1.00 89.50 330 ALA A CA 1
ATOM 2519 C C . ALA A 1 330 ? 9.199 13.709 -13.579 1.00 89.50 330 ALA A C 1
ATOM 2521 O O . ALA A 1 330 ? 8.150 13.370 -14.110 1.00 89.50 330 ALA A O 1
ATOM 2522 N N . GLU A 1 331 ? 9.931 14.723 -14.048 1.00 92.12 331 GLU A N 1
ATOM 2523 C CA . GLU A 1 331 ? 9.550 15.549 -15.212 1.00 92.12 331 GLU A CA 1
ATOM 2524 C C . GLU A 1 331 ? 8.085 16.027 -15.150 1.00 92.12 331 GLU A C 1
ATOM 2526 O O . GLU A 1 331 ? 7.779 16.763 -14.224 1.00 92.12 331 GLU A O 1
ATOM 2531 N N . ASN A 1 332 ? 7.185 15.630 -16.064 1.00 94.88 332 ASN A N 1
ATOM 2532 C CA . ASN A 1 332 ? 5.747 15.962 -15.989 1.00 94.88 332 ASN A CA 1
ATOM 2533 C C . ASN A 1 332 ? 4.868 14.736 -15.680 1.00 94.88 332 ASN A C 1
ATOM 2535 O O . ASN A 1 332 ? 3.680 14.711 -16.012 1.00 94.88 332 ASN A O 1
ATOM 2539 N N . SER A 1 333 ? 5.445 13.692 -15.091 1.00 96.62 333 SER A N 1
ATOM 2540 C CA . SER A 1 333 ? 4.738 12.447 -14.792 1.00 96.62 333 SER A CA 1
ATOM 2541 C C . SER A 1 333 ? 3.647 12.618 -13.733 1.00 96.62 333 SER A C 1
ATOM 2543 O O . SER A 1 333 ? 3.630 13.580 -12.952 1.00 96.62 333 SER A O 1
ATOM 2545 N N . THR A 1 334 ? 2.729 11.650 -13.709 1.00 97.50 334 THR A N 1
ATOM 2546 C CA . THR A 1 334 ? 1.719 11.497 -12.659 1.00 97.50 334 THR A CA 1
ATOM 2547 C C . THR A 1 334 ? 1.913 10.162 -11.956 1.00 97.50 334 THR A C 1
ATOM 2549 O O . THR A 1 334 ? 1.819 9.114 -12.590 1.00 97.50 334 THR A O 1
ATOM 2552 N N . PHE A 1 335 ? 2.137 10.195 -10.645 1.00 94.75 335 PHE A N 1
ATOM 2553 C CA . PHE A 1 335 ? 2.151 9.009 -9.793 1.00 94.75 335 PHE A CA 1
ATOM 2554 C C . PHE A 1 335 ? 0.779 8.825 -9.140 1.00 94.75 335 PHE A C 1
ATOM 2556 O O . PHE A 1 335 ? 0.280 9.733 -8.473 1.00 94.75 335 PHE A O 1
ATOM 2563 N N . ILE A 1 336 ? 0.167 7.660 -9.339 1.00 95.00 336 ILE A N 1
ATOM 2564 C CA . ILE A 1 336 ? -1.167 7.313 -8.842 1.00 95.00 336 ILE A CA 1
ATOM 2565 C C . ILE A 1 336 ? -1.027 6.155 -7.862 1.00 95.00 336 ILE A C 1
ATOM 2567 O O . ILE A 1 336 ? -0.743 5.022 -8.251 1.00 95.00 336 ILE A O 1
ATOM 2571 N N . PHE A 1 337 ? -1.239 6.443 -6.584 1.00 91.88 337 PHE A N 1
ATOM 2572 C CA . PHE A 1 337 ? -1.184 5.456 -5.520 1.00 91.88 337 PHE A CA 1
ATOM 2573 C C . PHE A 1 337 ? -2.582 4.898 -5.267 1.00 91.88 337 PHE A C 1
ATOM 2575 O O . PHE A 1 337 ? -3.399 5.526 -4.588 1.00 91.88 337 PHE A O 1
ATOM 2582 N N . ASN A 1 338 ? -2.877 3.747 -5.873 1.00 84.81 338 ASN A N 1
ATOM 2583 C CA . ASN A 1 338 ? -4.253 3.266 -6.020 1.00 84.81 338 ASN A CA 1
ATOM 2584 C C . ASN A 1 338 ? -4.769 2.449 -4.823 1.00 84.81 338 ASN A C 1
ATOM 2586 O O . ASN A 1 338 ? -5.978 2.403 -4.585 1.00 84.81 338 ASN A O 1
ATOM 2590 N N . LYS A 1 339 ? -3.876 1.800 -4.065 1.00 73.12 339 LYS A N 1
ATOM 2591 C CA . LYS A 1 339 ? -4.184 1.007 -2.863 1.00 73.12 339 LYS A CA 1
ATOM 2592 C C . LYS A 1 339 ? -2.951 0.917 -1.967 1.00 73.12 339 LYS A C 1
ATOM 2594 O O . LYS A 1 339 ? -1.865 0.685 -2.481 1.00 73.12 339 LYS A O 1
ATOM 2599 N N . GLY A 1 340 ? -3.114 0.976 -0.648 1.00 64.50 340 GLY A N 1
ATOM 2600 C CA . GLY A 1 340 ? -2.115 0.435 0.280 1.00 64.50 340 GLY A CA 1
ATOM 2601 C C . GLY A 1 340 ? -1.949 1.200 1.588 1.00 64.50 340 GLY A C 1
ATOM 2602 O O . GLY A 1 340 ? -2.378 2.343 1.715 1.00 64.50 340 GLY A O 1
ATOM 2603 N N . ASP A 1 341 ? -1.283 0.536 2.532 1.00 65.12 341 ASP A N 1
ATOM 2604 C CA . ASP A 1 341 ? -0.523 1.162 3.616 1.00 65.12 341 ASP A CA 1
ATOM 2605 C C . ASP A 1 341 ? 0.859 1.501 3.030 1.00 65.12 341 ASP A C 1
ATOM 2607 O O . ASP A 1 341 ? 1.813 0.714 3.071 1.00 65.12 341 ASP A O 1
ATOM 2611 N N . GLY A 1 342 ? 0.902 2.599 2.277 1.00 63.50 342 GLY A N 1
ATOM 2612 C CA . GLY A 1 342 ? 1.969 2.917 1.340 1.00 63.50 342 GLY A CA 1
ATOM 2613 C C . GLY A 1 342 ? 2.969 3.915 1.907 1.00 63.50 342 GLY A C 1
ATOM 2614 O O . GLY A 1 342 ? 2.657 5.077 2.131 1.00 63.50 342 GLY A O 1
ATOM 2615 N N . TRP A 1 343 ? 4.225 3.503 2.038 1.00 69.50 343 TRP A N 1
ATOM 2616 C CA . TRP A 1 343 ? 5.326 4.439 2.249 1.00 69.50 343 TRP A CA 1
ATOM 2617 C C . TRP A 1 343 ? 5.754 5.067 0.914 1.00 69.50 343 TRP A C 1
ATOM 2619 O O . TRP A 1 343 ? 6.122 4.341 -0.016 1.00 69.50 343 TRP A O 1
ATOM 2629 N N . ILE A 1 344 ? 5.745 6.398 0.809 1.00 76.56 344 ILE A N 1
ATOM 2630 C CA . ILE A 1 344 ? 6.427 7.115 -0.277 1.00 76.56 344 ILE A CA 1
ATOM 2631 C C . ILE A 1 344 ? 7.820 7.483 0.239 1.00 76.56 344 ILE A C 1
ATOM 2633 O O . ILE A 1 344 ? 8.040 8.539 0.830 1.00 76.56 344 ILE A O 1
ATOM 2637 N N . GLY A 1 345 ? 8.764 6.552 0.084 1.00 63.50 345 GLY A N 1
ATOM 2638 C CA . GLY A 1 345 ? 10.089 6.658 0.686 1.00 63.50 345 GLY A CA 1
ATOM 2639 C C . GLY A 1 345 ? 11.017 7.695 0.043 1.00 63.50 345 GLY A C 1
ATOM 2640 O O . GLY A 1 345 ? 11.057 7.857 -1.181 1.00 63.50 345 GLY A O 1
ATOM 2641 N N . GLY A 1 346 ? 11.838 8.324 0.894 1.00 64.50 346 GLY A N 1
ATOM 2642 C CA . GLY A 1 346 ? 12.955 9.208 0.530 1.00 64.50 346 GLY A CA 1
ATOM 2643 C C . GLY A 1 346 ? 12.572 10.663 0.227 1.00 64.50 346 GLY A C 1
ATOM 2644 O O . GLY A 1 346 ? 11.402 11.000 0.096 1.00 64.50 346 GLY A O 1
ATOM 2645 N N . THR A 1 347 ? 13.578 11.530 0.070 1.00 75.38 347 THR A N 1
ATOM 2646 C CA . THR A 1 347 ? 13.416 12.929 -0.370 1.00 75.38 347 THR A CA 1
ATOM 2647 C C . THR A 1 347 ? 13.206 12.996 -1.888 1.00 75.38 347 THR A C 1
ATOM 2649 O O . THR A 1 347 ? 14.133 13.288 -2.643 1.00 75.38 347 THR A O 1
ATOM 2652 N N . GLY A 1 348 ? 12.011 12.633 -2.354 1.00 83.00 348 GLY A N 1
ATOM 2653 C CA . GLY A 1 348 ? 11.645 12.681 -3.776 1.00 83.00 348 GLY A CA 1
ATOM 2654 C C . GLY A 1 348 ? 11.063 14.031 -4.212 1.00 83.00 348 GLY A C 1
ATOM 2655 O O . GLY A 1 348 ? 10.352 14.670 -3.433 1.00 83.00 348 GLY A O 1
ATOM 2656 N N . VAL A 1 349 ? 11.331 14.422 -5.464 1.00 91.06 349 VAL A N 1
ATOM 2657 C CA . VAL A 1 349 ? 10.683 15.550 -6.153 1.00 91.06 349 VAL A CA 1
ATOM 2658 C C . VAL A 1 349 ? 9.729 14.992 -7.206 1.00 91.06 349 VAL A C 1
ATOM 2660 O O . VAL A 1 349 ? 10.159 14.261 -8.098 1.00 91.06 349 VAL A O 1
ATOM 2663 N N . TYR A 1 350 ? 8.448 15.330 -7.104 1.00 93.56 350 TYR A N 1
ATOM 2664 C CA . TYR A 1 350 ? 7.386 14.826 -7.970 1.00 93.56 350 TYR A CA 1
ATOM 2665 C C . TYR A 1 350 ? 6.657 15.975 -8.656 1.00 93.56 350 TYR A C 1
ATOM 2667 O O . TYR A 1 350 ? 6.471 17.038 -8.071 1.00 93.56 350 TYR A O 1
ATOM 2675 N N . ASN A 1 351 ? 6.187 15.732 -9.876 1.00 95.62 351 ASN A N 1
ATOM 2676 C CA . ASN A 1 351 ? 5.301 16.664 -10.561 1.00 95.62 351 ASN A CA 1
ATOM 2677 C C . ASN A 1 351 ? 3.868 16.516 -10.054 1.00 95.62 351 ASN A C 1
ATOM 2679 O O . ASN A 1 351 ? 3.354 17.413 -9.404 1.00 95.62 351 ASN A O 1
ATOM 2683 N N . LYS A 1 352 ? 3.238 15.355 -10.259 1.00 96.81 352 LYS A N 1
ATOM 2684 C CA . LYS A 1 352 ? 1.884 15.113 -9.759 1.00 96.81 352 LYS A CA 1
ATOM 2685 C C . LYS A 1 352 ? 1.789 13.818 -8.973 1.00 96.81 352 LYS A C 1
ATOM 2687 O O . LYS A 1 352 ? 2.253 12.779 -9.440 1.00 96.81 352 LYS A O 1
ATOM 2692 N N . VAL A 1 353 ? 1.145 13.878 -7.811 1.00 95.88 353 VAL A N 1
ATOM 2693 C CA . VAL A 1 353 ? 0.839 12.717 -6.969 1.00 95.88 353 VAL A CA 1
ATOM 2694 C C . VAL A 1 353 ? -0.655 12.686 -6.668 1.00 95.88 353 VAL A C 1
ATOM 2696 O O . VAL A 1 353 ? -1.227 13.668 -6.196 1.00 95.88 353 VAL A O 1
ATOM 2699 N N . ILE A 1 354 ? -1.289 11.545 -6.935 1.00 96.19 354 ILE A N 1
ATOM 2700 C CA . ILE A 1 354 ? -2.685 11.267 -6.596 1.00 96.19 354 ILE A CA 1
ATOM 2701 C C . ILE A 1 354 ? -2.705 10.091 -5.625 1.00 96.19 354 ILE A C 1
ATOM 2703 O O . ILE A 1 354 ? -2.223 9.012 -5.958 1.00 96.19 354 ILE A O 1
ATOM 2707 N N . LEU A 1 355 ? -3.274 10.293 -4.441 1.00 95.12 355 LEU A N 1
ATOM 2708 C CA . LEU A 1 355 ? -3.501 9.234 -3.459 1.00 95.12 355 LEU A CA 1
ATOM 2709 C C . LEU A 1 355 ? -4.978 8.836 -3.528 1.00 95.12 355 LEU A C 1
ATOM 2711 O O . LEU A 1 355 ? -5.838 9.687 -3.292 1.00 95.12 355 LEU A O 1
ATOM 2715 N N . GLU A 1 356 ? -5.290 7.589 -3.893 1.00 92.69 356 GLU A N 1
ATOM 2716 C CA . GLU A 1 356 ? -6.676 7.166 -4.151 1.00 92.69 356 GLU A CA 1
ATOM 2717 C C . GLU A 1 356 ? -7.367 6.515 -2.951 1.00 92.69 356 GLU A C 1
ATOM 2719 O O . GLU A 1 356 ? -8.534 6.805 -2.687 1.00 92.69 356 GLU A O 1
ATOM 2724 N N . ALA A 1 357 ? -6.677 5.630 -2.230 1.00 86.38 357 ALA A N 1
ATOM 2725 C CA . ALA A 1 357 ? -7.248 4.923 -1.088 1.00 86.38 357 ALA A CA 1
ATOM 2726 C C . ALA A 1 357 ? -6.167 4.331 -0.180 1.00 86.38 357 ALA A C 1
ATOM 2728 O O . ALA A 1 357 ? -5.197 3.747 -0.663 1.00 86.38 357 ALA A O 1
ATOM 2729 N N . GLY A 1 358 ? -6.398 4.403 1.132 1.00 87.44 358 GLY A N 1
ATOM 2730 C CA . GLY A 1 358 ? -5.519 3.829 2.150 1.00 87.44 358 GLY A CA 1
ATOM 2731 C C . GLY A 1 358 ? -4.802 4.882 2.986 1.00 87.44 358 GLY A C 1
ATOM 2732 O O . GLY A 1 358 ? -5.232 6.040 3.060 1.00 87.44 358 GLY A O 1
ATOM 2733 N N . GLN A 1 359 ? -3.732 4.442 3.640 1.00 90.25 359 GLN A N 1
ATOM 2734 C CA . GLN A 1 359 ? -2.855 5.273 4.449 1.00 90.25 359 GLN A CA 1
ATOM 2735 C C . GLN A 1 359 ? -1.528 5.482 3.717 1.00 90.25 359 GLN A C 1
ATOM 2737 O O . GLN A 1 359 ? -0.942 4.523 3.221 1.00 90.25 359 GLN A O 1
ATOM 2742 N N . PHE A 1 360 ? -1.038 6.721 3.682 1.00 90.25 360 PHE A N 1
ATOM 2743 C CA . PHE A 1 360 ? 0.221 7.058 3.032 1.00 90.25 360 PHE A CA 1
ATOM 2744 C C . PHE A 1 360 ? 1.127 7.886 3.920 1.00 90.25 360 PHE A C 1
ATOM 2746 O O . PHE A 1 360 ? 0.711 8.931 4.420 1.00 90.25 360 PHE A O 1
ATOM 2753 N N . ASP A 1 361 ? 2.383 7.463 4.007 1.00 89.19 361 ASP A N 1
ATOM 2754 C CA . ASP A 1 361 ? 3.393 8.143 4.805 1.00 89.19 361 ASP A CA 1
ATOM 2755 C C . ASP A 1 361 ? 4.356 8.892 3.877 1.00 89.19 361 ASP A C 1
ATOM 2757 O O . ASP A 1 361 ? 5.026 8.281 3.030 1.00 89.19 361 ASP A O 1
ATOM 2761 N N . LEU A 1 362 ? 4.426 10.217 4.027 1.00 89.19 362 LEU A N 1
ATOM 2762 C CA . LEU A 1 362 ? 5.291 11.101 3.241 1.00 89.19 362 LEU A CA 1
ATOM 2763 C C . LEU A 1 362 ? 6.313 11.795 4.150 1.00 89.19 362 LEU A C 1
ATOM 2765 O O . LEU A 1 362 ? 5.979 12.387 5.180 1.00 89.19 362 LEU A O 1
ATOM 2769 N N . TYR A 1 363 ? 7.579 11.760 3.734 1.00 86.31 363 TYR A N 1
ATOM 2770 C CA . TYR A 1 363 ? 8.711 12.259 4.516 1.00 86.31 363 TYR A CA 1
ATOM 2771 C C . TYR A 1 363 ? 9.609 13.131 3.639 1.00 86.31 363 TYR A C 1
ATOM 2773 O O . TYR A 1 363 ? 10.363 12.620 2.814 1.00 86.31 363 TYR A O 1
ATOM 2781 N N . ASN A 1 364 ? 9.595 14.449 3.858 1.00 87.56 364 ASN A N 1
ATOM 2782 C CA . ASN A 1 364 ? 10.504 15.385 3.179 1.00 87.56 364 ASN A CA 1
ATOM 2783 C C . ASN A 1 364 ? 10.402 15.362 1.639 1.00 87.56 364 ASN A C 1
ATOM 2785 O O . ASN A 1 364 ? 11.403 15.517 0.936 1.00 87.56 364 ASN A O 1
ATOM 2789 N N . ASN A 1 365 ? 9.196 15.139 1.108 1.00 90.69 365 ASN A N 1
ATOM 2790 C CA . ASN A 1 365 ? 8.926 15.175 -0.328 1.00 90.69 365 ASN A CA 1
ATOM 2791 C C . ASN A 1 365 ? 8.614 16.598 -0.800 1.00 90.69 365 ASN A C 1
ATOM 2793 O O . ASN A 1 365 ? 8.004 17.381 -0.074 1.00 90.69 365 ASN A O 1
ATOM 2797 N N . THR A 1 366 ? 8.983 16.907 -2.042 1.00 93.75 366 THR A N 1
ATOM 2798 C CA . THR A 1 366 ? 8.506 18.095 -2.762 1.00 93.75 366 THR A CA 1
ATOM 2799 C C . THR A 1 366 ? 7.613 17.639 -3.905 1.00 93.75 366 THR A C 1
ATOM 2801 O O . THR A 1 366 ? 8.034 16.834 -4.731 1.00 93.75 366 THR A O 1
ATOM 2804 N N . ILE A 1 367 ? 6.375 18.115 -3.944 1.00 95.25 367 ILE A N 1
ATOM 2805 C CA . ILE A 1 367 ? 5.374 17.710 -4.932 1.00 95.25 367 ILE A CA 1
ATOM 2806 C C . ILE A 1 367 ? 4.801 18.972 -5.564 1.00 95.25 367 ILE A C 1
ATOM 2808 O O . ILE A 1 367 ? 4.409 19.881 -4.844 1.00 95.25 367 ILE A O 1
ATOM 2812 N N . ASP A 1 368 ? 4.733 19.058 -6.889 1.00 96.00 368 ASP A N 1
ATOM 2813 C CA . ASP A 1 368 ? 4.120 20.234 -7.510 1.00 96.00 368 ASP A CA 1
ATOM 2814 C C . ASP A 1 368 ? 2.600 20.248 -7.311 1.00 96.00 368 ASP A C 1
ATOM 2816 O O . ASP A 1 368 ? 2.043 21.195 -6.753 1.00 96.00 368 ASP A O 1
ATOM 2820 N N . ASP A 1 369 ? 1.942 19.150 -7.666 1.00 97.19 369 ASP A N 1
ATOM 2821 C CA . ASP A 1 369 ? 0.493 18.994 -7.614 1.00 97.19 369 ASP A CA 1
ATOM 2822 C C . ASP A 1 369 ? 0.125 17.738 -6.797 1.00 97.19 369 ASP A C 1
ATOM 2824 O O . ASP A 1 369 ? 0.363 16.602 -7.223 1.00 97.19 369 ASP A O 1
ATOM 2828 N N . LEU A 1 370 ? -0.407 17.927 -5.584 1.00 97.31 370 LEU A N 1
ATOM 2829 C CA . LEU A 1 370 ? -0.779 16.845 -4.666 1.00 97.31 370 LEU A CA 1
ATOM 2830 C C . LEU A 1 370 ? -2.297 16.775 -4.498 1.00 97.31 370 LEU A C 1
ATOM 2832 O O . LEU A 1 370 ? -2.926 17.719 -4.017 1.00 97.31 370 LEU A O 1
ATOM 2836 N N . LYS A 1 371 ? -2.868 15.610 -4.820 1.00 97.62 371 LYS A N 1
ATOM 2837 C CA . LYS A 1 371 ? -4.301 15.339 -4.716 1.00 97.62 371 LYS A CA 1
ATOM 2838 C C . LYS A 1 371 ? -4.596 14.150 -3.804 1.00 97.62 371 LYS A C 1
ATOM 2840 O O . LYS A 1 371 ? -4.145 13.036 -4.063 1.00 97.62 371 LYS A O 1
ATOM 2845 N N . LEU A 1 372 ? -5.421 14.373 -2.785 1.00 97.38 372 LEU A N 1
ATOM 2846 C CA . LEU A 1 372 ? -5.923 13.347 -1.870 1.00 97.38 372 LEU A CA 1
ATOM 2847 C C . LEU A 1 372 ? -7.390 13.029 -2.195 1.00 97.38 372 LEU A C 1
ATOM 2849 O O . LEU A 1 372 ? -8.239 13.923 -2.171 1.00 97.38 372 LEU A O 1
ATOM 2853 N N . MET A 1 373 ? -7.703 11.767 -2.500 1.00 96.25 373 MET A N 1
ATOM 2854 C CA . MET A 1 373 ? -9.087 11.312 -2.684 1.00 96.25 373 MET A CA 1
ATOM 2855 C C . MET A 1 373 ? -9.838 11.174 -1.344 1.00 96.25 373 MET A C 1
ATOM 2857 O O . MET A 1 373 ? -9.213 10.990 -0.296 1.00 96.25 373 MET A O 1
ATOM 2861 N N . PRO A 1 374 ? -11.188 11.211 -1.347 1.00 95.50 374 PRO A N 1
ATOM 2862 C CA . PRO A 1 374 ? -11.992 11.008 -0.142 1.00 95.50 374 PRO A CA 1
ATOM 2863 C C . PRO A 1 374 ? -11.652 9.715 0.614 1.00 95.50 374 PRO A C 1
ATOM 2865 O O . PRO A 1 374 ? -11.677 8.627 0.041 1.00 95.50 374 PRO A O 1
ATOM 2868 N N . GLY A 1 375 ? -11.426 9.827 1.925 1.00 92.50 375 GLY A N 1
ATOM 2869 C CA . GLY A 1 375 ? -11.115 8.693 2.805 1.00 92.50 375 GLY A CA 1
ATOM 2870 C C . GLY A 1 375 ? -9.629 8.344 2.907 1.00 92.50 375 GLY A C 1
ATOM 2871 O O . GLY A 1 375 ? -9.285 7.434 3.657 1.00 92.50 375 GLY A O 1
ATOM 2872 N N . VAL A 1 376 ? -8.751 9.050 2.188 1.00 94.25 376 VAL A N 1
ATOM 2873 C CA . VAL A 1 376 ? -7.298 8.901 2.341 1.00 94.25 376 VAL A CA 1
ATOM 2874 C C . VAL A 1 376 ? -6.847 9.379 3.719 1.00 94.25 376 VAL A C 1
ATOM 2876 O O . VAL A 1 376 ? -7.309 10.408 4.222 1.00 94.25 376 VAL A O 1
ATOM 2879 N N . LYS A 1 377 ? -5.897 8.651 4.304 1.00 93.88 377 LYS A N 1
ATOM 2880 C CA . LYS A 1 377 ? -5.130 9.079 5.471 1.00 93.88 377 LYS A CA 1
ATOM 2881 C C . LYS A 1 377 ? -3.705 9.425 5.037 1.00 93.88 377 LYS A C 1
ATOM 2883 O O . LYS A 1 377 ? -2.984 8.563 4.554 1.00 93.88 377 LYS A O 1
ATOM 2888 N N . LEU A 1 378 ? -3.314 10.682 5.196 1.00 94.94 378 LEU A N 1
ATOM 2889 C CA . LEU A 1 378 ? -1.961 11.174 4.962 1.00 94.94 378 LEU A CA 1
ATOM 2890 C C . LEU A 1 378 ? -1.245 11.331 6.305 1.00 94.94 378 LEU A C 1
ATOM 2892 O O . LEU A 1 378 ? -1.671 12.126 7.145 1.00 94.94 378 LEU A O 1
ATOM 2896 N N . GLU A 1 379 ? -0.146 10.612 6.491 1.00 93.25 379 GLU A N 1
ATOM 2897 C CA . GLU A 1 379 ? 0.759 10.804 7.616 1.00 93.25 379 GLU A CA 1
ATOM 2898 C C . GLU A 1 379 ? 2.036 11.518 7.160 1.00 93.25 379 GLU A C 1
ATOM 2900 O O . GLU A 1 379 ? 2.671 11.158 6.167 1.00 93.25 379 GLU A O 1
ATOM 2905 N N . ILE A 1 380 ? 2.409 12.568 7.884 1.00 92.69 380 ILE A N 1
ATOM 2906 C CA . ILE A 1 380 ? 3.624 13.341 7.646 1.00 92.69 380 ILE A CA 1
ATOM 2907 C C . ILE A 1 380 ? 4.646 12.937 8.704 1.00 92.69 380 ILE A C 1
ATOM 2909 O O . ILE A 1 380 ? 4.338 12.885 9.896 1.00 92.69 380 ILE A O 1
ATOM 2913 N N . GLY A 1 381 ? 5.872 12.655 8.267 1.00 86.81 381 GLY A N 1
ATOM 2914 C CA . GLY A 1 381 ? 6.973 12.331 9.166 1.00 86.81 381 GLY A CA 1
ATOM 2915 C C . GLY A 1 381 ? 7.184 13.353 10.285 1.00 86.81 381 GLY A C 1
ATOM 2916 O O . GLY A 1 381 ? 7.134 14.560 10.049 1.00 86.81 381 GLY A O 1
ATOM 2917 N N . ASP A 1 382 ? 7.504 12.874 11.485 1.00 79.75 382 ASP A N 1
ATOM 2918 C CA . ASP A 1 382 ? 7.853 13.732 12.618 1.00 79.75 382 ASP A CA 1
ATOM 2919 C C . ASP A 1 382 ? 9.060 14.619 12.281 1.00 79.75 382 ASP A C 1
ATOM 2921 O O . ASP A 1 382 ? 10.062 14.148 11.730 1.00 79.75 382 ASP A O 1
ATOM 2925 N N . GLY A 1 383 ? 8.932 15.925 12.531 1.00 75.44 383 GLY A N 1
ATOM 2926 C CA . GLY A 1 383 ? 9.927 16.936 12.165 1.00 75.44 383 GLY A CA 1
ATOM 2927 C C . GLY A 1 383 ? 10.221 17.048 10.661 1.00 75.44 383 GLY A C 1
ATOM 2928 O O . GLY A 1 383 ? 11.151 17.761 10.285 1.00 75.44 383 GLY A O 1
ATOM 2929 N N . SER A 1 384 ? 9.466 16.351 9.805 1.00 86.06 384 SER A N 1
ATOM 2930 C CA . SER A 1 384 ? 9.620 16.381 8.351 1.00 86.06 384 SER A CA 1
ATOM 2931 C C . SER A 1 384 ? 8.704 17.428 7.722 1.00 86.06 384 SER A C 1
ATOM 2933 O O . SER A 1 384 ? 7.624 17.723 8.239 1.00 86.06 384 SER A O 1
ATOM 2935 N N . THR A 1 385 ? 9.124 17.950 6.570 1.00 91.44 385 THR A N 1
ATOM 2936 C CA . THR A 1 385 ? 8.355 18.929 5.794 1.00 91.44 385 THR A CA 1
ATOM 2937 C C . THR A 1 385 ? 7.910 18.326 4.472 1.00 91.44 385 THR A C 1
ATOM 2939 O O . THR A 1 385 ? 8.730 18.064 3.599 1.00 91.44 385 THR A O 1
ATOM 2942 N N . LEU A 1 386 ? 6.607 18.135 4.296 1.00 94.69 386 LEU A N 1
ATOM 2943 C CA . LEU A 1 386 ? 6.008 17.885 2.989 1.00 94.69 386 LEU A CA 1
ATOM 2944 C C . LEU A 1 386 ? 5.792 19.229 2.287 1.00 94.69 386 LEU A C 1
ATOM 2946 O O . LEU A 1 386 ? 4.988 20.034 2.750 1.00 94.69 386 LEU A O 1
ATOM 2950 N N . THR A 1 387 ? 6.495 19.473 1.183 1.00 95.50 387 THR A N 1
ATOM 2951 C CA . THR A 1 387 ? 6.380 20.718 0.414 1.00 95.50 387 THR A CA 1
ATOM 2952 C C . THR A 1 387 ? 5.490 20.521 -0.809 1.00 95.50 387 THR A C 1
ATOM 2954 O O . THR A 1 387 ? 5.754 19.629 -1.615 1.00 95.50 387 THR A O 1
ATOM 2957 N N . VAL A 1 388 ? 4.483 21.379 -0.982 1.00 96.31 388 VAL A N 1
ATOM 2958 C CA . VAL A 1 388 ? 3.641 21.442 -2.184 1.00 96.31 388 VAL A CA 1
ATOM 2959 C C . VAL A 1 388 ? 3.832 22.782 -2.892 1.00 96.31 388 VAL A C 1
ATOM 2961 O O . VAL A 1 388 ? 3.657 23.828 -2.268 1.00 96.31 388 VAL A O 1
ATOM 2964 N N . THR A 1 389 ? 4.211 22.775 -4.176 1.00 95.69 389 THR A N 1
ATOM 2965 C CA . THR A 1 389 ? 4.649 24.006 -4.871 1.00 95.69 389 THR A CA 1
ATOM 2966 C C . THR A 1 389 ? 3.607 24.667 -5.773 1.00 95.69 389 THR A C 1
ATOM 2968 O O . THR A 1 389 ? 3.697 25.882 -5.962 1.00 95.69 389 THR A O 1
ATOM 2971 N N . SER A 1 390 ? 2.595 23.942 -6.263 1.00 94.81 390 SER A N 1
ATOM 2972 C CA . SER A 1 390 ? 1.566 24.480 -7.171 1.00 94.81 390 SER A CA 1
ATOM 2973 C C . SER A 1 390 ? 0.144 24.319 -6.629 1.00 94.81 390 SER A C 1
ATOM 2975 O O . SER A 1 390 ? -0.476 25.325 -6.269 1.00 94.81 390 SER A O 1
ATOM 2977 N N . ASN A 1 391 ? -0.368 23.091 -6.493 1.00 95.50 391 ASN A N 1
ATOM 2978 C CA . ASN A 1 391 ? -1.738 22.845 -6.026 1.00 95.50 391 ASN A CA 1
ATOM 2979 C C . ASN A 1 391 ? -1.783 21.758 -4.950 1.00 95.50 391 ASN A C 1
ATOM 2981 O O . ASN A 1 391 ? -1.218 20.677 -5.112 1.00 95.50 391 ASN A O 1
ATOM 2985 N N . PHE A 1 392 ? -2.520 22.030 -3.875 1.00 97.00 392 PHE A N 1
ATOM 2986 C CA . PHE A 1 392 ? -2.882 21.039 -2.869 1.00 97.00 392 PHE A CA 1
ATOM 2987 C C . PHE A 1 392 ? -4.403 20.871 -2.827 1.00 97.00 392 PHE A C 1
ATOM 2989 O O . PHE A 1 392 ? -5.119 21.773 -2.388 1.00 97.00 392 PHE A O 1
ATOM 2996 N N . GLU A 1 393 ? -4.902 19.717 -3.270 1.00 97.88 393 GLU A N 1
ATOM 2997 C CA . GLU A 1 393 ? -6.328 19.381 -3.258 1.00 97.88 393 GLU A CA 1
ATOM 2998 C C . GLU A 1 393 ? -6.603 18.225 -2.288 1.00 97.88 393 GLU A C 1
ATOM 3000 O O . GLU A 1 393 ? -6.144 17.100 -2.483 1.00 97.88 393 GLU A O 1
ATOM 3005 N N . ALA A 1 394 ? -7.405 18.490 -1.258 1.00 97.94 394 ALA A N 1
ATOM 3006 C CA . ALA A 1 394 ? -7.892 17.488 -0.314 1.00 97.94 394 ALA A CA 1
ATOM 3007 C C . ALA A 1 394 ? -9.385 17.718 -0.052 1.00 97.94 394 ALA A C 1
ATOM 3009 O O . ALA A 1 394 ? -9.790 18.378 0.909 1.00 97.94 394 ALA A O 1
ATOM 3010 N N . LEU A 1 395 ? -10.214 17.195 -0.954 1.00 97.38 395 LEU A N 1
ATOM 3011 C CA . LEU A 1 395 ? -11.666 17.331 -0.912 1.00 97.38 395 LEU A CA 1
ATOM 3012 C C . LEU A 1 395 ? -12.302 16.024 -0.444 1.00 97.38 395 LEU A C 1
ATOM 3014 O O . LEU A 1 395 ? -12.612 15.146 -1.247 1.00 97.38 395 LEU A O 1
ATOM 3018 N N . GLY A 1 396 ? -12.495 15.901 0.868 1.00 96.44 396 GLY A N 1
ATOM 3019 C CA . GLY A 1 396 ? -13.231 14.788 1.452 1.00 96.44 396 GLY A CA 1
ATOM 3020 C C . GLY A 1 396 ? -14.743 14.899 1.234 1.00 96.44 396 GLY A C 1
ATOM 3021 O O . GLY A 1 396 ? -15.260 15.833 0.618 1.00 96.44 396 GLY A O 1
ATOM 3022 N N . SER A 1 397 ? -15.464 13.947 1.815 1.00 95.31 397 SER A N 1
ATOM 3023 C CA . SER A 1 397 ? -16.924 13.991 1.977 1.00 95.31 397 SER A CA 1
ATOM 3024 C C . SER A 1 397 ? -17.283 13.808 3.448 1.00 95.31 397 SER A C 1
ATOM 3026 O O . SER A 1 397 ? -16.411 13.482 4.258 1.00 95.31 397 SER A O 1
ATOM 3028 N N . ARG A 1 398 ? -18.558 13.974 3.814 1.00 93.81 398 ARG A N 1
ATOM 3029 C CA . ARG A 1 398 ? -18.989 13.754 5.199 1.00 93.81 398 ARG A CA 1
ATOM 3030 C C . ARG A 1 398 ? -18.728 12.309 5.625 1.00 93.81 398 ARG A C 1
ATOM 3032 O O . ARG A 1 398 ? -18.177 12.099 6.700 1.00 93.81 398 ARG A O 1
ATOM 3039 N N . ALA A 1 399 ? -19.039 11.345 4.757 1.00 93.38 399 ALA A N 1
ATOM 3040 C CA . ALA A 1 399 ? -18.818 9.919 5.003 1.00 93.38 399 ALA A CA 1
ATOM 3041 C C . ALA A 1 399 ? -17.343 9.488 4.926 1.00 93.38 399 ALA A C 1
ATOM 3043 O O . ALA A 1 399 ? -16.910 8.599 5.656 1.00 93.38 399 ALA A O 1
ATOM 3044 N N . LYS A 1 400 ? -16.572 10.093 4.015 1.00 94.00 400 LYS A N 1
ATOM 3045 C CA . LYS A 1 400 ? -15.166 9.758 3.744 1.00 94.00 400 LYS A CA 1
ATOM 3046 C C . LYS A 1 400 ? -14.297 11.003 3.899 1.00 94.00 400 LYS A C 1
ATOM 3048 O O . LYS A 1 400 ? -13.844 11.583 2.907 1.00 94.00 400 LYS A O 1
ATOM 3053 N N . MET A 1 401 ? -14.121 11.439 5.144 1.00 95.69 401 MET A N 1
ATOM 3054 C CA . MET A 1 401 ? -13.209 12.536 5.469 1.00 95.69 401 MET A CA 1
ATOM 3055 C C . MET A 1 401 ? -11.760 12.136 5.193 1.00 95.69 401 MET A C 1
ATOM 3057 O O . MET A 1 401 ? -11.406 10.965 5.305 1.00 95.69 401 MET A O 1
ATOM 3061 N N . ILE A 1 402 ? -10.928 13.113 4.848 1.00 97.19 402 ILE A N 1
ATOM 3062 C CA . ILE A 1 402 ? -9.491 12.907 4.639 1.00 97.19 402 ILE A CA 1
ATOM 3063 C C . ILE A 1 402 ? -8.772 13.194 5.953 1.00 97.19 402 ILE A C 1
ATOM 3065 O O . ILE A 1 402 ? -8.934 14.272 6.523 1.00 97.19 402 ILE A O 1
ATOM 3069 N N . ALA A 1 403 ? -7.985 12.245 6.447 1.00 95.75 403 ALA A N 1
ATOM 3070 C CA . ALA A 1 403 ? -7.180 12.449 7.644 1.00 95.75 403 ALA A CA 1
ATOM 3071 C C . ALA A 1 403 ? -5.789 12.960 7.258 1.00 95.75 403 ALA A C 1
ATOM 3073 O O . ALA A 1 403 ? -5.163 12.400 6.364 1.00 95.75 403 ALA A O 1
ATOM 3074 N N . ILE A 1 404 ? -5.303 14.007 7.925 1.00 96.44 404 ILE A N 1
ATOM 3075 C CA . ILE A 1 404 ? -3.918 14.476 7.806 1.00 96.44 404 ILE A CA 1
ATOM 3076 C C . ILE A 1 404 ? -3.346 14.577 9.213 1.00 96.44 404 ILE A C 1
ATOM 3078 O O . ILE A 1 404 ? -3.893 15.304 10.050 1.00 96.44 404 ILE A O 1
ATOM 3082 N N . GLN A 1 405 ? -2.269 13.840 9.474 1.00 94.19 405 GLN A N 1
ATOM 3083 C CA . GLN A 1 405 ? -1.656 13.802 10.796 1.00 94.19 405 GLN A CA 1
ATOM 3084 C C . GLN A 1 405 ? -0.147 13.586 10.776 1.00 94.19 405 GLN A C 1
ATOM 3086 O O . GLN A 1 405 ? 0.429 13.257 9.744 1.00 94.19 405 GLN A O 1
ATOM 3091 N N . SER A 1 406 ? 0.498 13.770 11.923 1.00 92.75 406 SER A N 1
ATOM 3092 C CA . SER A 1 406 ? 1.862 13.289 12.143 1.00 92.75 406 SER A CA 1
ATOM 3093 C C . SER A 1 406 ? 1.893 11.776 12.366 1.00 92.75 406 SER A C 1
ATOM 3095 O O . SER A 1 406 ? 0.957 11.210 12.931 1.00 92.75 406 SER A O 1
ATOM 3097 N N . VAL A 1 407 ? 3.001 11.134 11.994 1.00 88.75 407 VAL A N 1
ATOM 3098 C CA . VAL A 1 407 ? 3.302 9.741 12.388 1.00 88.75 407 VAL A CA 1
ATOM 3099 C C . VAL A 1 407 ? 3.608 9.603 13.889 1.00 88.75 407 VAL A C 1
ATOM 3101 O O . VAL A 1 407 ? 3.507 8.509 14.441 1.00 88.75 407 VAL A O 1
ATOM 3104 N N . SER A 1 408 ? 3.989 10.698 14.560 1.00 88.38 408 SER A N 1
ATOM 3105 C CA . SER A 1 408 ? 4.331 10.727 15.988 1.00 88.38 408 SER A CA 1
ATOM 3106 C C . SER A 1 408 ? 3.315 11.554 16.767 1.00 88.38 408 SER A C 1
ATOM 3108 O O . SER A 1 408 ? 3.236 12.769 16.591 1.00 88.38 408 SER A O 1
ATOM 3110 N N . SER A 1 409 ? 2.594 10.919 17.692 1.00 83.38 409 SER A N 1
ATOM 3111 C CA . SER A 1 409 ? 1.634 11.630 18.540 1.00 83.38 409 SER A CA 1
ATOM 3112 C C . SER A 1 409 ? 2.314 12.702 19.403 1.00 83.38 409 SER A C 1
ATOM 3114 O O . SER A 1 409 ? 3.350 12.456 20.026 1.00 83.38 409 SER A O 1
ATOM 3116 N N . GLY A 1 410 ? 1.719 13.893 19.451 1.00 84.56 410 GLY A N 1
ATOM 3117 C CA . GLY A 1 410 ? 2.196 15.041 20.222 1.00 84.56 410 GLY A CA 1
ATOM 3118 C C . GLY A 1 410 ? 3.279 15.876 19.531 1.00 84.56 410 GLY A C 1
ATOM 3119 O O . GLY A 1 410 ? 3.638 16.935 20.052 1.00 84.56 410 GLY A O 1
ATOM 3120 N N . SER A 1 411 ? 3.774 15.455 18.362 1.00 90.25 411 SER A N 1
ATOM 3121 C CA . SER A 1 411 ? 4.722 16.224 17.550 1.00 90.25 411 SER A CA 1
ATOM 3122 C C . SER A 1 411 ? 4.144 16.488 16.169 1.00 90.25 411 SER A C 1
ATOM 3124 O O . SER A 1 411 ? 3.725 15.559 15.489 1.00 90.25 411 SER A O 1
ATOM 3126 N N . ALA A 1 412 ? 4.114 17.750 15.742 1.00 89.44 412 ALA A N 1
ATOM 3127 C CA . ALA A 1 412 ? 3.424 18.120 14.515 1.00 89.44 412 ALA A CA 1
ATOM 3128 C C . ALA A 1 412 ? 4.250 17.840 13.247 1.00 89.44 412 ALA A C 1
ATOM 3130 O O . ALA A 1 412 ? 5.389 18.294 13.132 1.00 89.44 412 ALA A O 1
ATOM 3131 N N . GLY A 1 413 ? 3.637 17.186 12.257 1.00 92.62 413 GLY A N 1
ATOM 3132 C CA . GLY A 1 413 ? 4.163 17.116 10.891 1.00 92.62 413 GLY A CA 1
ATOM 3133 C C . GLY A 1 413 ? 3.941 18.441 10.151 1.00 92.62 413 GLY A C 1
ATOM 3134 O O . GLY A 1 413 ? 2.942 19.127 10.393 1.00 92.62 413 GLY A O 1
ATOM 3135 N N . ILE A 1 414 ? 4.863 18.830 9.263 1.00 94.06 414 ILE A N 1
ATOM 3136 C CA . ILE A 1 414 ? 4.806 20.128 8.572 1.00 94.06 414 ILE A CA 1
ATOM 3137 C C . ILE A 1 414 ? 4.340 19.940 7.125 1.00 94.06 414 ILE A C 1
ATOM 3139 O O . ILE A 1 414 ? 4.993 19.260 6.337 1.00 94.06 414 ILE A O 1
ATOM 3143 N N . LEU A 1 415 ? 3.241 20.601 6.763 1.00 95.44 415 LEU A N 1
ATOM 3144 C CA . LEU A 1 415 ? 2.791 20.791 5.385 1.00 95.44 415 LEU A CA 1
ATOM 3145 C C . LEU A 1 415 ? 3.151 22.214 4.941 1.00 95.44 415 LEU A C 1
ATOM 3147 O O . LEU A 1 415 ? 2.542 23.184 5.392 1.00 95.44 415 LEU A O 1
ATOM 3151 N N . ASP A 1 416 ? 4.146 22.353 4.072 1.00 95.50 416 ASP A N 1
ATOM 3152 C CA . ASP A 1 416 ? 4.565 23.639 3.518 1.00 95.50 416 ASP A CA 1
ATOM 3153 C C . ASP A 1 416 ? 3.996 23.840 2.116 1.00 95.50 416 ASP A C 1
ATOM 3155 O O . ASP A 1 416 ? 4.391 23.190 1.155 1.00 95.50 416 ASP A O 1
ATOM 3159 N N . LEU A 1 417 ? 3.052 24.760 2.010 1.00 95.06 417 LEU A N 1
ATOM 3160 C CA . LEU A 1 417 ? 2.353 25.098 0.785 1.00 95.06 417 LEU A CA 1
ATOM 3161 C C . LEU A 1 417 ? 3.008 26.273 0.051 1.00 95.06 417 LEU A C 1
ATOM 3163 O O . LEU A 1 417 ? 2.638 26.535 -1.087 1.00 95.06 417 LEU A O 1
ATOM 3167 N N . GLY A 1 418 ? 3.941 27.022 0.650 1.00 90.06 418 GLY A N 1
ATOM 3168 C CA . GLY A 1 418 ? 4.541 28.193 -0.001 1.00 90.06 418 GLY A CA 1
ATOM 3169 C C . GLY A 1 418 ? 3.498 29.137 -0.633 1.00 90.06 418 GLY A C 1
ATOM 3170 O O . GLY A 1 418 ? 2.636 29.689 0.054 1.00 90.06 418 GLY A O 1
ATOM 3171 N N . SER A 1 419 ? 3.559 29.335 -1.954 1.00 87.75 419 SER A N 1
ATOM 3172 C CA . SER A 1 419 ? 2.576 30.111 -2.736 1.00 87.75 419 SER A CA 1
ATOM 3173 C C . SER A 1 419 ? 1.482 29.273 -3.415 1.00 87.75 419 SER A C 1
ATOM 3175 O O . SER A 1 419 ? 0.743 29.818 -4.234 1.00 87.75 419 SER A O 1
ATOM 3177 N N . SER A 1 420 ? 1.395 27.974 -3.122 1.00 82.44 420 SER A N 1
ATOM 3178 C CA . SER A 1 420 ? 0.423 27.061 -3.731 1.00 82.44 420 SER A CA 1
ATOM 3179 C C . SER A 1 420 ? -1.021 27.391 -3.350 1.00 82.44 420 SER A C 1
ATOM 3181 O O . SER A 1 420 ? -1.308 28.017 -2.323 1.00 82.44 420 SER A O 1
ATOM 3183 N N . VAL A 1 421 ? -1.949 26.953 -4.201 1.00 81.75 421 VAL A N 1
ATOM 3184 C CA . VAL A 1 421 ? -3.386 27.048 -3.939 1.00 81.75 421 VAL A CA 1
ATOM 3185 C C . VAL A 1 421 ? -3.828 25.825 -3.139 1.00 81.75 421 VAL A C 1
ATOM 3187 O O . VAL A 1 421 ? -3.673 24.692 -3.589 1.00 81.75 421 VAL A O 1
ATOM 3190 N N . ALA A 1 422 ? -4.421 26.058 -1.967 1.00 90.44 422 ALA A N 1
ATOM 3191 C CA . ALA A 1 422 ? -5.008 25.013 -1.134 1.00 90.44 422 ALA A CA 1
ATOM 3192 C C . ALA A 1 422 ? -6.527 24.938 -1.348 1.00 90.44 422 ALA A C 1
ATOM 3194 O O . ALA A 1 422 ? -7.250 25.884 -1.025 1.00 90.44 422 ALA A O 1
ATOM 3195 N N . LEU A 1 423 ? -7.020 23.803 -1.843 1.00 93.88 423 LEU A N 1
ATOM 3196 C CA . LEU A 1 423 ? -8.443 23.493 -1.953 1.00 93.88 423 LEU A CA 1
ATOM 3197 C C . LEU A 1 423 ? -8.777 22.322 -1.028 1.00 93.88 423 LEU A C 1
ATOM 3199 O O . LEU A 1 423 ? -8.543 21.160 -1.355 1.00 93.88 423 LEU A O 1
ATOM 3203 N N . VAL A 1 424 ? -9.312 22.640 0.151 1.00 95.44 424 VAL A N 1
ATOM 3204 C CA . VAL A 1 424 ? -9.478 21.669 1.237 1.00 95.44 424 VAL A CA 1
ATOM 3205 C C . VAL A 1 424 ? -10.870 21.726 1.868 1.00 95.44 424 VAL A C 1
ATOM 3207 O O . VAL A 1 424 ? -11.423 22.805 2.089 1.00 95.44 424 VAL A O 1
ATOM 3210 N N . ASN A 1 425 ? -11.458 20.565 2.161 1.00 96.38 425 ASN A N 1
ATOM 3211 C CA . ASN A 1 425 ? -12.761 20.440 2.824 1.00 96.38 425 ASN A CA 1
ATOM 3212 C C . ASN A 1 425 ? -12.918 19.030 3.418 1.00 96.38 425 ASN A C 1
ATOM 3214 O O . ASN A 1 425 ? -12.379 18.077 2.858 1.00 96.38 425 ASN A O 1
ATOM 3218 N N . PHE A 1 426 ? -13.697 18.887 4.497 1.00 96.94 426 PHE A N 1
ATOM 3219 C CA . PHE A 1 426 ? -13.954 17.591 5.151 1.00 96.94 426 PHE A CA 1
ATOM 3220 C C . PHE A 1 426 ? -12.675 16.856 5.581 1.00 96.94 426 PHE A C 1
ATOM 3222 O O . PHE A 1 426 ? -12.437 15.704 5.207 1.00 96.94 426 PHE A O 1
ATOM 3229 N N . LEU A 1 427 ? -11.848 17.542 6.371 1.00 97.50 427 LEU A N 1
ATOM 3230 C CA . LEU A 1 427 ? -10.609 17.000 6.916 1.00 97.50 427 LEU A CA 1
ATOM 3231 C C . LEU A 1 427 ? -10.764 16.557 8.376 1.00 97.50 427 LEU A C 1
ATOM 3233 O O . LEU A 1 427 ? -11.534 17.140 9.139 1.00 97.50 427 LEU A O 1
ATOM 3237 N N . ILE A 1 428 ? -9.959 15.582 8.788 1.00 95.44 428 ILE A N 1
ATOM 3238 C CA . ILE A 1 428 ? -9.636 15.292 10.188 1.00 95.44 428 ILE A CA 1
ATOM 3239 C C . ILE A 1 428 ? -8.167 15.668 10.379 1.00 95.44 428 ILE A C 1
ATOM 3241 O O . ILE A 1 428 ? -7.298 15.081 9.741 1.00 95.44 428 ILE A O 1
ATOM 3245 N N . LEU A 1 429 ? -7.894 16.651 11.234 1.00 95.88 429 LEU A N 1
ATOM 3246 C CA . LEU A 1 429 ? -6.544 17.177 11.455 1.00 95.88 429 LEU A CA 1
ATOM 3247 C C . LEU A 1 429 ? -6.064 16.858 12.872 1.00 95.88 429 LEU A C 1
ATOM 3249 O O . LEU A 1 429 ? -6.777 17.146 13.839 1.00 95.88 429 LEU A O 1
ATOM 3253 N N . HIS A 1 430 ? -4.856 16.318 13.011 1.00 93.31 430 HIS A N 1
ATOM 3254 C CA . HIS A 1 430 ? -4.219 16.036 14.302 1.00 93.31 430 HIS A CA 1
ATOM 3255 C C . HIS A 1 430 ? -2.704 16.185 14.203 1.00 93.31 430 HIS A C 1
ATOM 3257 O O . HIS A 1 430 ? -2.121 15.629 13.283 1.00 93.31 430 HIS A O 1
ATOM 3263 N N . ASP A 1 431 ? -2.055 16.880 15.138 1.00 93.56 431 ASP A N 1
ATOM 3264 C CA . ASP A 1 431 ? -0.591 17.031 15.122 1.00 93.56 431 ASP A CA 1
ATOM 3265 C C . ASP A 1 431 ? -0.074 17.539 13.752 1.00 93.56 431 ASP A C 1
ATOM 3267 O O . ASP A 1 431 ? 0.796 16.936 13.122 1.00 93.56 431 ASP A O 1
ATOM 3271 N N . THR A 1 432 ? -0.628 18.646 13.243 1.00 93.81 432 THR A N 1
ATOM 3272 C CA . THR A 1 432 ? -0.204 19.224 11.953 1.00 93.81 432 THR A CA 1
ATOM 3273 C C . THR A 1 432 ? 0.119 20.710 12.043 1.00 93.81 432 THR A C 1
ATOM 3275 O O . THR A 1 432 ? -0.574 21.488 12.696 1.00 93.81 432 THR A O 1
ATOM 3278 N N . THR A 1 433 ? 1.152 21.141 11.325 1.00 94.25 433 THR A N 1
ATOM 3279 C CA . THR A 1 433 ? 1.436 22.557 11.069 1.00 94.25 433 THR A CA 1
ATOM 3280 C C . THR A 1 433 ? 1.337 22.816 9.578 1.00 94.25 433 THR A C 1
ATOM 3282 O O . THR A 1 433 ? 2.012 22.146 8.803 1.00 94.25 433 THR A O 1
ATOM 3285 N N . VAL A 1 434 ? 0.537 23.803 9.171 1.00 94.62 434 VAL A N 1
ATOM 3286 C CA . VAL A 1 434 ? 0.504 24.262 7.775 1.00 94.62 434 VAL A CA 1
ATOM 3287 C C . VAL A 1 434 ? 1.215 25.603 7.625 1.00 94.62 434 VAL A C 1
ATOM 3289 O O . VAL A 1 434 ? 0.945 26.548 8.363 1.00 94.62 434 VAL A O 1
ATOM 3292 N N . ASN A 1 435 ? 2.123 25.709 6.661 1.00 94.00 435 ASN A N 1
ATOM 3293 C CA . ASN A 1 435 ? 2.780 26.961 6.293 1.00 94.00 435 ASN A CA 1
ATOM 3294 C C . ASN A 1 435 ? 2.302 27.367 4.899 1.00 94.00 435 ASN A C 1
ATOM 3296 O O . ASN A 1 435 ? 2.303 26.548 3.991 1.00 94.00 435 ASN A O 1
ATOM 3300 N N . ALA A 1 436 ? 1.864 28.611 4.722 1.00 91.31 436 ALA A N 1
ATOM 3301 C CA . ALA A 1 436 ? 1.411 29.125 3.430 1.00 91.31 436 ALA A CA 1
ATOM 3302 C C . ALA A 1 436 ? 1.651 30.639 3.349 1.00 91.31 436 ALA A C 1
ATOM 3304 O O . ALA A 1 436 ? 1.759 31.324 4.360 1.00 91.31 436 ALA A O 1
ATOM 3305 N N . SER A 1 437 ? 1.702 31.197 2.146 1.00 86.25 437 SER A N 1
ATOM 3306 C CA . SER A 1 437 ? 1.827 32.647 1.944 1.00 86.25 437 SER A CA 1
ATOM 3307 C C . SER A 1 437 ? 0.561 33.405 2.362 1.00 86.25 437 SER A C 1
ATOM 3309 O O . SER A 1 437 ? 0.648 34.526 2.863 1.00 86.25 437 SER A O 1
ATOM 3311 N N . SER A 1 438 ? -0.612 32.780 2.221 1.00 80.19 438 SER A N 1
ATOM 3312 C CA . SER A 1 438 ? -1.891 33.271 2.736 1.00 80.19 438 SER A CA 1
ATOM 3313 C C . SER A 1 438 ? -2.343 32.424 3.927 1.00 80.19 438 SER A C 1
ATOM 3315 O O . SER A 1 438 ? -3.033 31.418 3.766 1.00 80.19 438 SER A O 1
ATOM 3317 N N . MET A 1 439 ? -1.941 32.827 5.130 1.00 79.75 439 MET A N 1
ATOM 3318 C CA . MET A 1 439 ? -2.352 32.180 6.380 1.00 79.75 439 MET A CA 1
ATOM 3319 C C . MET A 1 439 ? -3.481 32.954 7.074 1.00 79.75 439 MET A C 1
ATOM 3321 O O . MET A 1 439 ? -3.518 34.185 6.987 1.00 79.75 439 MET A O 1
ATOM 3325 N N . PRO A 1 440 ? -4.364 32.267 7.823 1.00 82.88 440 PRO A N 1
ATOM 3326 C CA . PRO A 1 440 ? -4.424 30.809 7.999 1.00 82.88 440 PRO A CA 1
ATOM 3327 C C . PRO A 1 440 ? -5.041 30.082 6.788 1.00 82.88 440 PRO A C 1
ATOM 3329 O O . PRO A 1 440 ? -5.818 30.674 6.039 1.00 82.88 440 PRO A O 1
ATOM 3332 N N . VAL A 1 441 ? -4.742 28.787 6.626 1.00 90.69 441 VAL A N 1
ATOM 3333 C CA . VAL A 1 441 ? -5.412 27.930 5.625 1.00 90.69 441 VAL A CA 1
ATOM 3334 C C . VAL A 1 441 ? -6.767 27.479 6.175 1.00 90.69 441 VAL A C 1
ATOM 3336 O O . VAL A 1 441 ? -6.847 26.964 7.291 1.00 90.69 441 VAL A O 1
ATOM 3339 N N . PHE A 1 442 ? -7.843 27.689 5.414 1.00 92.62 442 PHE A N 1
ATOM 3340 C CA . PHE A 1 442 ? -9.214 27.424 5.860 1.00 92.62 442 PHE A CA 1
ATOM 3341 C C . PHE A 1 442 ? -9.649 25.990 5.537 1.00 92.62 442 PHE A C 1
ATOM 3343 O O . PHE A 1 442 ? -10.034 25.697 4.408 1.00 92.62 442 PHE A O 1
ATOM 3350 N N . ALA A 1 443 ? -9.664 25.119 6.545 1.00 94.94 443 ALA A N 1
ATOM 3351 C CA . ALA A 1 443 ? -10.228 23.774 6.453 1.00 94.94 443 ALA A CA 1
ATOM 3352 C C . ALA A 1 443 ? -11.701 23.802 6.887 1.00 94.94 443 ALA A C 1
ATOM 3354 O O . ALA A 1 443 ? -12.011 23.773 8.078 1.00 94.94 443 ALA A O 1
ATOM 3355 N N . SER A 1 444 ? -12.621 23.910 5.926 1.00 94.31 444 SER A N 1
ATOM 3356 C CA . SER A 1 444 ? -14.068 23.947 6.202 1.00 94.31 444 SER A CA 1
ATOM 3357 C C . SER A 1 444 ? -14.640 22.550 6.464 1.00 94.31 444 SER A C 1
ATOM 3359 O O . SER A 1 444 ? -14.060 21.551 6.040 1.00 94.31 444 SER A O 1
ATOM 3361 N N . ASN A 1 445 ? -15.772 22.477 7.173 1.00 95.88 445 ASN A N 1
ATOM 3362 C CA . ASN A 1 445 ? -16.470 21.233 7.535 1.00 95.88 445 ASN A CA 1
ATOM 3363 C C . ASN A 1 445 ? -15.531 20.142 8.073 1.00 95.88 445 ASN A C 1
ATOM 3365 O O . ASN A 1 445 ? -15.656 18.974 7.712 1.00 95.88 445 ASN A O 1
ATOM 3369 N N . SER A 1 446 ? -14.579 20.532 8.913 1.00 96.88 446 SER A N 1
ATOM 3370 C CA . SER A 1 446 ? -13.470 19.681 9.339 1.00 96.88 446 SER A CA 1
ATOM 3371 C C . SER A 1 446 ? -13.481 19.450 10.853 1.00 96.88 446 SER A C 1
ATOM 3373 O O . SER A 1 446 ? -14.141 20.169 11.608 1.00 96.88 446 SER A O 1
ATOM 3375 N N . ILE A 1 447 ? -12.759 18.425 11.301 1.00 94.31 447 ILE A N 1
ATOM 3376 C CA . ILE A 1 447 ? -12.617 18.022 12.702 1.00 94.31 447 ILE A CA 1
ATOM 3377 C C . ILE A 1 447 ? -11.207 18.369 13.188 1.00 94.31 447 ILE A C 1
ATOM 3379 O O . ILE A 1 447 ? -10.212 18.041 12.542 1.00 94.31 447 ILE A O 1
ATOM 3383 N N . ASN A 1 448 ? -11.130 19.017 14.352 1.00 93.06 448 ASN A N 1
ATOM 3384 C CA . ASN A 1 448 ? -9.880 19.329 15.036 1.00 93.06 448 ASN A CA 1
ATOM 3385 C C . ASN A 1 448 ? -9.627 18.311 16.157 1.00 93.06 448 ASN A C 1
ATOM 3387 O O . ASN A 1 448 ? -10.231 18.416 17.223 1.00 93.06 448 ASN A O 1
ATOM 3391 N N . ASN A 1 449 ? -8.711 17.370 15.937 1.00 89.88 449 ASN A N 1
ATOM 3392 C CA . ASN A 1 449 ? -8.308 16.383 16.941 1.00 89.88 449 ASN A CA 1
ATOM 3393 C C . ASN A 1 449 ? -7.147 16.865 17.834 1.00 89.88 449 ASN A C 1
ATOM 3395 O O . ASN A 1 449 ? -6.653 16.098 18.654 1.00 89.88 449 ASN A O 1
ATOM 3399 N N . GLY A 1 450 ? -6.714 18.123 17.722 1.00 88.94 450 GLY A N 1
ATOM 3400 C CA . GLY A 1 450 ? -5.713 18.729 18.606 1.00 88.94 450 GLY A CA 1
ATOM 3401 C C . GLY A 1 450 ? -4.330 18.918 17.978 1.00 88.94 450 GLY A C 1
ATOM 3402 O O . GLY A 1 450 ? -4.012 18.334 16.947 1.00 88.94 450 GLY A O 1
ATOM 3403 N N . ASN A 1 451 ? -3.535 19.787 18.617 1.00 90.31 451 ASN A N 1
ATOM 3404 C CA . ASN A 1 451 ? -2.165 20.161 18.230 1.00 90.31 451 ASN A CA 1
ATOM 3405 C C . ASN A 1 451 ? -2.004 20.586 16.754 1.00 90.31 451 ASN A C 1
ATOM 3407 O O . ASN A 1 451 ? -1.024 20.262 16.088 1.00 90.31 451 ASN A O 1
ATOM 3411 N N . ASN A 1 452 ? -2.990 21.321 16.233 1.00 93.44 452 ASN A N 1
ATOM 3412 C CA . ASN A 1 452 ? -2.948 21.872 14.883 1.00 93.44 452 ASN A CA 1
ATOM 3413 C C . ASN A 1 452 ? -2.538 23.349 14.921 1.00 93.44 452 ASN A C 1
ATOM 3415 O O . ASN A 1 452 ? -3.147 24.144 15.638 1.00 93.44 452 ASN A O 1
ATOM 3419 N N . THR A 1 453 ? -1.542 23.725 14.122 1.00 94.00 453 THR A N 1
ATOM 3420 C CA . THR A 1 453 ? -1.001 25.090 14.049 1.00 94.00 453 THR A CA 1
ATOM 3421 C C . THR A 1 453 ? -1.265 25.691 12.668 1.00 94.00 453 THR A C 1
ATOM 3423 O O . THR A 1 453 ? -1.129 25.009 11.655 1.00 94.00 453 THR A O 1
ATOM 3426 N N . ASN A 1 454 ? -1.643 26.977 12.625 1.00 94.38 454 ASN A N 1
ATOM 3427 C CA . ASN A 1 454 ? -1.897 27.783 11.413 1.00 94.38 454 ASN A CA 1
ATOM 3428 C C . ASN A 1 454 ? -3.061 27.349 10.502 1.00 94.38 454 ASN A C 1
ATOM 3430 O O . ASN A 1 454 ? -3.328 27.981 9.475 1.00 94.38 454 ASN A O 1
ATOM 3434 N N . TRP A 1 455 ? -3.805 26.331 10.914 1.00 94.56 455 TRP A N 1
ATOM 3435 C CA . TRP A 1 455 ? -5.103 25.999 10.350 1.00 94.56 455 TRP A CA 1
ATOM 3436 C C . TRP A 1 455 ? -6.197 26.891 10.938 1.00 94.56 455 TRP A C 1
ATOM 3438 O O . TRP A 1 455 ? -6.263 27.093 12.151 1.00 94.56 455 TRP A O 1
ATOM 3448 N N . ASN A 1 456 ? -7.109 27.369 10.094 1.00 94.25 456 ASN A N 1
ATOM 3449 C CA . ASN A 1 456 ? -8.416 27.839 10.536 1.00 94.25 456 ASN A CA 1
ATOM 3450 C C . ASN A 1 456 ? -9.445 26.744 10.251 1.00 94.25 456 ASN A C 1
ATOM 3452 O O . ASN A 1 456 ? -9.869 26.556 9.110 1.00 94.25 456 ASN A O 1
ATOM 3456 N N . ILE A 1 457 ? -9.795 25.991 11.290 1.00 94.94 457 ILE A N 1
ATOM 3457 C CA . ILE A 1 457 ? -10.649 24.810 11.175 1.00 94.94 457 ILE A CA 1
ATOM 3458 C C . ILE A 1 457 ? -12.100 25.237 11.387 1.00 94.94 457 ILE A C 1
ATOM 3460 O O . ILE A 1 457 ? -12.544 25.473 12.512 1.00 94.94 457 ILE A O 1
ATOM 3464 N N . GLY A 1 458 ? -12.844 25.331 10.287 1.00 92.88 458 GLY A N 1
ATOM 3465 C CA . GLY A 1 458 ? -14.288 25.504 10.312 1.00 92.88 458 GLY A CA 1
ATOM 3466 C C . GLY A 1 458 ? -14.943 24.187 10.708 1.00 92.88 458 GLY A C 1
ATOM 3467 O O . GLY A 1 458 ? -14.968 23.252 9.908 1.00 92.88 458 GLY A O 1
ATOM 3468 N N . GLY A 1 459 ? -15.458 24.116 11.936 1.00 90.06 459 GLY A N 1
ATOM 3469 C CA . GLY A 1 459 ? -16.104 22.915 12.459 1.00 90.06 459 GLY A CA 1
ATOM 3470 C C . GLY A 1 459 ? -17.243 22.418 11.568 1.00 90.06 459 GLY A C 1
ATOM 3471 O O . GLY A 1 459 ? -17.964 23.199 10.945 1.00 90.06 459 GLY A O 1
ATOM 3472 N N . ILE A 1 460 ? -17.415 21.102 11.515 1.00 93.50 460 ILE A N 1
ATOM 3473 C CA . ILE A 1 460 ? -18.550 20.464 10.852 1.00 93.50 460 ILE A CA 1
ATOM 3474 C C . ILE A 1 460 ? -19.777 20.431 11.771 1.00 93.50 460 ILE A C 1
ATOM 3476 O O . ILE A 1 460 ? -19.683 20.098 12.951 1.00 93.50 460 ILE A O 1
ATOM 3480 N N . ALA A 1 461 ? -20.953 20.758 11.230 1.00 92.88 461 ALA A N 1
ATOM 3481 C CA . ALA A 1 461 ? -22.205 20.602 11.963 1.00 92.88 461 ALA A CA 1
ATOM 3482 C C . ALA A 1 461 ? -22.565 19.114 12.107 1.00 92.88 461 ALA A C 1
ATOM 3484 O O . ALA A 1 461 ? -22.588 18.385 11.107 1.00 92.88 461 ALA A O 1
ATOM 3485 N N . SER A 1 462 ? -22.882 18.698 13.334 1.00 94.81 462 SER A N 1
ATOM 3486 C CA . SER A 1 462 ? -23.452 17.379 13.618 1.00 94.81 462 SER A CA 1
ATOM 3487 C C . SER A 1 462 ? -24.886 17.298 13.098 1.00 94.81 462 SER A C 1
ATOM 3489 O O . SER A 1 462 ? -25.675 18.228 13.293 1.00 94.81 462 SER A O 1
ATOM 3491 N N . LEU A 1 463 ? -25.226 16.202 12.421 1.00 96.88 463 LEU A N 1
ATOM 3492 C CA . LEU A 1 463 ? -26.569 15.931 11.921 1.00 96.88 463 LEU A CA 1
ATOM 3493 C C . LEU A 1 463 ? -27.100 14.608 12.495 1.00 96.88 463 LEU A C 1
ATOM 3495 O O . LEU A 1 463 ? -26.331 13.667 12.696 1.00 96.88 463 LEU A O 1
ATOM 3499 N N . PRO A 1 464 ? -28.423 14.495 12.714 1.00 97.69 464 PRO A N 1
ATOM 3500 C CA . PRO A 1 464 ? -29.037 13.234 13.100 1.00 97.69 464 PRO A CA 1
ATOM 3501 C C . PRO A 1 464 ? -29.335 12.372 11.865 1.00 97.69 464 PRO A C 1
ATOM 3503 O O . PRO A 1 464 ? -29.961 12.827 10.905 1.00 97.69 464 PRO A O 1
ATOM 3506 N N . TYR A 1 465 ? -28.903 11.121 11.888 1.00 98.44 465 TYR A N 1
ATOM 3507 C CA . TYR A 1 465 ? -29.172 10.107 10.872 1.00 98.44 465 TYR A CA 1
ATOM 3508 C C . TYR A 1 465 ? -30.085 9.046 11.473 1.00 98.44 465 TYR A C 1
ATOM 3510 O O . TYR A 1 465 ? -29.816 8.565 12.572 1.00 98.44 465 TYR A O 1
ATOM 3518 N N . TYR A 1 466 ? -31.160 8.696 10.771 1.00 98.12 466 TYR A N 1
ATOM 3519 C CA . TYR A 1 466 ? -32.119 7.685 11.215 1.00 98.12 466 TYR A CA 1
ATOM 3520 C C . TYR A 1 466 ? -32.154 6.544 10.212 1.00 98.12 466 TYR A C 1
ATOM 3522 O O . TYR A 1 466 ? -32.437 6.783 9.040 1.00 98.12 466 TYR A O 1
ATOM 3530 N N . TRP A 1 467 ? -31.863 5.325 10.657 1.00 97.56 467 TRP A N 1
ATOM 3531 C CA . TRP A 1 467 ? -31.961 4.156 9.785 1.00 97.56 467 TRP A CA 1
ATOM 3532 C C . TRP A 1 467 ? -33.426 3.807 9.507 1.00 97.56 467 TRP A C 1
ATOM 3534 O O . TRP A 1 467 ? -34.240 3.838 10.434 1.00 97.56 467 TRP A O 1
ATOM 3544 N N . ILE A 1 468 ? -33.764 3.445 8.272 1.00 95.31 468 ILE A N 1
ATOM 3545 C CA . ILE A 1 468 ? -35.115 3.039 7.855 1.00 95.31 468 ILE A CA 1
ATOM 3546 C C . ILE A 1 468 ? -35.086 1.792 6.957 1.00 95.31 468 ILE A C 1
ATOM 3548 O O . ILE A 1 468 ? -34.038 1.379 6.464 1.00 95.31 468 ILE A O 1
ATOM 3552 N N . ASP A 1 469 ? -36.261 1.202 6.730 1.00 92.62 469 ASP A N 1
ATOM 3553 C CA . ASP A 1 469 ? -36.501 0.123 5.758 1.00 92.62 469 ASP A CA 1
ATOM 3554 C C . ASP A 1 469 ? -35.793 -1.222 6.029 1.00 92.62 469 ASP A C 1
ATOM 3556 O O . ASP A 1 469 ? -35.669 -2.070 5.144 1.00 92.62 469 ASP A O 1
ATOM 3560 N N . GLY A 1 470 ? -35.419 -1.501 7.280 1.00 93.44 470 GLY A N 1
ATOM 3561 C CA . GLY A 1 470 ? -34.976 -2.831 7.696 1.00 93.44 470 GLY A CA 1
ATOM 3562 C C . GLY A 1 470 ? -33.563 -3.176 7.228 1.00 93.44 470 GLY A C 1
ATOM 3563 O O . GLY A 1 470 ? -32.596 -2.586 7.697 1.00 93.44 470 GLY A O 1
ATOM 3564 N N . SER A 1 471 ? -33.413 -4.207 6.393 1.00 95.50 471 SER A N 1
ATOM 3565 C CA . SER A 1 471 ? -32.084 -4.693 5.986 1.00 95.50 471 SER A CA 1
ATOM 3566 C C . SER A 1 471 ? -31.467 -3.840 4.880 1.00 95.50 471 SER A C 1
ATOM 3568 O O . SER A 1 471 ? -32.164 -3.499 3.931 1.00 95.50 471 SER A O 1
ATOM 3570 N N . GLY A 1 472 ? -30.157 -3.599 4.944 1.00 96.81 472 GLY A N 1
ATOM 3571 C CA . GLY A 1 472 ? -29.442 -2.815 3.936 1.00 96.81 472 GLY A CA 1
ATOM 3572 C C . GLY A 1 472 ? -27.946 -2.686 4.214 1.00 96.81 472 GLY A C 1
ATOM 3573 O O . GLY A 1 472 ? -27.442 -3.180 5.232 1.00 96.81 472 GLY A O 1
ATOM 3574 N N . ASN A 1 473 ? -27.236 -2.025 3.302 1.00 97.94 473 ASN A N 1
ATOM 3575 C CA . ASN A 1 473 ? -25.823 -1.698 3.468 1.00 97.94 473 ASN A CA 1
ATOM 3576 C C . ASN A 1 473 ? -25.658 -0.310 4.087 1.00 97.94 473 ASN A C 1
ATOM 3578 O O . ASN A 1 473 ? -26.394 0.615 3.756 1.00 97.94 473 ASN A O 1
ATOM 3582 N N . TRP A 1 474 ? -24.676 -0.140 4.970 1.00 97.75 474 TRP A N 1
ATOM 3583 C CA . TRP A 1 474 ? -24.392 1.143 5.616 1.00 97.75 474 TRP A CA 1
ATOM 3584 C C . TRP A 1 474 ? -24.133 2.260 4.603 1.00 97.75 474 TRP A C 1
ATOM 3586 O O . TRP A 1 474 ? -24.526 3.404 4.840 1.00 97.75 474 TRP A O 1
ATOM 3596 N N . SER A 1 475 ? -23.484 1.927 3.483 1.00 96.38 475 SER A N 1
ATOM 3597 C CA . SER A 1 475 ? -23.157 2.869 2.412 1.00 96.38 475 SER A CA 1
ATOM 3598 C C . SER A 1 475 ? -24.377 3.401 1.642 1.00 96.38 475 SER A C 1
ATOM 3600 O O . SER A 1 475 ? -24.291 4.465 1.021 1.00 96.38 475 SER A O 1
ATOM 3602 N N . ASP A 1 476 ? -25.521 2.715 1.712 1.00 96.88 476 ASP A N 1
ATOM 3603 C CA . ASP A 1 476 ? -26.726 3.057 0.964 1.00 96.88 476 ASP A CA 1
ATOM 3604 C C . ASP A 1 476 ? -27.437 4.258 1.606 1.00 96.88 476 ASP A C 1
ATOM 3606 O O . ASP A 1 476 ? -28.205 4.135 2.562 1.00 96.88 476 ASP A O 1
ATOM 3610 N N . ALA A 1 477 ? -27.238 5.449 1.029 1.00 95.88 477 ALA A N 1
ATOM 3611 C CA . ALA A 1 477 ? -27.861 6.698 1.488 1.00 95.88 477 ALA A CA 1
ATOM 3612 C C . ALA A 1 477 ? -29.399 6.623 1.594 1.00 95.88 477 ALA A C 1
ATOM 3614 O O . ALA A 1 477 ? -30.008 7.365 2.364 1.00 95.88 477 ALA A O 1
ATOM 3615 N N . ILE A 1 478 ? -30.027 5.698 0.859 1.00 95.94 478 ILE A N 1
ATOM 3616 C CA . ILE A 1 478 ? -31.476 5.488 0.875 1.00 95.94 478 ILE A CA 1
ATOM 3617 C C . ILE A 1 478 ? -32.009 4.930 2.200 1.00 95.94 478 ILE A C 1
ATOM 3619 O O . ILE A 1 478 ? -33.190 5.096 2.480 1.00 95.94 478 ILE A O 1
ATOM 3623 N N . HIS A 1 479 ? -31.156 4.323 3.028 1.00 96.50 479 HIS A N 1
ATOM 3624 C CA . HIS A 1 479 ? -31.532 3.841 4.357 1.00 96.50 479 HIS A CA 1
ATOM 3625 C C . HIS A 1 479 ? -31.372 4.905 5.445 1.00 96.50 479 HIS A C 1
ATOM 3627 O O . HIS A 1 479 ? -31.712 4.652 6.597 1.00 96.50 479 HIS A O 1
ATOM 3633 N N . TRP A 1 480 ? -30.886 6.101 5.106 1.00 97.94 480 TRP A N 1
ATOM 3634 C CA . TRP A 1 480 ? -30.626 7.170 6.062 1.00 97.94 480 TRP A CA 1
ATOM 3635 C C . TRP A 1 480 ? -31.619 8.320 5.897 1.00 97.94 480 TRP A C 1
ATOM 3637 O O . TRP A 1 480 ? -31.491 9.142 4.996 1.00 97.94 480 TRP A O 1
ATOM 3647 N N . ALA A 1 481 ? -32.589 8.435 6.799 1.00 98.25 481 ALA A N 1
ATOM 3648 C CA . ALA A 1 481 ? -33.553 9.530 6.834 1.00 98.25 481 ALA A CA 1
ATOM 3649 C C . ALA A 1 481 ? -33.070 10.725 7.679 1.00 98.25 481 ALA A C 1
ATOM 3651 O O . ALA A 1 481 ? -32.236 10.600 8.582 1.00 98.25 481 ALA A O 1
ATOM 3652 N N . THR A 1 482 ? -33.626 11.914 7.415 1.00 97.75 482 THR A N 1
ATOM 3653 C CA . THR A 1 482 ? -33.360 13.133 8.207 1.00 97.75 482 THR A CA 1
ATOM 3654 C C . THR A 1 482 ? -34.114 13.176 9.538 1.00 97.75 482 THR A C 1
ATOM 3656 O O . THR A 1 482 ? -33.776 13.980 10.404 1.00 97.75 482 THR A O 1
ATOM 3659 N N . THR A 1 483 ? -35.153 12.353 9.686 1.00 97.69 483 THR A N 1
ATOM 3660 C CA . THR A 1 483 ? -36.012 12.236 10.873 1.00 97.69 483 THR A CA 1
ATOM 3661 C C . THR A 1 483 ? -36.440 10.781 11.056 1.00 97.69 483 THR A C 1
ATOM 3663 O O . THR A 1 483 ? -36.542 10.051 10.072 1.00 97.69 483 THR A O 1
ATOM 3666 N N . ASP A 1 484 ? -36.751 10.383 12.287 1.00 95.88 484 ASP A N 1
ATOM 3667 C CA . ASP A 1 484 ? -37.238 9.038 12.615 1.00 95.88 484 ASP A CA 1
ATOM 3668 C C . ASP A 1 484 ? -38.482 8.648 11.789 1.00 95.88 484 ASP A C 1
ATOM 3670 O O . ASP A 1 484 ? -39.471 9.384 11.773 1.00 95.88 484 ASP A O 1
ATOM 3674 N N . GLY A 1 485 ? -38.409 7.526 11.061 1.00 92.62 485 GLY A N 1
ATOM 3675 C CA . GLY A 1 485 ? -39.471 7.031 10.172 1.00 92.62 485 GLY A CA 1
ATOM 3676 C C . GLY A 1 485 ? -39.842 7.962 9.004 1.00 92.62 485 GLY A C 1
ATOM 3677 O O . GLY A 1 485 ? -40.887 7.780 8.381 1.00 92.62 485 GLY A O 1
ATOM 3678 N N . GLY A 1 486 ? -39.037 8.995 8.730 1.00 94.31 486 GLY A N 1
ATOM 3679 C CA . GLY A 1 486 ? -39.317 9.994 7.699 1.00 94.31 486 GLY A CA 1
ATOM 3680 C C . GLY A 1 486 ? -38.970 9.529 6.283 1.00 94.31 486 GLY A C 1
ATOM 3681 O O . GLY A 1 486 ? -38.096 8.696 6.086 1.00 94.31 486 GLY A O 1
ATOM 3682 N N . SER A 1 487 ? -39.609 10.136 5.279 1.00 94.88 487 SER A N 1
ATOM 3683 C CA . SER A 1 487 ? -39.358 9.848 3.857 1.00 94.88 487 SER A CA 1
ATOM 3684 C C . SER A 1 487 ? -38.278 10.730 3.214 1.00 94.88 487 SER A C 1
ATOM 3686 O O . SER A 1 487 ? -37.922 10.523 2.057 1.00 94.88 487 SER A O 1
ATOM 3688 N N . THR A 1 488 ? -37.802 11.765 3.913 1.00 98.00 488 THR A N 1
ATOM 3689 C CA . THR A 1 488 ? -36.724 12.632 3.417 1.00 98.00 488 THR A CA 1
ATOM 3690 C C . THR A 1 488 ? -35.386 11.965 3.702 1.00 98.00 488 THR A C 1
ATOM 3692 O O . THR A 1 488 ? -34.997 11.828 4.864 1.00 98.00 488 THR A O 1
ATOM 3695 N N . LEU A 1 489 ? -34.693 11.565 2.639 1.00 97.81 489 LEU A N 1
ATOM 3696 C CA . LEU A 1 489 ? -33.444 10.810 2.710 1.00 97.81 489 LEU A CA 1
ATOM 3697 C C . LEU A 1 489 ? -32.224 11.734 2.699 1.00 97.81 489 LEU A C 1
ATOM 3699 O O . LEU A 1 489 ? -32.252 12.847 2.165 1.00 97.81 489 LEU A O 1
ATOM 3703 N N . ARG A 1 490 ? -31.139 11.255 3.299 1.00 96.50 490 ARG A N 1
ATOM 3704 C CA . ARG A 1 490 ? -29.796 11.819 3.195 1.00 96.50 490 ARG A CA 1
ATOM 3705 C C . ARG A 1 490 ? -29.225 11.483 1.815 1.00 96.50 490 ARG A C 1
ATOM 3707 O O . ARG A 1 490 ? -29.692 10.582 1.127 1.00 96.50 490 ARG A O 1
ATOM 3714 N N . THR A 1 491 ? -28.218 12.237 1.390 1.00 95.88 491 THR A N 1
ATOM 3715 C CA . THR A 1 491 ? -27.561 12.055 0.082 1.00 95.88 491 THR A CA 1
ATOM 3716 C C . THR A 1 491 ? -26.269 11.248 0.165 1.00 95.88 491 THR A C 1
ATOM 3718 O O . THR A 1 491 ? -25.710 10.878 -0.861 1.00 95.88 491 THR A O 1
ATOM 3721 N N . GLU A 1 492 ? -25.782 11.000 1.376 1.00 95.31 492 GLU A N 1
ATOM 3722 C CA . GLU A 1 492 ? -24.564 10.259 1.690 1.00 95.31 492 GLU A CA 1
ATOM 3723 C C . GLU A 1 492 ? -24.736 9.592 3.068 1.00 95.31 492 GLU A C 1
ATOM 3725 O O . GLU A 1 492 ? -25.598 10.033 3.838 1.00 95.31 492 GLU A O 1
ATOM 3730 N N . PRO A 1 493 ? -23.976 8.530 3.384 1.00 96.56 493 PRO A N 1
ATOM 3731 C CA . PRO A 1 493 ? -23.994 7.916 4.710 1.00 96.56 493 PRO A CA 1
ATOM 3732 C C . PRO A 1 493 ? -23.393 8.844 5.788 1.00 96.56 493 PRO A C 1
ATOM 3734 O O . PRO A 1 493 ? -22.730 9.834 5.463 1.00 96.56 493 PRO A O 1
ATOM 3737 N N . PRO A 1 494 ? -23.633 8.560 7.082 1.00 97.50 494 PRO A N 1
ATOM 3738 C CA . PRO A 1 494 ? -23.140 9.384 8.185 1.00 97.50 494 PRO A CA 1
ATOM 3739 C C . PRO A 1 494 ? -21.610 9.438 8.239 1.00 97.50 494 PRO A C 1
ATOM 3741 O O . PRO A 1 494 ? -20.914 8.497 7.850 1.00 97.50 494 PRO A O 1
ATOM 3744 N N . GLY A 1 495 ? -21.108 10.563 8.748 1.00 95.88 495 GLY A N 1
ATOM 3745 C CA . GLY A 1 495 ? -19.696 10.795 9.015 1.00 95.88 495 GLY A CA 1
ATOM 3746 C C . GLY A 1 495 ? -19.332 10.781 10.503 1.00 95.88 495 GLY A C 1
ATOM 3747 O O . GLY A 1 495 ? -20.202 10.711 11.369 1.00 95.88 495 GLY A O 1
ATOM 3748 N N . PRO A 1 496 ? -18.043 10.971 10.836 1.00 95.69 496 PRO A N 1
ATOM 3749 C CA . PRO A 1 496 ? -17.535 10.972 12.217 1.00 95.69 496 PRO A CA 1
ATOM 3750 C C . PRO A 1 496 ? -18.104 12.072 13.132 1.00 95.69 496 PRO A C 1
ATOM 3752 O O . PRO A 1 496 ? -17.883 12.026 14.338 1.00 95.69 496 PRO A O 1
ATOM 3755 N N . ALA A 1 497 ? -18.805 13.070 12.586 1.00 95.44 497 ALA A N 1
ATOM 3756 C CA . ALA A 1 497 ? -19.467 14.126 13.356 1.00 95.44 497 ALA A CA 1
ATOM 3757 C C . ALA A 1 497 ? -20.968 13.876 13.584 1.00 95.44 497 ALA A C 1
ATOM 3759 O O . ALA A 1 497 ? -21.625 14.663 14.266 1.00 95.44 497 ALA A O 1
ATOM 3760 N N . ASP A 1 498 ? -21.526 12.829 12.979 1.00 97.88 498 ASP A N 1
ATOM 3761 C CA . ASP A 1 498 ? -22.966 12.611 12.897 1.00 97.88 498 ASP A CA 1
ATOM 3762 C C . ASP A 1 498 ? -23.461 11.576 13.891 1.00 97.88 498 ASP A C 1
ATOM 3764 O O . ASP A 1 498 ? -22.812 10.560 14.128 1.00 97.88 498 ASP A O 1
ATOM 3768 N N . ASN A 1 499 ? -24.651 11.812 14.429 1.00 98.25 499 ASN A N 1
ATOM 3769 C CA . ASN A 1 499 ? -25.284 10.895 15.365 1.00 98.25 499 ASN A CA 1
ATOM 3770 C C . ASN A 1 499 ? -26.202 9.947 14.602 1.00 98.25 499 ASN A C 1
ATOM 3772 O O . ASN A 1 499 ? -27.115 10.400 13.908 1.00 98.25 499 ASN A O 1
ATOM 3776 N N . VAL A 1 500 ? -25.995 8.644 14.756 1.00 98.50 500 VAL A N 1
ATOM 3777 C CA . VAL A 1 500 ? -26.815 7.608 14.123 1.00 98.50 500 VAL A CA 1
ATOM 3778 C C . VAL A 1 500 ? -27.811 7.036 15.121 1.00 98.50 500 VAL A C 1
ATOM 3780 O O . VAL A 1 500 ? -27.481 6.729 16.267 1.00 98.50 500 VAL A O 1
ATOM 3783 N N . ASN A 1 501 ? -29.054 6.915 14.673 1.00 97.69 501 ASN A N 1
ATOM 3784 C CA . ASN A 1 501 ? -30.192 6.565 15.502 1.00 97.69 501 ASN A CA 1
ATOM 3785 C C . ASN A 1 501 ? -30.920 5.376 14.881 1.00 97.69 501 ASN A C 1
ATOM 3787 O O . ASN A 1 501 ? -31.340 5.420 13.721 1.00 97.69 501 ASN A O 1
ATOM 3791 N N . PHE A 1 502 ? -31.098 4.342 15.692 1.00 96.06 502 PHE A N 1
ATOM 3792 C CA . PHE A 1 502 ? -31.843 3.141 15.362 1.00 96.06 502 PHE A CA 1
ATOM 3793 C C . PHE A 1 502 ? -33.050 3.058 16.287 1.00 96.06 502 PHE A C 1
ATOM 3795 O O . PHE A 1 502 ? -32.931 2.970 17.514 1.00 96.06 502 PHE A O 1
ATOM 3802 N N . THR A 1 503 ? -34.230 3.142 15.692 1.00 93.19 503 THR A N 1
ATOM 3803 C CA . THR A 1 503 ? -35.504 3.230 16.401 1.00 93.19 503 THR A CA 1
ATOM 3804 C C . THR A 1 503 ? -36.383 2.030 16.085 1.00 93.19 503 THR A C 1
ATOM 3806 O O . THR A 1 503 ? -36.026 1.141 15.307 1.00 93.19 503 THR A O 1
ATOM 3809 N N . THR A 1 504 ? -37.576 2.004 16.669 1.00 88.88 504 THR A N 1
ATOM 3810 C CA . THR A 1 504 ? -38.622 1.042 16.307 1.00 88.88 504 THR A CA 1
ATOM 3811 C C . THR A 1 504 ? -38.977 1.100 14.816 1.00 88.88 504 THR A C 1
ATOM 3813 O O . THR A 1 504 ? -39.279 0.063 14.226 1.00 88.88 504 THR A O 1
ATOM 3816 N N . ASN A 1 505 ? -38.870 2.274 14.180 1.00 92.00 505 ASN A N 1
ATOM 3817 C CA . ASN A 1 505 ? -39.124 2.449 12.746 1.00 92.00 505 ASN A CA 1
ATOM 3818 C C . ASN A 1 505 ? -37.981 1.934 11.860 1.00 92.00 505 ASN A C 1
ATOM 3820 O O . ASN A 1 505 ? -38.194 1.716 10.669 1.00 92.00 505 ASN A O 1
ATOM 3824 N N . SER A 1 506 ? -36.786 1.713 12.415 1.00 94.75 506 SER A N 1
ATOM 3825 C CA . SER A 1 506 ? -35.650 1.176 11.660 1.00 94.75 506 SER A CA 1
ATOM 3826 C C . SER A 1 506 ? -35.862 -0.282 11.256 1.00 94.75 506 SER A C 1
ATOM 3828 O O . SER A 1 506 ? -35.465 -0.678 10.163 1.00 94.75 506 SER A O 1
ATOM 3830 N N . PHE A 1 507 ? -36.514 -1.076 12.115 1.00 91.94 507 PHE A N 1
ATOM 3831 C CA . PHE A 1 507 ? -36.679 -2.525 11.937 1.00 91.94 507 PHE A CA 1
ATOM 3832 C C . PHE A 1 507 ? -38.088 -3.016 12.301 1.00 91.94 507 PHE A C 1
ATOM 3834 O O . PHE A 1 507 ? -38.233 -3.860 13.191 1.00 91.94 507 PHE A O 1
ATOM 3841 N N . PRO A 1 508 ? -39.141 -2.550 11.605 1.00 84.44 508 PRO A N 1
ATOM 3842 C CA . PRO A 1 508 ? -40.520 -2.932 11.918 1.00 84.44 508 PRO A CA 1
ATOM 3843 C C . PRO A 1 508 ? -40.788 -4.437 11.737 1.00 84.44 508 PRO A C 1
ATOM 3845 O O . PRO A 1 508 ? -41.697 -4.975 12.361 1.00 84.44 508 PRO A O 1
ATOM 3848 N N . ASN A 1 509 ? -39.989 -5.118 10.907 1.00 86.81 509 ASN A N 1
ATOM 3849 C CA . ASN A 1 509 ? -40.074 -6.560 10.640 1.00 86.81 509 ASN A CA 1
ATOM 3850 C C . ASN A 1 509 ? -38.754 -7.296 10.952 1.00 86.81 509 ASN A C 1
ATOM 3852 O O . ASN A 1 509 ? -38.512 -8.389 10.438 1.00 86.81 509 ASN A O 1
ATOM 3856 N N . GLY A 1 510 ? -37.874 -6.677 11.742 1.00 87.94 510 GLY A N 1
ATOM 3857 C CA . GLY A 1 510 ? -36.493 -7.120 11.922 1.00 87.94 510 GLY A CA 1
ATOM 3858 C C . GLY A 1 510 ? -35.636 -6.767 10.710 1.00 87.94 510 GLY A C 1
ATOM 3859 O O . GLY A 1 510 ? -36.092 -6.107 9.774 1.00 87.94 510 GLY A O 1
ATOM 3860 N N . GLY A 1 511 ? -34.372 -7.176 10.730 1.00 91.75 511 GLY A N 1
ATOM 3861 C CA . GLY A 1 511 ? -33.471 -6.934 9.610 1.00 91.75 511 GLY A CA 1
ATOM 3862 C C . GLY A 1 511 ? -32.007 -6.907 10.003 1.00 91.75 511 GLY A C 1
ATOM 3863 O O . GLY A 1 511 ? -31.644 -7.172 11.151 1.00 91.75 511 GLY A O 1
ATOM 3864 N N . LYS A 1 512 ? -31.171 -6.609 9.011 1.00 93.31 512 LYS A N 1
ATOM 3865 C CA . LYS A 1 512 ? -29.721 -6.636 9.134 1.00 93.31 512 LYS A CA 1
ATOM 3866 C C . LYS A 1 512 ? -29.055 -5.444 8.459 1.00 93.31 512 LYS A C 1
ATOM 3868 O O . LYS A 1 512 ? -29.221 -5.255 7.257 1.00 93.31 512 LYS A O 1
ATOM 3873 N N . ILE A 1 513 ? -28.230 -4.725 9.211 1.00 96.31 513 ILE A N 1
ATOM 3874 C CA . ILE A 1 513 ? -27.297 -3.730 8.680 1.00 96.31 513 ILE A CA 1
ATOM 3875 C C . ILE A 1 513 ? -25.980 -4.422 8.364 1.00 96.31 513 ILE A C 1
ATOM 3877 O O . ILE A 1 513 ? -25.412 -5.094 9.228 1.00 96.31 513 ILE A O 1
ATOM 3881 N N . THR A 1 514 ? -25.478 -4.222 7.149 1.00 96.75 514 THR A N 1
ATOM 3882 C CA . THR A 1 514 ? -24.123 -4.627 6.765 1.00 96.75 514 THR A CA 1
ATOM 3883 C C . THR A 1 514 ? -23.228 -3.402 6.650 1.00 96.75 514 THR A C 1
ATOM 3885 O O . THR A 1 514 ? -23.479 -2.535 5.821 1.00 96.75 514 THR A O 1
ATOM 3888 N N . ILE A 1 515 ? -22.172 -3.333 7.460 1.00 96.56 515 ILE A N 1
ATOM 3889 C CA . ILE A 1 515 ? -21.092 -2.358 7.294 1.00 96.56 515 ILE A CA 1
ATOM 3890 C C . ILE A 1 515 ? -20.206 -2.826 6.130 1.00 96.56 515 ILE A C 1
ATOM 3892 O O . ILE A 1 515 ? -19.380 -3.728 6.280 1.00 96.56 515 ILE A O 1
ATOM 3896 N N . ASP A 1 516 ? -20.441 -2.248 4.956 1.00 95.50 516 ASP A N 1
ATOM 3897 C CA . ASP A 1 516 ? -19.815 -2.573 3.666 1.00 95.50 516 ASP A CA 1
ATOM 3898 C C . ASP A 1 516 ? -18.746 -1.553 3.228 1.00 95.50 516 ASP A C 1
ATOM 3900 O O . ASP A 1 516 ? -18.220 -1.605 2.118 1.00 95.50 516 ASP A O 1
ATOM 3904 N N . MET A 1 517 ? -18.423 -0.622 4.118 1.00 92.69 517 MET A N 1
ATOM 3905 C CA . MET A 1 517 ? -17.353 0.358 3.996 1.00 92.69 517 MET A CA 1
ATOM 3906 C C . MET A 1 517 ? -16.869 0.735 5.397 1.00 92.69 517 MET A C 1
ATOM 3908 O O . MET A 1 517 ? -17.567 0.473 6.372 1.00 92.69 517 MET A O 1
ATOM 3912 N N . VAL A 1 518 ? -15.716 1.402 5.509 1.00 91.62 518 VAL A N 1
ATOM 3913 C CA . VAL A 1 518 ? -15.287 2.010 6.781 1.00 91.62 518 VAL A CA 1
ATOM 3914 C C . VAL A 1 518 ? -16.399 2.935 7.290 1.00 91.62 518 VAL A C 1
ATOM 3916 O O . VAL A 1 518 ? -16.703 3.947 6.653 1.00 91.62 518 VAL A O 1
ATOM 3919 N N . ALA A 1 519 ? -17.017 2.577 8.416 1.00 95.56 519 ALA A N 1
ATOM 3920 C CA . ALA A 1 519 ? -18.155 3.295 8.974 1.00 95.56 519 ALA A CA 1
ATOM 3921 C C . ALA A 1 519 ? -17.722 4.152 10.159 1.00 95.56 519 ALA A C 1
ATOM 3923 O O . ALA A 1 519 ? -17.010 3.693 11.050 1.00 95.56 519 ALA A O 1
ATOM 3924 N N . ASN A 1 520 ? -18.186 5.399 10.176 1.00 95.62 520 ASN A N 1
ATOM 3925 C CA . ASN A 1 520 ? -17.893 6.353 11.233 1.00 95.62 520 ASN A CA 1
ATOM 3926 C C . ASN A 1 520 ? -19.187 7.009 11.708 1.00 95.62 520 ASN A C 1
ATOM 3928 O O . ASN A 1 520 ? -20.039 7.370 10.897 1.00 95.62 520 ASN A O 1
ATOM 3932 N N . CYS A 1 521 ? -19.299 7.221 13.011 1.00 97.69 521 CYS A N 1
ATOM 3933 C CA . CYS A 1 521 ? -20.307 8.092 13.601 1.00 97.69 521 CYS A CA 1
ATOM 3934 C C . CYS A 1 521 ? -19.759 8.765 14.861 1.00 97.69 521 CYS A C 1
ATOM 3936 O O . CYS A 1 521 ? -18.776 8.314 15.455 1.00 97.69 521 CYS A O 1
ATOM 3938 N N . HIS A 1 522 ? -20.413 9.840 15.282 1.00 97.00 522 HIS A N 1
ATOM 3939 C CA . HIS A 1 522 ? -20.220 10.418 16.600 1.00 97.00 522 HIS A CA 1
ATOM 3940 C C . HIS A 1 522 ? -20.947 9.551 17.635 1.00 97.00 522 HIS A C 1
ATOM 3942 O O . HIS A 1 522 ? -20.337 8.620 18.153 1.00 97.00 522 HIS A O 1
ATOM 3948 N N . ASP A 1 523 ? -22.240 9.771 17.884 1.00 98.44 523 ASP A N 1
ATOM 3949 C CA . ASP A 1 523 ? -23.028 8.894 18.758 1.00 98.44 523 ASP A CA 1
ATOM 3950 C C . ASP A 1 523 ? -23.700 7.773 17.959 1.00 98.44 523 ASP A C 1
ATOM 3952 O O . ASP A 1 523 ? -24.202 8.003 16.858 1.00 98.44 523 ASP A O 1
ATOM 3956 N N . MET A 1 524 ? -23.781 6.579 18.545 1.00 98.00 524 MET A N 1
ATOM 3957 C CA . MET A 1 524 ? -24.619 5.487 18.051 1.00 98.00 524 MET A CA 1
ATOM 3958 C C . MET A 1 524 ? -25.653 5.108 19.103 1.00 98.00 524 MET A C 1
ATOM 3960 O O . MET A 1 524 ? -25.301 4.607 20.170 1.00 98.00 524 MET A O 1
ATOM 3964 N N . ILE A 1 525 ? -26.929 5.325 18.785 1.00 96.75 525 ILE A N 1
ATOM 3965 C CA . ILE A 1 525 ? -28.034 5.168 19.732 1.00 96.75 525 ILE A CA 1
ATOM 3966 C C . ILE A 1 525 ? -29.064 4.194 19.169 1.00 96.75 525 ILE A C 1
ATOM 3968 O O . ILE A 1 525 ? -29.691 4.456 18.143 1.00 96.75 525 ILE A O 1
ATOM 3972 N N . TRP A 1 526 ? -29.275 3.091 19.877 1.00 93.94 526 TRP A N 1
ATOM 3973 C CA . TRP A 1 526 ? -30.366 2.150 19.650 1.00 93.94 526 TRP A CA 1
ATOM 3974 C C . TRP A 1 526 ? -31.412 2.310 20.751 1.00 93.94 526 TRP A C 1
ATOM 3976 O O . TRP A 1 526 ? -31.080 2.365 21.935 1.00 93.94 526 TRP A O 1
ATOM 3986 N N . THR A 1 527 ? -32.683 2.372 20.363 1.00 90.50 527 THR A N 1
ATOM 3987 C CA . THR A 1 527 ? -33.819 2.471 21.294 1.00 90.50 527 THR A CA 1
ATOM 3988 C C . THR A 1 527 ? -34.657 1.192 21.288 1.00 90.50 527 THR A C 1
ATOM 3990 O O . THR A 1 527 ? -34.733 0.488 20.278 1.00 90.50 527 THR A O 1
ATOM 3993 N N . ASP A 1 528 ? -35.257 0.871 22.437 1.00 76.50 528 ASP A N 1
ATOM 3994 C CA . ASP A 1 528 ? -36.008 -0.370 22.646 1.00 76.50 528 ASP A CA 1
ATOM 3995 C C . ASP A 1 528 ? -37.250 -0.472 21.740 1.00 76.50 528 ASP A C 1
ATOM 3997 O O . ASP A 1 528 ? -37.964 0.507 21.518 1.00 76.50 528 ASP A O 1
ATOM 4001 N N . GLY A 1 529 ? -37.545 -1.693 21.270 1.00 68.81 529 GLY A N 1
ATOM 4002 C CA . GLY A 1 529 ? -38.794 -2.027 20.566 1.00 68.81 529 GLY A CA 1
ATOM 4003 C C . GLY A 1 529 ? -38.655 -2.529 19.121 1.00 68.81 529 GLY A C 1
ATOM 4004 O O . GLY A 1 529 ? -39.659 -2.606 18.416 1.00 68.81 529 GLY A O 1
ATOM 4005 N N . SER A 1 530 ? -37.448 -2.886 18.673 1.00 67.12 530 SER A N 1
ATOM 4006 C CA . SER A 1 530 ? -37.208 -3.564 17.388 1.00 67.12 530 SER A CA 1
ATOM 4007 C C . SER A 1 530 ? -37.207 -5.095 17.541 1.00 67.12 530 SER A C 1
ATOM 4009 O O . SER A 1 530 ? -36.853 -5.632 18.589 1.00 67.12 530 SER A O 1
ATOM 4011 N N . THR A 1 531 ? -37.608 -5.837 16.504 1.00 72.75 531 THR A N 1
ATOM 4012 C CA . THR A 1 531 ? -37.598 -7.312 16.533 1.00 72.75 531 THR A CA 1
ATOM 4013 C C . THR A 1 531 ? -36.213 -7.857 16.161 1.00 72.75 531 THR A C 1
ATOM 4015 O O . THR A 1 531 ? -35.952 -8.122 14.988 1.00 72.75 531 THR A O 1
ATOM 4018 N N . ASN A 1 532 ? -35.336 -8.023 17.158 1.00 81.50 532 ASN A N 1
ATOM 4019 C CA . ASN A 1 532 ? -34.013 -8.670 17.074 1.00 81.50 532 ASN A CA 1
ATOM 4020 C C . ASN A 1 532 ? -33.156 -8.284 15.843 1.00 81.50 532 ASN A C 1
ATOM 4022 O O . ASN A 1 532 ? -32.802 -9.162 15.047 1.00 81.50 532 ASN A O 1
ATOM 4026 N N . PRO A 1 533 ? -32.839 -6.994 15.633 1.00 90.75 533 PRO A N 1
ATOM 4027 C CA . PRO A 1 533 ? -32.026 -6.571 14.497 1.00 90.75 533 PRO A CA 1
ATOM 4028 C C . PRO A 1 533 ? -30.572 -7.039 14.629 1.00 90.75 533 PRO A C 1
ATOM 4030 O O . PRO A 1 533 ? -30.058 -7.214 15.734 1.00 90.75 533 PRO A O 1
ATOM 4033 N N . ILE A 1 534 ? -29.900 -7.205 13.490 1.00 91.06 534 ILE A N 1
ATOM 4034 C CA . ILE A 1 534 ? -28.483 -7.574 13.413 1.00 91.06 534 ILE A CA 1
ATOM 4035 C C . ILE A 1 534 ? -27.686 -6.389 12.859 1.00 91.06 534 ILE A C 1
ATOM 4037 O O . ILE A 1 534 ? -28.037 -5.842 11.816 1.00 91.06 534 ILE A O 1
ATOM 4041 N N . ILE A 1 535 ? -26.580 -6.031 13.503 1.00 92.69 535 ILE A N 1
ATOM 4042 C CA . ILE A 1 535 ? -25.526 -5.209 12.897 1.00 92.69 535 ILE A CA 1
ATOM 4043 C C . ILE A 1 535 ? -24.291 -6.081 12.689 1.00 92.69 535 ILE A C 1
ATOM 4045 O O . ILE A 1 535 ? -23.810 -6.704 13.637 1.00 92.69 535 ILE A O 1
ATOM 4049 N N . GLN A 1 536 ? -23.803 -6.151 11.449 1.00 92.94 536 GLN A N 1
ATOM 4050 C CA . GLN A 1 536 ? -22.630 -6.947 11.085 1.00 92.94 536 GLN A CA 1
ATOM 4051 C C . GLN A 1 536 ? -21.605 -6.130 10.296 1.00 92.94 536 GLN A C 1
ATOM 4053 O O . GLN A 1 536 ? -21.990 -5.228 9.551 1.00 92.94 536 GLN A O 1
ATOM 4058 N N . THR A 1 537 ? -20.321 -6.479 10.389 1.00 91.81 537 THR A N 1
ATOM 4059 C CA . THR A 1 537 ? -19.290 -5.942 9.484 1.00 91.81 537 THR A CA 1
ATOM 4060 C C . THR A 1 537 ? -18.852 -6.964 8.441 1.00 91.81 537 THR A C 1
ATOM 4062 O O . THR A 1 537 ? -18.823 -8.167 8.697 1.00 91.81 537 THR A O 1
ATOM 4065 N N . ILE A 1 538 ? -18.483 -6.491 7.247 1.00 90.75 538 ILE A N 1
ATOM 4066 C CA . ILE A 1 538 ? -17.604 -7.263 6.363 1.00 90.75 538 ILE A CA 1
ATOM 4067 C C . ILE A 1 538 ? -16.190 -7.181 6.954 1.00 90.75 538 ILE A C 1
ATOM 4069 O O . ILE A 1 538 ? -15.792 -6.148 7.497 1.00 90.75 538 ILE A O 1
ATOM 4073 N N . LYS A 1 539 ? -15.438 -8.284 6.886 1.00 83.31 539 LYS A N 1
ATOM 4074 C CA . LYS A 1 539 ? -14.038 -8.322 7.325 1.00 83.31 539 LYS A CA 1
ATOM 4075 C C . LYS A 1 539 ? -13.259 -7.162 6.672 1.00 83.31 539 LYS A C 1
ATOM 4077 O O . LYS A 1 539 ? -13.464 -6.891 5.496 1.00 83.31 539 LYS A O 1
ATOM 4082 N N . ASP A 1 540 ? -12.409 -6.492 7.449 1.00 83.62 540 ASP A N 1
ATOM 4083 C CA . ASP A 1 540 ? -11.594 -5.318 7.070 1.00 83.62 540 ASP A CA 1
ATOM 4084 C C . ASP A 1 540 ? -12.326 -3.957 7.007 1.00 83.62 540 ASP A C 1
ATOM 4086 O O . ASP A 1 540 ? -11.673 -2.925 6.846 1.00 83.62 540 ASP A O 1
ATOM 4090 N N . TYR A 1 541 ? -13.647 -3.906 7.228 1.00 91.00 541 TYR A N 1
ATOM 4091 C CA . TYR A 1 541 ? -14.380 -2.645 7.411 1.00 91.00 541 TYR A CA 1
ATOM 4092 C C . TYR A 1 541 ? -14.761 -2.422 8.882 1.00 91.00 541 TYR A C 1
ATOM 4094 O O . TYR A 1 541 ? -15.756 -2.985 9.350 1.00 91.00 541 TYR A O 1
ATOM 4102 N N . PRO A 1 542 ? -13.983 -1.617 9.635 1.00 93.00 542 PRO A N 1
ATOM 4103 C CA . PRO A 1 542 ? -14.290 -1.326 11.028 1.00 93.00 542 PRO A CA 1
ATOM 4104 C C . PRO A 1 542 ? -15.489 -0.379 11.157 1.00 93.00 542 PRO A C 1
ATOM 4106 O O . PRO A 1 542 ? -15.787 0.415 10.257 1.00 93.00 542 PRO A O 1
ATOM 4109 N N . LEU A 1 543 ? -16.133 -0.436 12.324 1.00 95.94 543 LEU A N 1
ATOM 4110 C CA . LEU A 1 543 ? -17.061 0.589 12.795 1.00 95.94 543 LEU A CA 1
ATOM 4111 C C . LEU A 1 543 ? -16.369 1.428 13.874 1.00 95.94 543 LEU A C 1
ATOM 4113 O O . LEU A 1 543 ? -16.042 0.905 14.940 1.00 95.94 543 LEU A O 1
ATOM 4117 N N . THR A 1 544 ? -16.201 2.724 13.622 1.00 97.12 544 THR A N 1
ATOM 4118 C CA . THR A 1 544 ? -15.628 3.680 14.576 1.00 97.12 544 THR A CA 1
ATOM 4119 C C . THR A 1 544 ? -16.708 4.595 15.151 1.00 97.12 544 THR A C 1
ATOM 4121 O O . THR A 1 544 ? -17.428 5.274 14.415 1.00 97.12 544 THR A O 1
ATOM 4124 N N . VAL A 1 545 ? -16.791 4.652 16.480 1.00 98.06 545 VAL A N 1
ATOM 4125 C CA . VAL A 1 545 ? -17.734 5.484 17.239 1.00 98.06 545 VAL A CA 1
ATOM 4126 C C . VAL A 1 545 ? -16.950 6.496 18.070 1.00 98.06 545 VAL A C 1
ATOM 4128 O O . VAL A 1 545 ? -16.104 6.113 18.879 1.00 98.06 545 VAL A O 1
ATOM 4131 N N . ARG A 1 546 ? -17.208 7.793 17.869 1.00 96.25 546 ARG A N 1
ATOM 4132 C CA . ARG A 1 546 ? -16.428 8.869 18.512 1.00 96.25 546 ARG A CA 1
ATOM 4133 C C . ARG A 1 546 ? -17.056 9.472 19.765 1.00 96.25 546 ARG A C 1
ATOM 4135 O O . ARG A 1 546 ? -16.378 10.102 20.574 1.00 96.25 546 ARG A O 1
ATOM 4142 N N . GLY A 1 547 ? -18.346 9.251 19.941 1.00 97.12 547 GLY A N 1
ATOM 4143 C CA . GLY A 1 547 ? -19.136 9.714 21.067 1.00 97.12 547 GLY A CA 1
ATOM 4144 C C . GLY A 1 547 ? -19.650 8.556 21.914 1.00 97.12 547 GLY A C 1
ATOM 4145 O O . GLY A 1 547 ? -18.945 7.583 22.193 1.00 97.12 547 GLY A O 1
ATOM 4146 N N . ASN A 1 548 ? -20.904 8.677 22.330 1.00 98.31 548 ASN A N 1
ATOM 4147 C CA . ASN A 1 548 ? -21.594 7.677 23.127 1.00 98.31 548 ASN A CA 1
ATOM 4148 C C . ASN A 1 548 ? -22.041 6.490 22.272 1.00 98.31 548 ASN A C 1
ATOM 4150 O O . ASN A 1 548 ? -22.447 6.635 21.119 1.00 98.31 548 ASN A O 1
ATOM 4154 N N . PHE A 1 549 ? -22.037 5.311 22.883 1.00 97.38 549 PHE A N 1
ATOM 4155 C CA . PHE A 1 549 ? -22.509 4.084 22.263 1.00 97.38 549 PHE A CA 1
ATOM 4156 C C . PHE A 1 549 ? -23.550 3.422 23.147 1.00 97.38 549 PHE A C 1
ATOM 4158 O O . PHE A 1 549 ? -23.273 3.064 24.292 1.00 97.38 549 PHE A O 1
ATOM 4165 N N . GLN A 1 550 ? -24.749 3.252 22.608 1.00 95.50 550 GLN A N 1
ATOM 4166 C CA . GLN A 1 550 ? -25.868 2.660 23.315 1.00 95.50 550 GLN A CA 1
ATOM 4167 C C . GLN A 1 550 ? -26.554 1.623 22.436 1.00 95.50 550 GLN A C 1
ATOM 4169 O O . GLN A 1 550 ? -27.198 1.971 21.448 1.00 95.50 550 GLN A O 1
ATOM 4174 N N . LEU A 1 551 ? -26.452 0.353 22.827 1.00 91.56 551 LEU A N 1
ATOM 4175 C CA . LEU A 1 551 ? -27.294 -0.716 22.300 1.00 91.56 551 LEU A CA 1
ATOM 4176 C C . LEU A 1 551 ? -28.584 -0.854 23.113 1.00 91.56 551 LEU A C 1
ATOM 4178 O O . LEU A 1 551 ? -28.604 -0.624 24.321 1.00 91.56 551 LEU A O 1
ATOM 4182 N N . ALA A 1 552 ? -29.644 -1.273 22.427 1.00 90.38 552 ALA A N 1
ATOM 4183 C CA . ALA A 1 552 ? -30.900 -1.710 23.021 1.00 90.38 552 ALA A CA 1
ATOM 4184 C C . ALA A 1 552 ? -30.877 -3.227 23.259 1.00 90.38 552 ALA A C 1
ATOM 4186 O O . ALA A 1 552 ? -30.121 -3.959 22.610 1.00 90.38 552 ALA A O 1
ATOM 4187 N N . THR A 1 553 ? -31.727 -3.709 24.165 1.00 87.44 553 THR A N 1
ATOM 4188 C CA . THR A 1 553 ? -31.864 -5.147 24.435 1.00 87.44 553 THR A CA 1
ATOM 4189 C C . THR A 1 553 ? -32.336 -5.902 23.187 1.00 87.44 553 THR A C 1
ATOM 4191 O O . THR A 1 553 ? -33.217 -5.436 22.465 1.00 87.44 553 THR A O 1
ATOM 4194 N N . GLY A 1 554 ? -31.768 -7.082 22.926 1.00 84.94 554 GLY A N 1
ATOM 4195 C CA . GLY A 1 554 ? -32.158 -7.948 21.805 1.00 84.94 554 GLY A CA 1
ATOM 4196 C C . GLY A 1 554 ? -31.534 -7.595 20.448 1.00 84.94 554 GLY A C 1
ATOM 4197 O O . GLY A 1 554 ? -31.693 -8.357 19.494 1.00 84.94 554 GLY A O 1
ATOM 4198 N N . VAL A 1 555 ? -30.777 -6.496 20.341 1.00 88.19 555 VAL A N 1
ATOM 4199 C CA . VAL A 1 555 ? -29.906 -6.259 19.178 1.00 88.19 555 VAL A CA 1
ATOM 4200 C C . VAL A 1 555 ? -28.835 -7.349 19.161 1.00 88.19 555 VAL A C 1
ATOM 4202 O O . VAL A 1 555 ? -28.245 -7.637 20.197 1.00 88.19 555 VAL A O 1
ATOM 4205 N N . SER A 1 556 ? -28.553 -7.942 18.002 1.00 87.88 556 SER A N 1
ATOM 4206 C CA . SER A 1 556 ? -27.435 -8.866 17.795 1.00 87.88 556 SER A CA 1
ATOM 4207 C C . SER A 1 556 ? -26.289 -8.143 17.091 1.00 87.88 556 SER A C 1
ATOM 4209 O O . SER A 1 556 ? -26.497 -7.426 16.113 1.00 87.88 556 SER A O 1
ATOM 4211 N N . ARG A 1 557 ? -25.066 -8.296 17.604 1.00 87.69 557 ARG A N 1
ATOM 4212 C CA . ARG A 1 557 ? -23.877 -7.609 17.087 1.00 87.69 557 ARG A CA 1
ATOM 4213 C C . ARG A 1 557 ? -22.854 -8.642 16.637 1.00 87.69 557 ARG A C 1
ATOM 4215 O O . ARG A 1 557 ? -22.273 -9.343 17.467 1.00 87.69 557 ARG A O 1
ATOM 4222 N N . ASP A 1 558 ? -22.604 -8.654 15.337 1.00 89.12 558 ASP A N 1
ATOM 4223 C CA . ASP A 1 558 ? -21.619 -9.491 14.652 1.00 89.12 558 ASP A CA 1
ATOM 4224 C C . ASP A 1 558 ? -20.550 -8.606 13.989 1.00 89.12 558 ASP A C 1
ATOM 4226 O O . ASP A 1 558 ? -20.443 -8.489 12.769 1.00 89.12 558 ASP A O 1
ATOM 4230 N N . ILE A 1 559 ? -19.819 -7.867 14.825 1.00 89.81 559 ILE A N 1
ATOM 4231 C CA . ILE A 1 559 ? -18.823 -6.881 14.396 1.00 89.81 559 ILE A CA 1
ATOM 4232 C C . ILE A 1 559 ? -17.429 -7.457 14.628 1.00 89.81 559 ILE A C 1
ATOM 4234 O O . ILE A 1 559 ? -17.092 -7.812 15.759 1.00 89.81 559 ILE A O 1
ATOM 4238 N N . TYR A 1 560 ? -16.627 -7.520 13.563 1.00 91.00 560 TYR A N 1
ATOM 4239 C CA . TYR A 1 560 ? -15.238 -7.975 13.632 1.00 91.00 560 TYR A CA 1
ATOM 4240 C C . TYR A 1 560 ? -14.320 -6.975 14.336 1.00 91.00 560 TYR A C 1
ATOM 4242 O O . TYR A 1 560 ? -13.487 -7.413 15.116 1.00 91.00 560 TYR A O 1
ATOM 4250 N N . ASP A 1 561 ? -14.468 -5.671 14.083 1.00 92.88 561 ASP A N 1
ATOM 4251 C CA . ASP A 1 561 ? -13.627 -4.610 14.660 1.00 92.88 561 ASP A CA 1
ATOM 4252 C C . ASP A 1 561 ? -14.491 -3.386 15.009 1.00 92.88 561 ASP A C 1
ATOM 4254 O O . ASP A 1 561 ? -15.021 -2.704 14.123 1.00 92.88 561 ASP A O 1
ATOM 4258 N N . LEU A 1 562 ? -14.678 -3.155 16.311 1.00 95.31 562 LEU A N 1
ATOM 4259 C CA . LEU A 1 562 ? -15.393 -2.009 16.871 1.00 95.31 562 LEU A CA 1
ATOM 4260 C C . LEU A 1 562 ? -14.399 -1.083 17.572 1.00 95.31 562 LEU A C 1
ATOM 4262 O O . LEU A 1 562 ? -13.767 -1.461 18.561 1.00 95.31 562 LEU A O 1
ATOM 4266 N N . ARG A 1 563 ? -14.307 0.157 17.100 1.00 97.50 563 ARG A N 1
ATOM 4267 C CA . ARG A 1 563 ? -13.359 1.147 17.612 1.00 97.50 563 ARG A CA 1
ATOM 4268 C C . ARG A 1 563 ? -14.085 2.287 18.299 1.00 97.50 563 ARG A C 1
ATOM 4270 O O . ARG A 1 563 ? -15.062 2.823 17.780 1.00 97.50 563 ARG A O 1
ATOM 4277 N N . PHE A 1 564 ? -13.568 2.685 19.447 1.00 97.94 564 PHE A N 1
ATOM 4278 C CA . PHE A 1 564 ? -13.986 3.869 20.171 1.00 97.94 564 PHE A CA 1
ATOM 4279 C C . PHE A 1 564 ? -12.856 4.895 20.135 1.00 97.94 564 PHE A C 1
ATOM 4281 O O . PHE A 1 564 ? -11.805 4.662 20.724 1.00 97.94 564 PHE A O 1
ATOM 4288 N N . GLU A 1 565 ? -13.077 6.017 19.448 1.00 95.44 565 GLU A N 1
ATOM 4289 C CA . GLU A 1 565 ? -12.060 7.055 19.220 1.00 95.44 565 GLU A CA 1
ATOM 4290 C C . GLU A 1 565 ? -12.523 8.414 19.749 1.00 95.44 565 GLU A C 1
ATOM 4292 O O . GLU A 1 565 ? -13.376 9.050 19.138 1.00 95.44 565 GLU A O 1
ATOM 4297 N N . SER A 1 566 ? -11.972 8.906 20.858 1.00 93.44 566 SER A N 1
ATOM 4298 C CA . SER A 1 566 ? -12.453 10.163 21.446 1.00 93.44 566 SER A CA 1
ATOM 4299 C C . SER A 1 566 ? -11.403 10.919 22.242 1.00 93.44 566 SER A C 1
ATOM 4301 O O . SER A 1 566 ? -10.491 10.339 22.819 1.00 93.44 566 SER A O 1
ATOM 4303 N N . THR A 1 567 ? -11.580 12.235 22.324 1.00 90.25 567 THR A N 1
ATOM 4304 C CA . THR A 1 567 ? -10.846 13.140 23.222 1.00 90.25 567 THR A CA 1
ATOM 4305 C C . THR A 1 567 ? -11.705 13.618 24.400 1.00 90.25 567 THR A C 1
ATOM 4307 O O . THR A 1 567 ? -11.240 14.379 25.249 1.00 90.25 567 THR A O 1
ATOM 4310 N N . THR A 1 568 ? -12.965 13.183 24.472 1.00 93.12 568 THR A N 1
ATOM 4311 C CA . THR A 1 568 ? -13.950 13.561 25.494 1.00 93.12 568 THR A CA 1
ATOM 4312 C C . THR A 1 568 ? -14.385 12.351 26.325 1.00 93.12 568 THR A C 1
ATOM 4314 O O . THR A 1 568 ? -13.939 11.225 26.113 1.00 93.12 568 THR A O 1
ATOM 4317 N N . SER A 1 569 ? -15.224 12.587 27.335 1.00 97.19 569 SER A N 1
ATOM 4318 C CA . SER A 1 569 ? -15.790 11.510 28.153 1.00 97.19 569 SER A CA 1
ATOM 4319 C C . SER A 1 569 ? -17.079 10.984 27.534 1.00 97.19 569 SER A C 1
ATOM 4321 O O . SER A 1 569 ? -17.982 11.766 27.248 1.00 97.19 569 SER A O 1
ATOM 4323 N N . ASN A 1 570 ? -17.159 9.666 27.393 1.00 98.38 570 ASN A N 1
ATOM 4324 C CA . ASN A 1 570 ? -18.219 8.941 26.712 1.00 98.38 570 ASN A CA 1
ATOM 4325 C C . ASN A 1 570 ? -18.770 7.805 27.578 1.00 98.38 570 ASN A C 1
ATOM 4327 O O . ASN A 1 570 ? -18.115 7.283 28.487 1.00 98.38 570 ASN A O 1
ATOM 4331 N N . VAL A 1 571 ? -19.985 7.389 27.246 1.00 98.19 571 VAL A N 1
ATOM 4332 C CA . VAL A 1 571 ? -20.689 6.269 27.863 1.00 98.19 571 VAL A CA 1
ATOM 4333 C C . VAL A 1 571 ? -20.845 5.143 26.845 1.00 98.19 571 VAL A C 1
ATOM 4335 O O . VAL A 1 571 ? -21.178 5.392 25.685 1.00 98.19 571 VAL A O 1
ATOM 4338 N N . VAL A 1 572 ? -20.610 3.904 27.284 1.00 97.75 572 VAL A N 1
ATOM 4339 C CA . VAL A 1 572 ? -20.709 2.703 26.444 1.00 97.75 572 VAL A CA 1
ATOM 4340 C C . VAL A 1 572 ? -21.642 1.688 27.104 1.00 97.75 572 VAL A C 1
ATOM 4342 O O . VAL A 1 572 ? -21.420 1.279 28.243 1.00 97.75 572 VAL A O 1
ATOM 4345 N N . THR A 1 573 ? -22.688 1.296 26.379 1.00 95.19 573 THR A N 1
ATOM 4346 C CA . THR A 1 573 ? -23.749 0.379 26.821 1.00 95.19 573 THR A CA 1
ATOM 4347 C C . THR A 1 573 ? -23.932 -0.707 25.763 1.00 95.19 573 THR A C 1
ATOM 4349 O O . THR A 1 573 ? -24.294 -0.413 24.621 1.00 95.19 573 THR A O 1
ATOM 4352 N N . PHE A 1 574 ? -23.670 -1.960 26.123 1.00 90.81 574 PHE A N 1
ATOM 4353 C CA . PHE A 1 574 ? -23.833 -3.141 25.275 1.00 90.81 574 PHE A CA 1
ATOM 4354 C C . PHE A 1 574 ? -25.135 -3.917 25.533 1.00 90.81 574 PHE A C 1
ATOM 4356 O O . PHE A 1 574 ? -25.432 -4.861 24.800 1.00 90.81 574 PHE A O 1
ATOM 4363 N N . ALA A 1 575 ? -25.922 -3.511 26.530 1.00 88.25 575 ALA A N 1
ATOM 4364 C CA . ALA A 1 575 ? -27.147 -4.149 26.992 1.00 88.25 575 ALA A CA 1
ATOM 4365 C C . ALA A 1 575 ? -26.944 -5.644 27.327 1.00 88.25 575 ALA A C 1
ATOM 4367 O O . ALA A 1 575 ? -26.074 -6.004 28.120 1.00 88.25 575 ALA A O 1
ATOM 4368 N N . ASP A 1 576 ? -27.763 -6.531 26.757 1.00 77.44 576 ASP A N 1
ATOM 4369 C CA . ASP A 1 576 ? -27.682 -7.988 26.922 1.00 77.44 576 ASP A CA 1
ATOM 4370 C C . ASP A 1 576 ? -26.847 -8.677 25.825 1.00 77.44 576 ASP A C 1
ATOM 4372 O O . ASP A 1 576 ? -26.710 -9.906 25.809 1.00 77.44 576 ASP A O 1
ATOM 4376 N N . ASN A 1 577 ? -26.274 -7.898 24.905 1.00 72.00 577 ASN A N 1
ATOM 4377 C CA . ASN A 1 577 ? -25.677 -8.407 23.682 1.00 72.00 577 ASN A CA 1
ATOM 4378 C C . ASN A 1 577 ? -24.241 -8.908 23.905 1.00 72.00 577 ASN A C 1
ATOM 4380 O O . ASN A 1 577 ? -23.277 -8.143 24.036 1.00 72.00 577 ASN A O 1
ATOM 4384 N N . LYS A 1 578 ? -24.088 -10.233 23.867 1.00 64.75 578 LYS A N 1
ATOM 4385 C CA . LYS A 1 578 ? -22.793 -10.925 23.884 1.00 64.75 578 LYS A CA 1
ATOM 4386 C C . LYS A 1 578 ? -22.204 -10.943 22.472 1.00 64.75 578 LYS A C 1
ATOM 4388 O O . LYS A 1 578 ? -22.882 -11.356 21.537 1.00 64.75 578 LYS A O 1
ATOM 4393 N N . LEU A 1 579 ? -20.956 -10.490 22.308 1.00 64.75 579 LEU A N 1
ATOM 4394 C CA . LEU A 1 579 ? -20.256 -10.536 21.016 1.00 64.75 579 LEU A CA 1
ATOM 4395 C C . LEU A 1 579 ? -20.205 -11.972 20.485 1.00 64.75 579 LEU A C 1
ATOM 4397 O O . LEU A 1 579 ? -20.046 -12.921 21.256 1.00 64.75 579 LEU A O 1
ATOM 4401 N N . TYR A 1 580 ? -20.245 -12.110 19.158 1.00 60.91 580 TYR A N 1
ATOM 4402 C CA . TYR A 1 580 ? -19.695 -13.293 18.504 1.00 60.91 580 TYR A CA 1
ATOM 4403 C C . TYR A 1 580 ? -18.226 -13.444 18.932 1.00 60.91 580 TYR A C 1
ATOM 4405 O O . TYR A 1 580 ? -17.496 -12.456 19.015 1.00 60.91 580 TYR A O 1
ATOM 4413 N N . THR A 1 581 ? -17.774 -14.667 19.209 1.00 58.59 581 THR A N 1
ATOM 4414 C CA . THR A 1 581 ? -16.485 -14.999 19.860 1.00 58.59 581 THR A CA 1
ATOM 4415 C C . THR A 1 581 ? -15.216 -14.539 19.122 1.00 58.59 581 THR A C 1
ATOM 4417 O O . THR A 1 581 ? -14.113 -14.862 19.551 1.00 58.59 581 THR A O 1
ATOM 4420 N N . ASN A 1 582 ? -15.351 -13.796 18.020 1.00 68.50 582 ASN A N 1
ATOM 4421 C CA . ASN A 1 582 ? -14.266 -13.340 17.156 1.00 68.50 582 ASN A CA 1
ATOM 4422 C C . ASN A 1 582 ? -14.167 -11.809 17.011 1.00 68.50 582 ASN A C 1
ATOM 4424 O O . ASN A 1 582 ? -13.290 -11.357 16.281 1.00 68.50 582 ASN A O 1
ATOM 4428 N N . GLY A 1 583 ? -15.051 -11.033 17.653 1.00 86.81 583 GLY A N 1
ATOM 4429 C CA . GLY A 1 583 ? -15.062 -9.571 17.546 1.00 86.81 583 GLY A CA 1
ATOM 4430 C C . GLY A 1 583 ? -14.047 -8.889 18.461 1.00 86.81 583 GLY A C 1
ATOM 4431 O O . GLY A 1 583 ? -13.951 -9.213 19.648 1.00 86.81 583 GLY A O 1
ATOM 4432 N N . ASP A 1 584 ? -13.324 -7.933 17.900 1.00 93.56 584 ASP A N 1
ATOM 4433 C CA . ASP A 1 584 ? -12.256 -7.157 18.509 1.00 93.56 584 ASP A CA 1
ATOM 4434 C C . ASP A 1 584 ? -12.780 -5.757 18.904 1.00 93.56 584 ASP A C 1
ATOM 4436 O O . ASP A 1 584 ? -13.597 -5.166 18.193 1.00 93.56 584 ASP A O 1
ATOM 4440 N N . ILE A 1 585 ? -12.366 -5.245 20.073 1.00 95.81 585 ILE A N 1
ATOM 4441 C CA . ILE A 1 585 ? -12.748 -3.909 20.566 1.00 95.81 585 ILE A CA 1
ATOM 4442 C C . ILE A 1 585 ? -11.500 -3.089 20.875 1.00 95.81 585 ILE A C 1
ATOM 4444 O O . ILE A 1 585 ? -10.641 -3.534 21.636 1.00 95.81 585 ILE A O 1
ATOM 4448 N N . THR A 1 586 ? -11.441 -1.870 20.343 1.00 97.75 586 THR A N 1
ATOM 4449 C CA . THR A 1 586 ? -10.324 -0.939 20.554 1.00 97.75 586 THR A CA 1
ATOM 4450 C C . THR A 1 586 ? -10.806 0.365 21.178 1.00 97.75 586 THR A C 1
ATOM 4452 O O . THR A 1 586 ? -11.774 0.953 20.703 1.00 97.75 586 THR A O 1
ATOM 4455 N N . PHE A 1 587 ? -10.109 0.839 22.210 1.00 97.62 587 PHE A N 1
ATOM 4456 C CA . PHE A 1 587 ? -10.258 2.186 22.768 1.00 97.62 587 PHE A CA 1
ATOM 4457 C C . PHE A 1 587 ? -9.016 3.023 22.458 1.00 97.62 587 PHE A C 1
ATOM 4459 O O . PHE A 1 587 ? -7.895 2.597 22.757 1.00 97.62 587 PHE A O 1
ATOM 4466 N N . ASP A 1 588 ? -9.219 4.199 21.865 1.00 94.62 588 ASP A N 1
ATOM 4467 C CA . ASP A 1 588 ? -8.149 5.107 21.457 1.00 94.62 588 ASP A CA 1
ATOM 4468 C C . ASP A 1 588 ? -8.558 6.592 21.530 1.00 94.62 588 ASP A C 1
ATOM 4470 O O . ASP A 1 588 ? -9.728 6.962 21.443 1.00 94.62 588 ASP A O 1
ATOM 4474 N N . GLY A 1 589 ? -7.576 7.468 21.693 1.00 90.38 589 GLY A N 1
ATOM 4475 C CA . GLY A 1 589 ? -7.731 8.890 21.975 1.00 90.38 589 GLY A CA 1
ATOM 4476 C C . GLY A 1 589 ? -7.620 9.244 23.463 1.00 90.38 589 GLY A C 1
ATOM 4477 O O . GLY A 1 589 ? -7.658 8.401 24.353 1.00 90.38 589 GLY A O 1
ATOM 4478 N N . SER A 1 590 ? -7.469 10.536 23.756 1.00 90.44 590 SER A N 1
ATOM 4479 C CA . SER A 1 590 ? -7.247 11.060 25.115 1.00 90.44 590 SER A CA 1
ATOM 4480 C C . SER A 1 590 ? -8.495 11.086 26.012 1.00 90.44 590 SER A C 1
ATOM 4482 O O . SER A 1 590 ? -8.431 11.563 27.148 1.00 90.44 590 SER A O 1
ATOM 4484 N N . GLY A 1 591 ? -9.628 10.600 25.506 1.00 93.94 591 GLY A N 1
ATOM 4485 C CA . GLY A 1 591 ? -10.920 10.597 26.170 1.00 93.94 591 GLY A CA 1
ATOM 4486 C C . GLY A 1 591 ? -11.058 9.583 27.306 1.00 93.94 591 GLY A C 1
ATOM 4487 O O . GLY A 1 591 ? -10.097 8.977 27.793 1.00 93.94 591 GLY A O 1
ATOM 4488 N N . SER A 1 592 ? -12.300 9.414 27.758 1.00 97.75 592 SER A N 1
ATOM 4489 C CA . SER A 1 592 ? -12.663 8.375 28.722 1.00 97.75 592 SER A CA 1
ATOM 4490 C C . SER A 1 592 ? -13.931 7.641 28.306 1.00 97.75 592 SER A C 1
ATOM 4492 O O . SER A 1 592 ? -14.814 8.232 27.690 1.00 97.75 592 SER A O 1
ATOM 4494 N N . TRP A 1 593 ? -14.038 6.363 28.662 1.00 98.62 593 TRP A N 1
ATOM 4495 C CA . TRP A 1 593 ? -15.198 5.526 28.363 1.00 98.62 593 TRP A CA 1
ATOM 4496 C C . TRP A 1 593 ? -15.680 4.837 29.627 1.00 98.62 593 TRP A C 1
ATOM 4498 O O . TRP A 1 593 ? -14.958 4.049 30.236 1.00 98.62 593 TRP A O 1
ATOM 4508 N N . SER A 1 594 ? -16.909 5.147 30.023 1.00 98.50 594 SER A N 1
ATOM 4509 C CA . SER A 1 594 ? -17.571 4.562 31.185 1.00 98.50 594 SER A CA 1
ATOM 4510 C C . SER A 1 594 ? -18.554 3.485 30.747 1.00 98.50 594 SER A C 1
ATOM 4512 O O . SER A 1 594 ? -19.576 3.796 30.129 1.00 98.50 594 SER A O 1
ATOM 4514 N N . LEU A 1 595 ? -18.269 2.230 31.095 1.00 98.00 595 LEU A N 1
ATOM 4515 C CA . LEU A 1 595 ? -19.189 1.121 30.844 1.00 98.00 595 LEU A CA 1
ATOM 4516 C C . LEU A 1 595 ? -20.447 1.265 31.712 1.00 98.00 595 LEU A C 1
ATOM 4518 O O . LEU A 1 595 ? -20.348 1.673 32.871 1.00 98.00 595 LEU A O 1
ATOM 4522 N N . GLN A 1 596 ? -21.613 0.941 31.154 1.00 97.12 596 GLN A N 1
ATOM 4523 C CA . GLN A 1 596 ? -22.892 0.854 31.883 1.00 97.12 596 GLN A CA 1
ATOM 4524 C C . GLN A 1 596 ? -23.350 -0.589 32.120 1.00 97.12 596 GLN A C 1
ATOM 4526 O O . GLN A 1 596 ? -24.318 -0.834 32.842 1.00 97.12 596 GLN A O 1
ATOM 4531 N N . ASP A 1 597 ? -22.667 -1.547 31.501 1.00 94.44 597 ASP A N 1
ATOM 4532 C CA . ASP A 1 597 ? -22.961 -2.967 31.584 1.00 94.44 597 ASP A CA 1
ATOM 4533 C C . ASP A 1 597 ? -21.709 -3.811 31.307 1.00 94.44 597 ASP A C 1
ATOM 4535 O O . ASP A 1 597 ? -20.587 -3.315 31.170 1.00 94.44 597 ASP A O 1
ATOM 4539 N N . SER A 1 598 ? -21.899 -5.129 31.333 1.00 93.50 598 SER A N 1
ATOM 4540 C CA . SER A 1 598 ? -20.822 -6.094 31.135 1.00 93.50 598 SER A CA 1
ATOM 4541 C C . SER A 1 598 ? -20.460 -6.212 29.662 1.00 93.50 598 SER A C 1
ATOM 4543 O O . SER A 1 598 ? -21.327 -6.311 28.800 1.00 93.50 598 SER A O 1
ATOM 4545 N N . ILE A 1 599 ? -19.164 -6.295 29.385 1.00 91.12 599 ILE A N 1
ATOM 4546 C CA . ILE A 1 599 ? -18.622 -6.411 28.033 1.00 91.12 599 ILE A CA 1
ATOM 4547 C C . ILE A 1 599 ? -18.112 -7.829 27.794 1.00 91.12 599 ILE A C 1
ATOM 4549 O O . ILE A 1 599 ? -17.640 -8.521 28.701 1.00 91.12 599 ILE A O 1
ATOM 4553 N N . SER A 1 600 ? -18.223 -8.299 26.558 1.00 91.12 600 SER A N 1
ATOM 4554 C CA . SER A 1 600 ? -17.569 -9.528 26.112 1.00 91.12 600 SER A CA 1
ATOM 4555 C C . SER A 1 600 ? -16.988 -9.297 24.731 1.00 91.12 600 SER A C 1
ATOM 4557 O O . SER A 1 600 ? -17.692 -8.710 23.918 1.00 91.12 600 SER A O 1
ATOM 4559 N N . CYS A 1 601 ? -15.757 -9.735 24.472 1.00 91.62 601 CYS A N 1
ATOM 4560 C CA . CYS A 1 601 ? -15.099 -9.675 23.162 1.00 91.62 601 CYS A CA 1
ATOM 4561 C C . CYS A 1 601 ? -14.002 -10.745 23.056 1.00 91.62 601 CYS A C 1
ATOM 4563 O O . CYS A 1 601 ? -13.681 -11.406 24.043 1.00 91.62 601 CYS A O 1
ATOM 4565 N N . ARG A 1 602 ? -13.419 -10.936 21.868 1.00 92.62 602 ARG A N 1
ATOM 4566 C CA . ARG A 1 602 ? -12.226 -11.778 21.728 1.00 92.62 602 ARG A CA 1
ATOM 4567 C C . ARG A 1 602 ? -11.021 -11.055 22.308 1.00 92.62 602 ARG A C 1
ATOM 4569 O O . ARG A 1 602 ? -10.419 -11.528 23.268 1.00 92.62 602 ARG A O 1
ATOM 4576 N N . THR A 1 603 ? -10.693 -9.905 21.737 1.00 94.44 603 THR A N 1
ATOM 4577 C CA . THR A 1 603 ? -9.562 -9.104 22.185 1.00 94.44 603 THR A CA 1
ATOM 4578 C C . THR A 1 603 ? -10.007 -7.678 22.475 1.00 94.44 603 THR A C 1
ATOM 4580 O O . THR A 1 603 ? -10.816 -7.098 21.748 1.00 94.44 603 THR A O 1
ATOM 4583 N N . LEU A 1 604 ? -9.491 -7.131 23.571 1.00 96.25 604 LEU A N 1
ATOM 4584 C CA . LEU A 1 604 ? -9.642 -5.743 23.975 1.00 96.25 604 LEU A CA 1
ATOM 4585 C C . LEU A 1 604 ? -8.282 -5.055 23.894 1.00 96.25 604 LEU A C 1
ATOM 4587 O O . LEU A 1 604 ? -7.369 -5.417 24.639 1.00 96.25 604 LEU A O 1
ATOM 4591 N N . TRP A 1 605 ? -8.179 -4.035 23.047 1.00 97.62 605 TRP A N 1
ATOM 4592 C CA . TRP A 1 605 ? -7.049 -3.112 23.026 1.00 97.62 605 TRP A CA 1
ATOM 4593 C C . TRP A 1 605 ? -7.422 -1.812 23.719 1.00 97.62 605 TRP A C 1
ATOM 4595 O O . TRP A 1 605 ? -8.428 -1.180 23.395 1.00 97.62 605 TRP A O 1
ATOM 4605 N N . VAL A 1 606 ? -6.571 -1.383 24.642 1.00 97.06 606 VAL A N 1
ATOM 4606 C CA . VAL A 1 606 ? -6.614 -0.030 25.197 1.00 97.06 606 VAL A CA 1
ATOM 4607 C C . VAL A 1 606 ? -5.340 0.676 24.750 1.00 97.06 606 VAL A C 1
ATOM 4609 O O . VAL A 1 606 ? -4.281 0.582 25.386 1.00 97.06 606 VAL A O 1
ATOM 4612 N N . ASN A 1 607 ? -5.437 1.328 23.593 1.00 95.25 607 ASN A N 1
ATOM 4613 C CA . ASN A 1 607 ? -4.311 1.996 22.957 1.00 95.25 607 ASN A CA 1
ATOM 4614 C C . ASN A 1 607 ? -3.957 3.276 23.697 1.00 95.25 607 ASN A C 1
ATOM 4616 O O . ASN A 1 607 ? -2.790 3.477 24.015 1.00 95.25 607 ASN A O 1
ATOM 4620 N N . SER A 1 608 ? -4.955 4.086 24.044 1.00 92.94 608 SER A N 1
ATOM 4621 C CA . SER A 1 608 ? -4.792 5.298 24.843 1.00 92.94 608 SER A CA 1
ATOM 4622 C C . SER A 1 608 ? -6.097 5.669 25.572 1.00 92.94 608 SER A C 1
ATOM 4624 O O . SER A 1 608 ? -7.092 4.946 25.488 1.00 92.94 608 SER A O 1
ATOM 4626 N N . GLY A 1 609 ? -6.069 6.741 26.372 1.00 93.81 609 GLY A N 1
ATOM 4627 C CA . GLY A 1 609 ? -7.231 7.228 27.126 1.00 93.81 609 GLY A CA 1
ATOM 4628 C C . GLY A 1 609 ? -7.561 6.415 28.378 1.00 93.81 609 GLY A C 1
ATOM 4629 O O . GLY A 1 609 ? -6.700 5.726 28.927 1.00 93.81 609 GLY A O 1
ATOM 4630 N N . ASN A 1 610 ? -8.796 6.547 28.874 1.00 96.81 610 ASN A N 1
ATOM 4631 C CA . ASN A 1 610 ? -9.228 5.955 30.145 1.00 96.81 610 ASN A CA 1
ATOM 4632 C C . ASN A 1 610 ? -10.461 5.053 29.994 1.00 96.81 610 ASN A C 1
ATOM 4634 O O . ASN A 1 610 ? -11.567 5.549 29.783 1.00 96.81 610 ASN A O 1
ATOM 4638 N N . LEU A 1 611 ? -10.313 3.745 30.203 1.00 98.38 611 LEU A N 1
ATOM 4639 C CA . LEU A 1 611 ? -11.439 2.812 30.294 1.00 98.38 611 LEU A CA 1
ATOM 4640 C C . LEU A 1 611 ? -11.877 2.634 31.756 1.00 98.38 611 LEU A C 1
ATOM 4642 O O . LEU A 1 611 ? -11.106 2.180 32.602 1.00 98.38 611 LEU A O 1
ATOM 4646 N N . ILE A 1 612 ? -13.133 2.953 32.062 1.00 98.50 612 ILE A N 1
ATOM 4647 C CA . ILE A 1 612 ? -13.731 2.830 33.395 1.00 98.50 612 ILE A CA 1
ATOM 4648 C C . ILE A 1 612 ? -14.812 1.751 33.339 1.00 98.50 612 ILE A C 1
ATOM 4650 O O . ILE A 1 612 ? -15.879 1.932 32.758 1.00 98.50 612 ILE A O 1
ATOM 4654 N N . THR A 1 613 ? -14.539 0.613 33.973 1.00 98.06 613 THR A N 1
ATOM 4655 C CA . THR A 1 613 ? -15.422 -0.565 33.889 1.00 98.06 613 THR A CA 1
ATOM 4656 C C . THR A 1 613 ? -16.647 -0.499 34.800 1.00 98.06 613 THR A C 1
ATOM 4658 O O . THR A 1 613 ? -17.527 -1.342 34.678 1.00 98.06 613 THR A O 1
ATOM 4661 N N . ASN A 1 614 ? -16.699 0.466 35.727 1.00 97.88 614 ASN A N 1
ATOM 4662 C CA . ASN A 1 614 ? -17.811 0.680 36.662 1.00 97.88 614 ASN A CA 1
ATOM 4663 C C . ASN A 1 614 ? -18.303 -0.590 37.380 1.00 97.88 614 ASN A C 1
ATOM 4665 O O . ASN A 1 614 ? -19.489 -0.737 37.660 1.00 97.88 614 ASN A O 1
ATOM 4669 N N . ASN A 1 615 ? -17.376 -1.479 37.751 1.00 97.94 615 ASN A N 1
ATOM 4670 C CA . ASN A 1 615 ? -17.654 -2.726 38.474 1.00 97.94 615 ASN A CA 1
ATOM 4671 C C . ASN A 1 615 ? -18.379 -3.806 37.647 1.00 97.94 615 ASN A C 1
ATOM 4673 O O . ASN A 1 615 ? -18.851 -4.795 38.212 1.00 97.94 615 ASN A O 1
ATOM 4677 N N . HIS A 1 616 ? -18.487 -3.638 36.328 1.00 97.00 616 HIS A N 1
ATOM 4678 C CA . HIS A 1 616 ? -19.123 -4.615 35.451 1.00 97.00 616 HIS A CA 1
ATOM 4679 C C . HIS A 1 616 ? -18.215 -5.806 35.122 1.00 97.00 616 HIS A C 1
ATOM 4681 O O . HIS A 1 616 ? -17.002 -5.781 35.316 1.00 97.00 616 HIS A O 1
ATOM 4687 N N . THR A 1 617 ? -18.811 -6.896 34.633 1.00 96.12 617 THR A N 1
ATOM 4688 C CA . THR A 1 617 ? -18.045 -8.091 34.263 1.00 96.12 617 THR A CA 1
ATOM 4689 C C . THR A 1 617 ? -17.410 -7.916 32.886 1.00 96.12 617 THR A C 1
ATOM 4691 O O . THR A 1 617 ? -18.058 -7.451 31.949 1.00 96.12 617 THR A O 1
ATOM 4694 N N . LEU A 1 618 ? -16.150 -8.320 32.753 1.00 95.25 618 LEU A N 1
ATOM 4695 C CA . LEU A 1 618 ? -15.415 -8.375 31.492 1.00 95.25 618 LEU A CA 1
ATOM 4696 C C . LEU A 1 618 ? -15.196 -9.849 31.144 1.00 95.25 618 LEU A C 1
ATOM 4698 O O . LEU A 1 618 ? -14.535 -10.551 31.901 1.00 95.25 618 LEU A O 1
ATOM 4702 N N . ASN A 1 619 ? -15.730 -10.325 30.018 1.00 93.75 619 ASN A N 1
ATOM 4703 C CA . ASN A 1 619 ? -15.462 -11.676 29.503 1.00 93.75 619 ASN A CA 1
ATOM 4704 C C . ASN A 1 619 ? -14.684 -11.575 28.191 1.00 93.75 619 ASN A C 1
ATOM 4706 O O . ASN A 1 619 ? -15.277 -11.417 27.125 1.00 93.75 619 ASN A O 1
ATOM 4710 N N . ILE A 1 620 ? -13.360 -11.592 28.273 1.00 93.69 620 ILE A N 1
ATOM 4711 C CA . ILE A 1 620 ? -12.492 -11.196 27.163 1.00 93.69 620 ILE A CA 1
ATOM 4712 C C . ILE A 1 620 ? -11.375 -12.211 27.034 1.00 93.69 620 ILE A C 1
ATOM 4714 O O . ILE A 1 620 ? -10.696 -12.439 28.017 1.00 93.69 620 ILE A O 1
ATOM 4718 N N . SER A 1 621 ? -11.126 -12.801 25.867 1.00 93.56 621 SER A N 1
ATOM 4719 C CA . SER A 1 621 ? -10.009 -13.752 25.747 1.00 93.56 621 SER A CA 1
ATOM 4720 C C . SER A 1 621 ? -8.657 -13.065 25.958 1.00 93.56 621 SER A C 1
ATOM 4722 O O . SER A 1 621 ? -7.862 -13.527 26.767 1.00 93.56 621 SER A O 1
ATOM 4724 N N . ASN A 1 622 ? -8.395 -11.945 25.284 1.00 94.38 622 ASN A N 1
ATOM 4725 C CA . ASN A 1 622 ? -7.111 -11.246 25.369 1.00 94.38 622 ASN A CA 1
ATOM 4726 C C . ASN A 1 622 ? -7.306 -9.774 25.733 1.00 94.38 622 ASN A C 1
ATOM 4728 O O . ASN A 1 622 ? -8.024 -9.055 25.045 1.00 94.38 622 ASN A O 1
ATOM 4732 N N . ILE A 1 623 ? -6.630 -9.298 26.774 1.00 96.19 623 ILE A N 1
ATOM 4733 C CA . ILE A 1 623 ? -6.629 -7.882 27.152 1.00 96.19 623 ILE A CA 1
ATOM 4734 C C . ILE A 1 623 ? -5.221 -7.324 26.962 1.00 96.19 623 ILE A C 1
ATOM 4736 O O . ILE A 1 623 ? -4.265 -7.843 27.540 1.00 96.19 623 ILE A O 1
ATOM 4740 N N . ILE A 1 624 ? -5.093 -6.277 26.149 1.00 96.88 624 ILE A N 1
ATOM 4741 C CA . ILE A 1 624 ? -3.815 -5.672 25.773 1.00 96.88 624 ILE A CA 1
ATOM 4742 C C . ILE A 1 624 ? -3.865 -4.174 26.075 1.00 96.88 624 ILE A C 1
ATOM 4744 O O . ILE A 1 624 ? -4.652 -3.431 25.487 1.00 96.88 624 ILE A O 1
ATOM 4748 N N . PHE A 1 625 ? -2.999 -3.725 26.981 1.00 95.69 625 PHE A N 1
ATOM 4749 C CA . PHE A 1 625 ? -2.811 -2.311 27.293 1.00 95.69 625 PHE A CA 1
ATOM 4750 C C . PHE A 1 625 ? -1.514 -1.811 26.659 1.00 95.69 625 PHE A C 1
ATOM 4752 O O . PHE A 1 625 ? -0.433 -2.272 27.029 1.00 95.69 625 PHE A O 1
ATOM 4759 N N . ASN A 1 626 ? -1.623 -0.859 25.729 1.00 92.44 626 ASN A N 1
ATOM 4760 C CA . ASN A 1 626 ? -0.457 -0.258 25.077 1.00 92.44 626 ASN A CA 1
ATOM 4761 C C . ASN A 1 626 ? -0.048 1.046 25.770 1.00 92.44 626 ASN A C 1
ATOM 4763 O O . ASN A 1 626 ? 1.110 1.193 26.151 1.00 92.44 626 ASN A O 1
ATOM 4767 N N . ASN A 1 627 ? -0.989 1.980 25.956 1.00 89.50 627 ASN A N 1
ATOM 4768 C CA . ASN A 1 627 ? -0.711 3.261 26.616 1.00 89.50 627 ASN A CA 1
ATOM 4769 C C . ASN A 1 627 ? -1.895 3.846 27.416 1.00 89.50 627 ASN A C 1
ATOM 4771 O O . ASN A 1 627 ? -1.739 4.869 28.081 1.00 89.50 627 ASN A O 1
ATOM 4775 N N . GLY A 1 628 ? -3.088 3.241 27.359 1.00 88.38 628 GLY A N 1
ATOM 4776 C CA . GLY A 1 628 ? -4.272 3.738 28.069 1.00 88.38 628 GLY A CA 1
ATOM 4777 C C . GLY A 1 628 ? -4.448 3.144 29.468 1.00 88.38 628 GLY A C 1
ATOM 4778 O O . GLY A 1 628 ? -4.043 2.016 29.742 1.00 88.38 628 GLY A O 1
ATOM 4779 N N . MET A 1 629 ? -5.081 3.901 30.361 1.00 94.69 629 MET A N 1
ATOM 4780 C CA . MET A 1 629 ? -5.384 3.493 31.732 1.00 94.69 629 MET A CA 1
ATOM 4781 C C . MET A 1 629 ? -6.727 2.762 31.795 1.00 94.69 629 MET A C 1
ATOM 4783 O O . MET A 1 629 ? -7.743 3.273 31.335 1.00 94.69 629 MET A O 1
ATOM 4787 N N . THR A 1 630 ? -6.771 1.604 32.452 1.00 97.44 630 THR A N 1
ATOM 4788 C CA . THR A 1 630 ? -8.026 0.907 32.772 1.00 97.44 630 THR A CA 1
ATOM 4789 C C . THR A 1 630 ? -8.278 0.875 34.273 1.00 97.44 630 THR A C 1
ATOM 4791 O O . THR A 1 630 ? -7.418 0.449 35.038 1.00 97.44 630 THR A O 1
ATOM 4794 N N . THR A 1 631 ? -9.472 1.289 34.707 1.00 98.12 631 THR A N 1
ATOM 4795 C CA . THR A 1 631 ? -9.912 1.236 36.109 1.00 98.12 631 THR A CA 1
ATOM 4796 C C . THR A 1 631 ? -10.983 0.165 36.301 1.00 98.12 631 THR A C 1
ATOM 4798 O O . THR A 1 631 ? -12.100 0.264 35.780 1.00 98.12 631 THR A O 1
ATOM 4801 N N . LEU A 1 632 ? -10.639 -0.865 37.078 1.00 98.00 632 LEU A N 1
ATOM 4802 C CA . LEU A 1 632 ? -11.495 -2.028 37.304 1.00 98.00 632 LEU A CA 1
ATOM 4803 C C . LEU A 1 632 ? -12.500 -1.855 38.450 1.00 98.00 632 LEU A C 1
ATOM 4805 O O . LEU A 1 632 ? -13.526 -2.519 38.439 1.00 98.00 632 LEU A O 1
ATOM 4809 N N . GLY A 1 633 ? -12.253 -1.006 39.452 1.00 97.25 633 GLY A N 1
ATOM 4810 C CA . GLY A 1 633 ? -13.136 -0.961 40.630 1.00 97.25 633 GLY A CA 1
ATOM 4811 C C . GLY A 1 633 ? -13.285 -2.355 41.260 1.00 97.25 633 GLY A C 1
ATOM 4812 O O . GLY A 1 633 ? -12.278 -3.014 41.501 1.00 97.25 633 GLY A O 1
ATOM 4813 N N . SER A 1 634 ? -14.512 -2.825 41.487 1.00 98.00 634 SER A N 1
ATOM 4814 C CA . SER A 1 634 ? -14.825 -4.184 41.961 1.00 98.00 634 SER A CA 1
ATOM 4815 C C . SER A 1 634 ? -15.223 -5.157 40.835 1.00 98.00 634 SER A C 1
ATOM 4817 O O . SER A 1 634 ? -15.973 -6.103 41.081 1.00 98.00 634 SER A O 1
ATOM 4819 N N . SER A 1 635 ? -14.782 -4.912 39.598 1.00 98.50 635 SER A N 1
ATOM 4820 C CA . SER A 1 635 ? -15.128 -5.730 38.427 1.00 98.50 635 SER A CA 1
ATOM 4821 C C . SER A 1 635 ? -14.664 -7.182 38.548 1.00 98.50 635 SER A C 1
ATOM 4823 O O . SER A 1 635 ? -13.659 -7.491 39.193 1.00 98.50 635 SER A O 1
ATOM 4825 N N . THR A 1 636 ? -15.391 -8.073 37.874 1.00 98.19 636 THR A N 1
ATOM 4826 C CA . THR A 1 636 ? -14.962 -9.456 37.626 1.00 98.19 636 THR A CA 1
ATOM 4827 C C . THR A 1 636 ? -14.425 -9.552 36.206 1.00 98.19 636 THR A C 1
ATOM 4829 O O . THR A 1 636 ? -15.137 -9.227 35.260 1.00 98.19 636 THR A O 1
ATOM 4832 N N . VAL A 1 637 ? -13.177 -9.980 36.046 1.00 97.75 637 VAL A N 1
ATOM 4833 C CA . VAL A 1 637 ? -12.518 -10.113 34.745 1.00 97.75 637 VAL A CA 1
ATOM 4834 C C . VAL A 1 637 ? -12.246 -11.585 34.488 1.00 97.75 637 VAL A C 1
ATOM 4836 O O . VAL A 1 637 ? -11.431 -12.186 35.175 1.00 97.75 637 VAL A O 1
ATOM 4839 N N . ASN A 1 638 ? -12.912 -12.155 33.494 1.00 95.62 638 ASN A N 1
ATOM 4840 C CA . ASN A 1 638 ? -12.658 -13.499 32.998 1.00 95.62 638 ASN A CA 1
ATOM 4841 C C . ASN A 1 638 ? -11.834 -13.368 31.724 1.00 95.62 638 ASN A C 1
ATOM 4843 O O . ASN A 1 638 ? -12.344 -12.865 30.718 1.00 95.62 638 ASN A O 1
ATOM 4847 N N . THR A 1 639 ? -10.570 -13.781 31.781 1.00 94.56 639 THR A N 1
ATOM 4848 C CA . THR A 1 639 ? -9.655 -13.663 30.649 1.00 94.56 639 THR A CA 1
ATOM 4849 C C . THR A 1 639 ? -8.804 -14.895 30.430 1.00 94.56 639 THR A C 1
ATOM 4851 O O . THR A 1 639 ? -8.665 -15.737 31.312 1.00 94.56 639 THR A O 1
ATOM 4854 N N . GLN A 1 640 ? -8.252 -15.015 29.228 1.00 93.94 640 GLN A N 1
ATOM 4855 C CA . GLN A 1 640 ? -7.175 -15.956 28.960 1.00 93.94 640 GLN A CA 1
ATOM 4856 C C . GLN A 1 640 ? -5.809 -15.266 29.097 1.00 93.94 640 GLN A C 1
ATOM 4858 O O . GLN A 1 640 ? -4.856 -15.785 29.676 1.00 93.94 640 GLN A O 1
ATOM 4863 N N . GLN A 1 641 ? -5.707 -14.035 28.607 1.00 93.19 641 GLN A N 1
ATOM 4864 C CA . GLN A 1 641 ? -4.453 -13.301 28.596 1.00 93.19 641 GLN A CA 1
ATOM 4865 C C . GLN A 1 641 ? -4.627 -11.858 29.049 1.00 93.19 641 GLN A C 1
ATOM 4867 O O . GLN A 1 641 ? -5.607 -11.187 28.717 1.00 93.19 641 GLN A O 1
ATOM 4872 N N . ILE A 1 642 ? -3.624 -11.363 29.771 1.00 95.50 642 ILE A N 1
ATOM 4873 C CA . ILE A 1 642 ? -3.474 -9.944 30.083 1.00 95.50 642 ILE A CA 1
ATOM 4874 C C . ILE A 1 642 ? -2.037 -9.504 29.812 1.00 95.50 642 ILE A C 1
ATOM 4876 O O . ILE A 1 642 ? -1.086 -10.122 30.289 1.00 95.50 642 ILE A O 1
ATOM 4880 N N . GLN A 1 643 ? -1.881 -8.448 29.020 1.00 95.88 643 GLN A N 1
ATOM 4881 C CA . GLN A 1 643 ? -0.590 -7.919 28.592 1.00 95.88 643 GLN A CA 1
ATOM 4882 C C . GLN A 1 643 ? -0.540 -6.404 28.763 1.00 95.88 643 GLN A C 1
ATOM 4884 O O . GLN A 1 643 ? -1.496 -5.706 28.430 1.00 95.88 643 GLN A O 1
ATOM 4889 N N . GLY A 1 644 ? 0.589 -5.894 29.254 1.00 92.62 644 GLY A N 1
ATOM 4890 C CA . GLY A 1 644 ? 0.836 -4.463 29.375 1.00 92.62 644 GLY A CA 1
ATOM 4891 C C . GLY A 1 644 ? 1.845 -4.159 30.473 1.00 92.62 644 GLY A C 1
ATOM 4892 O O . GLY A 1 644 ? 2.872 -4.817 30.598 1.00 92.62 644 GLY A O 1
ATOM 4893 N N . GLY A 1 645 ? 1.542 -3.147 31.278 1.00 88.12 645 GLY A N 1
ATOM 4894 C CA . GLY A 1 645 ? 2.400 -2.702 32.366 1.00 88.12 645 GLY A CA 1
ATOM 4895 C C . GLY A 1 645 ? 1.610 -2.022 33.479 1.00 88.12 645 GLY A C 1
ATOM 4896 O O . GLY A 1 645 ? 0.473 -1.588 33.293 1.00 88.12 645 GLY A O 1
ATOM 4897 N N . GLN A 1 646 ? 2.236 -1.897 34.648 1.00 85.25 646 GLN A N 1
ATOM 4898 C CA . GLN A 1 646 ? 1.586 -1.432 35.876 1.00 85.25 646 GLN A CA 1
ATOM 4899 C C . GLN A 1 646 ? 1.007 -0.016 35.770 1.00 85.25 646 GLN A C 1
ATOM 4901 O O . GLN A 1 646 ? 0.061 0.308 36.479 1.00 85.25 646 GLN A O 1
ATOM 4906 N N . ALA A 1 647 ? 1.547 0.819 34.877 1.00 88.94 647 ALA A N 1
ATOM 4907 C CA . ALA A 1 647 ? 1.058 2.174 34.631 1.00 88.94 647 ALA A CA 1
ATOM 4908 C C . ALA A 1 647 ? -0.315 2.207 33.939 1.00 88.94 647 ALA A C 1
ATOM 4910 O O . ALA A 1 647 ? -0.928 3.267 33.887 1.00 88.94 647 ALA A O 1
ATOM 4911 N N . TYR A 1 648 ? -0.793 1.068 33.424 1.00 92.56 648 TYR A N 1
ATOM 4912 C CA . TYR A 1 648 ? -1.967 0.972 32.553 1.00 92.56 648 TYR A CA 1
ATOM 4913 C C . TYR A 1 648 ? -3.165 0.258 33.191 1.00 92.56 648 TYR A C 1
ATOM 4915 O O . TYR A 1 648 ? -4.252 0.241 32.615 1.00 92.56 648 TYR A O 1
ATOM 4923 N N . LEU A 1 649 ? -3.026 -0.256 34.419 1.00 95.75 649 LEU A N 1
ATOM 4924 C CA . LEU A 1 649 ? -4.109 -0.949 35.115 1.00 95.75 649 LEU A CA 1
ATOM 4925 C C . LEU A 1 649 ? -4.245 -0.527 36.584 1.00 95.75 649 LEU A C 1
ATOM 4927 O O . LEU A 1 649 ? -3.376 -0.796 37.410 1.00 95.75 649 LEU A O 1
ATOM 4931 N N . ASN A 1 650 ? -5.395 0.051 36.927 1.00 96.88 650 ASN A N 1
ATOM 4932 C CA . ASN A 1 650 ? -5.853 0.237 38.299 1.00 96.88 650 ASN A CA 1
ATOM 4933 C C . ASN A 1 650 ? -6.866 -0.860 38.651 1.00 96.88 650 ASN A C 1
ATOM 4935 O O . ASN A 1 650 ? -8.013 -0.849 38.196 1.00 96.88 650 ASN A O 1
ATOM 4939 N N . THR A 1 651 ? -6.443 -1.811 39.482 1.00 95.69 651 THR A N 1
ATOM 4940 C CA . THR A 1 651 ? -7.226 -3.014 39.784 1.00 95.69 651 THR A CA 1
ATOM 4941 C C . THR A 1 651 ? -8.282 -2.831 40.870 1.00 95.69 651 THR A C 1
ATOM 4943 O O . THR A 1 651 ? -9.135 -3.705 41.002 1.00 95.69 651 THR A O 1
ATOM 4946 N N . GLY A 1 652 ? -8.291 -1.722 41.620 1.00 96.56 652 GLY A N 1
ATOM 4947 C CA . GLY A 1 652 ? -9.275 -1.488 42.683 1.00 96.56 652 GLY A CA 1
ATOM 4948 C C . GLY A 1 652 ? -9.422 -2.683 43.638 1.00 96.56 652 GLY A C 1
ATOM 4949 O O . GLY A 1 652 ? -8.451 -3.140 44.235 1.00 96.56 652 GLY A O 1
ATOM 4950 N N . THR A 1 653 ? -10.643 -3.204 43.759 1.00 97.50 653 THR A N 1
ATOM 4951 C CA . THR A 1 653 ? -10.991 -4.422 44.511 1.00 97.50 653 THR A CA 1
ATOM 4952 C C . THR A 1 653 ? -11.417 -5.581 43.597 1.00 97.50 653 THR A C 1
ATOM 4954 O O . THR A 1 653 ? -12.151 -6.473 44.021 1.00 97.50 653 THR A O 1
ATOM 4957 N N . SER A 1 654 ? -10.968 -5.577 42.340 1.00 98.38 654 SER A N 1
ATOM 4958 C CA . SER A 1 654 ? -11.372 -6.546 41.315 1.00 98.38 654 SER A CA 1
ATOM 4959 C C . SER A 1 654 ? -10.955 -7.989 41.608 1.00 98.38 654 SER A C 1
ATOM 4961 O O . SER A 1 654 ? -10.026 -8.251 42.386 1.00 98.38 654 SER A O 1
ATOM 4963 N N . ASN A 1 655 ? -11.651 -8.907 40.929 1.00 98.38 655 ASN A N 1
ATOM 4964 C CA . ASN A 1 655 ? -11.320 -10.324 40.821 1.00 98.38 655 ASN A CA 1
ATOM 4965 C C . ASN A 1 655 ? -10.976 -10.649 39.365 1.00 98.38 655 ASN A C 1
ATOM 4967 O O . ASN A 1 655 ? -11.792 -10.401 38.477 1.00 98.38 655 ASN A O 1
ATOM 4971 N N . ILE A 1 656 ? -9.794 -11.210 39.124 1.00 98.12 656 ILE A N 1
ATOM 4972 C CA . ILE A 1 656 ? -9.328 -11.586 37.787 1.00 98.12 656 ILE A CA 1
ATOM 4973 C C . ILE A 1 656 ? -9.141 -13.100 37.734 1.00 98.12 656 ILE A C 1
ATOM 4975 O O . ILE A 1 656 ? -8.366 -13.658 38.507 1.00 98.12 656 ILE A O 1
ATOM 4979 N N . TYR A 1 657 ? -9.839 -13.750 36.813 1.00 97.50 657 TYR A N 1
ATOM 4980 C CA . TYR A 1 657 ? -9.812 -15.185 36.567 1.00 97.50 657 TYR A CA 1
ATOM 4981 C C . TYR A 1 657 ? -9.091 -15.454 35.253 1.00 97.50 657 TYR A C 1
ATOM 4983 O O . TYR A 1 657 ? -9.467 -14.904 34.216 1.00 97.50 657 TYR A O 1
ATOM 4991 N N . ILE A 1 658 ? -8.059 -16.296 35.308 1.00 95.56 658 ILE A N 1
ATOM 4992 C CA . ILE A 1 658 ? -7.269 -16.712 34.152 1.00 95.56 658 ILE A CA 1
ATOM 4993 C C . ILE A 1 658 ? -7.408 -18.217 33.982 1.00 95.56 658 ILE A C 1
ATOM 4995 O O . ILE A 1 658 ? -6.882 -19.000 34.779 1.00 95.56 658 ILE A O 1
ATOM 4999 N N . SER A 1 659 ? -8.154 -18.615 32.954 1.00 85.44 659 SER A N 1
ATOM 5000 C CA . SER A 1 659 ? -8.547 -20.010 32.733 1.00 85.44 659 SER A CA 1
ATOM 5001 C C . SER A 1 659 ? -7.644 -20.765 31.760 1.00 85.44 659 SER A C 1
ATOM 5003 O O . SER A 1 659 ? -7.589 -21.984 31.844 1.00 85.44 659 SER A O 1
ATOM 5005 N N . GLU A 1 660 ? -6.923 -20.075 30.875 1.00 79.94 660 GLU A N 1
ATOM 5006 C CA . GLU A 1 660 ? -5.922 -20.581 29.913 1.00 79.94 660 GLU A CA 1
ATOM 5007 C C . GLU A 1 660 ? -5.075 -19.372 29.477 1.00 79.94 660 GLU A C 1
ATOM 5009 O O . GLU A 1 660 ? -5.665 -18.320 29.379 1.00 79.94 660 GLU A O 1
ATOM 5014 N N . GLY A 1 661 ? -3.765 -19.439 29.194 1.00 83.38 661 GLY A N 1
ATOM 5015 C CA . GLY A 1 661 ? -3.025 -18.287 28.616 1.00 83.38 661 GLY A CA 1
ATOM 5016 C C . GLY A 1 661 ? -1.973 -17.634 29.525 1.00 83.38 661 GLY A C 1
ATOM 5017 O O . GLY A 1 661 ? -1.332 -18.328 30.303 1.00 83.38 661 GLY A O 1
ATOM 5018 N N . ASN A 1 662 ? -1.686 -16.334 29.378 1.00 90.75 662 ASN A N 1
ATOM 5019 C CA . ASN A 1 662 ? -0.484 -15.720 29.974 1.00 90.75 662 ASN A CA 1
ATOM 5020 C C . ASN A 1 662 ? -0.759 -14.379 30.686 1.00 90.75 662 ASN A C 1
ATOM 5022 O O . ASN A 1 662 ? -1.616 -13.597 30.278 1.00 90.75 662 ASN A O 1
ATOM 5026 N N . ILE A 1 663 ? 0.034 -14.074 31.711 1.00 95.44 663 ILE A N 1
ATOM 5027 C CA . ILE A 1 663 ? 0.212 -12.726 32.257 1.00 95.44 663 ILE A CA 1
ATOM 5028 C C . ILE A 1 663 ? 1.546 -12.191 31.734 1.00 95.44 663 ILE A C 1
ATOM 5030 O O . ILE A 1 663 ? 2.595 -12.744 32.055 1.00 95.44 663 ILE A O 1
ATOM 5034 N N . TYR A 1 664 ? 1.505 -11.095 30.981 1.00 95.25 664 TYR A N 1
ATOM 5035 C CA . TYR A 1 664 ? 2.682 -10.340 30.547 1.00 95.25 664 TYR A CA 1
ATOM 5036 C C . TYR A 1 664 ? 2.685 -8.973 31.233 1.00 95.25 664 TYR A C 1
ATOM 5038 O O . TYR A 1 664 ? 2.088 -8.018 30.731 1.00 95.25 664 TYR A O 1
ATOM 5046 N N . GLY A 1 665 ? 3.286 -8.927 32.425 1.00 91.62 665 GLY A N 1
ATOM 5047 C CA . GLY A 1 665 ? 3.378 -7.739 33.271 1.00 91.62 665 GLY A CA 1
ATOM 5048 C C . GLY A 1 665 ? 4.644 -6.906 33.044 1.00 91.62 665 GLY A C 1
ATOM 5049 O O . GLY A 1 665 ? 5.324 -7.061 32.028 1.00 91.62 665 GLY A O 1
ATOM 5050 N N . PRO A 1 666 ? 4.991 -6.018 33.994 1.00 94.62 666 PRO A N 1
ATOM 5051 C CA . PRO A 1 666 ? 4.621 -6.050 35.419 1.00 94.62 666 PRO A CA 1
ATOM 5052 C C . PRO A 1 666 ? 3.234 -5.468 35.736 1.00 94.62 666 PRO A C 1
ATOM 5054 O O . PRO A 1 666 ? 2.823 -4.505 35.100 1.00 94.62 666 PRO A O 1
ATOM 5057 N N . PHE A 1 667 ? 2.552 -5.964 36.774 1.00 96.00 667 PHE A N 1
ATOM 5058 C CA . PHE A 1 667 ? 1.253 -5.456 37.248 1.00 96.00 667 PHE A CA 1
ATOM 5059 C C . PHE A 1 667 ? 1.117 -5.433 38.777 1.00 96.00 667 PHE A C 1
ATOM 5061 O O . PHE A 1 667 ? 1.765 -6.202 39.482 1.00 96.00 667 PHE A O 1
ATOM 5068 N N . ASN A 1 668 ? 0.195 -4.595 39.273 1.00 95.75 668 ASN A N 1
ATOM 5069 C CA . ASN A 1 668 ? -0.261 -4.584 40.667 1.00 95.75 668 ASN A CA 1
ATOM 5070 C C . ASN A 1 668 ? -1.730 -5.025 40.738 1.00 95.75 668 ASN A C 1
ATOM 5072 O O . ASN A 1 668 ? -2.658 -4.247 40.494 1.00 95.75 668 ASN A O 1
ATOM 5076 N N . PHE A 1 669 ? -1.939 -6.295 41.058 1.00 96.88 669 PHE A N 1
ATOM 5077 C CA . PHE A 1 669 ? -3.244 -6.926 41.124 1.00 96.88 669 PHE A CA 1
ATOM 5078 C C . PHE A 1 669 ? -3.857 -6.911 42.519 1.00 96.88 669 PHE A C 1
ATOM 5080 O O . PHE A 1 669 ? -3.162 -7.007 43.531 1.00 96.88 669 PHE A O 1
ATOM 5087 N N . ASN A 1 670 ? -5.190 -6.887 42.559 1.00 97.06 670 ASN A N 1
ATOM 5088 C CA . ASN A 1 670 ? -5.937 -7.178 43.770 1.00 97.06 670 ASN A CA 1
ATOM 5089 C C . ASN A 1 670 ? -6.081 -8.701 43.962 1.00 97.06 670 ASN A C 1
ATOM 5091 O O . ASN A 1 670 ? -5.188 -9.320 44.539 1.00 97.06 670 ASN A O 1
ATOM 5095 N N . ASN A 1 671 ? -7.153 -9.317 43.453 1.00 97.81 671 ASN A N 1
ATOM 5096 C CA . ASN A 1 671 ? -7.364 -10.762 43.553 1.00 97.81 671 ASN A CA 1
ATOM 5097 C C . ASN A 1 671 ? -7.168 -11.424 42.186 1.00 97.81 671 ASN A C 1
ATOM 5099 O O . ASN A 1 671 ? -7.837 -11.044 41.223 1.00 97.81 671 ASN A O 1
ATOM 5103 N N . VAL A 1 672 ? -6.293 -12.428 42.110 1.00 97.69 672 VAL A N 1
ATOM 5104 C CA . VAL A 1 672 ? -6.058 -13.219 40.892 1.00 97.69 672 VAL A CA 1
ATOM 5105 C C . VAL A 1 672 ? -6.270 -14.700 41.168 1.00 97.69 672 VAL A C 1
ATOM 5107 O O . VAL A 1 672 ? -5.759 -15.239 42.151 1.00 97.69 672 VAL A O 1
ATOM 5110 N N . TYR A 1 673 ? -6.997 -15.351 40.267 1.00 97.31 673 TYR A N 1
ATOM 5111 C CA . TYR A 1 673 ? -7.313 -16.771 40.276 1.00 97.31 673 TYR A CA 1
ATOM 5112 C C . TYR A 1 673 ? -6.755 -17.405 39.002 1.00 97.31 673 TYR A C 1
ATOM 5114 O O . TYR A 1 673 ? -7.186 -17.081 37.897 1.00 97.31 673 TYR A O 1
ATOM 5122 N N . LEU A 1 674 ? -5.778 -18.294 39.155 1.00 96.56 674 LEU A N 1
ATOM 5123 C CA . LEU A 1 674 ? -5.202 -19.074 38.065 1.00 96.56 674 LEU A CA 1
ATOM 5124 C C . LEU A 1 674 ? -5.850 -20.458 38.084 1.00 96.56 674 LEU A C 1
ATOM 5126 O O . LEU A 1 674 ? -5.625 -21.240 39.011 1.00 96.56 674 LEU A O 1
ATOM 5130 N N . GLU A 1 675 ? -6.688 -20.736 37.091 1.00 93.62 675 GLU A N 1
ATOM 5131 C CA . GLU A 1 675 ? -7.563 -21.919 37.065 1.00 93.62 675 GLU A CA 1
ATOM 5132 C C . GLU A 1 675 ? -7.204 -22.911 35.950 1.00 93.62 675 GLU A C 1
ATOM 5134 O O . GLU A 1 675 ? -7.688 -24.043 35.928 1.00 93.62 675 GLU A O 1
ATOM 5139 N N . GLY A 1 676 ? -6.329 -22.483 35.043 1.00 90.50 676 GLY A N 1
ATOM 5140 C CA . GLY A 1 676 ? -5.947 -23.182 33.825 1.00 90.50 676 GLY A CA 1
ATOM 5141 C C . GLY A 1 676 ? -4.667 -23.991 33.863 1.00 90.50 676 GLY A C 1
ATOM 5142 O O . GLY A 1 676 ? -3.950 -24.060 34.860 1.00 90.50 676 GLY A O 1
ATOM 5143 N N . LYS A 1 677 ? -4.340 -24.558 32.702 1.00 91.56 677 LYS A N 1
ATOM 5144 C CA . LYS A 1 677 ? -3.074 -25.256 32.458 1.00 91.56 677 LYS A CA 1
ATOM 5145 C C . LYS A 1 677 ? -2.124 -24.410 31.620 1.00 91.56 677 LYS A C 1
ATOM 5147 O O . LYS A 1 677 ? -2.563 -23.649 30.763 1.00 91.56 677 LYS A O 1
ATOM 5152 N N . ASN A 1 678 ? -0.825 -24.620 31.825 1.00 89.50 678 ASN A N 1
ATOM 5153 C CA . ASN A 1 678 ? 0.274 -23.935 31.146 1.00 89.50 678 ASN A CA 1
ATOM 5154 C C . ASN A 1 678 ? 0.176 -22.405 31.203 1.00 89.50 678 ASN A C 1
ATOM 5156 O O . ASN A 1 678 ? 0.526 -21.729 30.235 1.00 89.50 678 ASN A O 1
ATOM 5160 N N . ILE A 1 679 ? -0.296 -21.863 32.329 1.00 93.94 679 ILE A N 1
ATOM 5161 C CA . ILE A 1 679 ? -0.393 -20.419 32.505 1.00 93.94 679 ILE A CA 1
ATOM 5162 C C . ILE A 1 679 ? 1.004 -19.853 32.710 1.00 93.94 679 ILE A C 1
ATOM 5164 O O . ILE A 1 679 ? 1.650 -20.199 33.697 1.00 93.94 679 ILE A O 1
ATOM 5168 N N . ARG A 1 680 ? 1.473 -18.977 31.817 1.00 93.81 680 ARG A N 1
ATOM 5169 C CA . ARG A 1 680 ? 2.763 -18.302 32.019 1.00 93.81 680 ARG A CA 1
ATOM 5170 C C . ARG A 1 680 ? 2.570 -16.984 32.740 1.00 93.81 680 ARG A C 1
ATOM 5172 O O . ARG A 1 680 ? 1.712 -16.196 32.357 1.00 93.81 680 ARG A O 1
ATOM 5179 N N . VAL A 1 681 ? 3.391 -16.724 33.744 1.00 94.62 681 VAL A N 1
ATOM 5180 C CA . VAL A 1 681 ? 3.418 -15.452 34.462 1.00 94.62 681 VAL A CA 1
ATOM 5181 C C . VAL A 1 681 ? 4.789 -14.825 34.264 1.00 94.62 681 VAL A C 1
ATOM 5183 O O . VAL A 1 681 ? 5.803 -15.401 34.658 1.00 94.62 681 VAL A O 1
ATOM 5186 N N . VAL A 1 682 ? 4.794 -13.669 33.604 1.00 93.38 682 VAL A N 1
ATOM 5187 C CA . VAL A 1 682 ? 5.992 -12.960 33.146 1.00 93.38 682 VAL A CA 1
ATOM 5188 C C . VAL A 1 682 ? 6.018 -11.551 33.727 1.00 93.38 682 VAL A C 1
ATOM 5190 O O . VAL A 1 682 ? 4.978 -10.892 33.854 1.00 93.38 682 VAL A O 1
ATOM 5193 N N . GLY A 1 683 ? 7.219 -11.083 34.046 1.00 92.56 683 GLY A N 1
ATOM 5194 C CA . GLY A 1 683 ? 7.497 -9.805 34.676 1.00 92.56 683 GLY A CA 1
ATOM 5195 C C . GLY A 1 683 ? 7.300 -9.835 36.189 1.00 92.56 683 GLY A C 1
ATOM 5196 O O . GLY A 1 683 ? 6.687 -10.741 36.758 1.00 92.56 683 GLY A O 1
ATOM 5197 N N . ASN A 1 684 ? 7.798 -8.796 36.855 1.00 93.81 684 ASN A N 1
ATOM 5198 C CA . ASN A 1 684 ? 7.665 -8.640 38.301 1.00 93.81 684 ASN A CA 1
ATOM 5199 C C . ASN A 1 684 ? 6.251 -8.173 38.666 1.00 93.81 684 ASN A C 1
ATOM 5201 O O . ASN A 1 684 ? 5.931 -6.995 38.492 1.00 93.81 684 ASN A O 1
ATOM 5205 N N . ASN A 1 685 ? 5.403 -9.069 39.169 1.00 95.44 685 ASN A N 1
ATOM 5206 C CA . ASN A 1 685 ? 4.028 -8.728 39.537 1.00 95.44 685 ASN A CA 1
ATOM 5207 C C . ASN A 1 685 ? 3.837 -8.690 41.053 1.00 95.44 685 ASN A C 1
ATOM 5209 O O . ASN A 1 685 ? 4.477 -9.424 41.808 1.00 95.44 685 ASN A O 1
ATOM 5213 N N . THR A 1 686 ? 2.891 -7.863 41.489 1.00 95.38 686 THR A N 1
ATOM 5214 C CA . THR A 1 686 ? 2.403 -7.828 42.867 1.00 95.38 686 THR A CA 1
ATOM 5215 C C . THR A 1 686 ? 0.937 -8.230 42.899 1.00 95.38 686 THR A C 1
ATOM 5217 O O . THR A 1 686 ? 0.146 -7.763 42.085 1.00 95.38 686 THR A O 1
ATOM 5220 N N . PHE A 1 687 ? 0.554 -9.054 43.866 1.00 96.19 687 PHE A N 1
ATOM 5221 C CA . PHE A 1 687 ? -0.814 -9.499 44.102 1.00 96.19 687 PHE A CA 1
ATOM 5222 C C . PHE A 1 687 ? -1.208 -9.160 45.540 1.00 96.19 687 PHE A C 1
ATOM 5224 O O . PHE A 1 687 ? -0.426 -9.388 46.463 1.00 96.19 687 PHE A O 1
ATOM 5231 N N . ASN A 1 688 ? -2.428 -8.682 45.790 1.00 95.69 688 ASN A N 1
ATOM 5232 C CA . ASN A 1 688 ? -2.954 -8.742 47.155 1.00 95.69 688 ASN A CA 1
ATOM 5233 C C . ASN A 1 688 ? -3.219 -10.204 47.518 1.00 95.69 688 ASN A C 1
ATOM 5235 O O . ASN A 1 688 ? -2.641 -10.710 48.480 1.00 95.69 688 ASN A O 1
ATOM 5239 N N . ASN A 1 689 ? -4.019 -10.890 46.704 1.00 96.06 689 ASN A N 1
ATOM 5240 C CA . ASN A 1 689 ? -4.328 -12.304 46.864 1.00 96.06 689 ASN A CA 1
ATOM 5241 C C . ASN A 1 689 ? -4.077 -13.047 45.549 1.00 96.06 689 ASN A C 1
ATOM 5243 O O . ASN A 1 689 ? -4.689 -12.726 44.530 1.00 96.06 689 ASN A O 1
ATOM 5247 N N . LEU A 1 690 ? -3.213 -14.060 45.585 1.00 96.31 690 LEU A N 1
ATOM 5248 C CA . LEU A 1 690 ? -2.994 -14.978 44.468 1.00 96.31 690 LEU A CA 1
ATOM 5249 C C . LEU A 1 690 ? -3.524 -16.364 44.833 1.00 96.31 690 LEU A C 1
ATOM 5251 O O . LEU A 1 690 ? -3.086 -16.966 45.814 1.00 96.31 690 LEU A O 1
ATOM 5255 N N . THR A 1 691 ? -4.452 -16.880 44.033 1.00 96.75 691 THR A N 1
ATOM 5256 C CA . THR A 1 691 ? -5.016 -18.222 44.191 1.00 96.75 691 THR A CA 1
ATOM 5257 C C . THR A 1 691 ? -4.686 -19.081 42.979 1.00 96.75 691 THR A C 1
ATOM 5259 O O . THR A 1 691 ? -5.006 -18.715 41.854 1.00 96.75 691 THR A O 1
ATOM 5262 N N . LEU A 1 692 ? -4.086 -20.247 43.209 1.00 95.94 692 LEU A N 1
ATOM 5263 C CA . LEU A 1 692 ? -3.909 -21.293 42.202 1.00 95.94 692 LEU A CA 1
ATOM 5264 C C . LEU A 1 692 ? -4.941 -22.387 42.490 1.00 95.94 692 LEU A C 1
ATOM 5266 O O . LEU A 1 692 ? -4.898 -23.030 43.547 1.00 95.94 692 LEU A O 1
ATOM 5270 N N . ALA A 1 693 ? -5.903 -22.558 41.584 1.00 95.50 693 ALA A N 1
ATOM 5271 C CA . ALA A 1 693 ? -7.006 -23.495 41.761 1.00 95.50 693 ALA A CA 1
ATOM 5272 C C . ALA A 1 693 ? -6.566 -24.950 41.544 1.00 95.50 693 ALA A C 1
ATOM 5274 O O . ALA A 1 693 ? -5.523 -25.228 40.956 1.00 95.50 693 ALA A O 1
ATOM 5275 N N . ALA A 1 694 ? -7.370 -25.902 42.022 1.00 96.06 694 ALA A N 1
ATOM 5276 C CA . ALA A 1 694 ? -7.068 -27.326 41.899 1.00 96.06 694 ALA A CA 1
ATOM 5277 C C . ALA A 1 694 ? -6.843 -27.737 40.433 1.00 96.06 694 ALA A C 1
ATOM 5279 O O . ALA A 1 694 ? -7.732 -27.583 39.600 1.00 96.06 694 ALA A O 1
ATOM 5280 N N . GLY A 1 695 ? -5.680 -28.323 40.136 1.00 94.81 695 GLY A N 1
ATOM 5281 C CA . GLY A 1 695 ? -5.311 -28.749 38.782 1.00 94.81 695 GLY A CA 1
ATOM 5282 C C . GLY A 1 695 ? -4.647 -27.675 37.921 1.00 94.81 695 GLY A C 1
ATOM 5283 O O . GLY A 1 695 ? -4.309 -27.982 36.777 1.00 94.81 695 GLY A O 1
ATOM 5284 N N . ALA A 1 696 ? -4.443 -26.461 38.449 1.00 95.56 696 ALA A N 1
ATOM 5285 C CA . ALA A 1 696 ? -3.741 -25.411 37.728 1.00 95.56 696 ALA A CA 1
ATOM 5286 C C . ALA A 1 696 ? -2.282 -25.806 37.449 1.00 95.56 696 ALA A C 1
ATOM 5288 O O . ALA A 1 696 ? -1.611 -26.382 38.309 1.00 95.56 696 ALA A O 1
ATOM 5289 N N . GLU A 1 697 ? -1.782 -25.476 36.261 1.00 95.00 697 GLU A N 1
ATOM 5290 C CA . GLU A 1 697 ? -0.375 -25.648 35.890 1.00 95.00 697 GLU A CA 1
ATOM 5291 C C . GLU A 1 697 ? 0.187 -24.278 35.519 1.00 95.00 697 GLU A C 1
ATOM 5293 O O . GLU A 1 697 ? -0.221 -23.693 34.517 1.00 95.00 697 GLU A O 1
ATOM 5298 N N . VAL A 1 698 ? 1.091 -23.755 36.345 1.00 94.44 698 VAL A N 1
ATOM 5299 C CA . VAL A 1 698 ? 1.613 -22.391 36.242 1.00 94.44 698 VAL A CA 1
ATOM 5300 C C . VAL A 1 698 ? 3.119 -22.434 36.026 1.00 94.44 698 VAL A C 1
ATOM 5302 O O . VAL A 1 698 ? 3.834 -23.188 36.687 1.00 94.44 698 VAL A O 1
ATOM 5305 N N . VAL A 1 699 ? 3.591 -21.620 35.089 1.00 92.56 699 VAL A N 1
ATOM 5306 C CA . VAL A 1 699 ? 5.003 -21.431 34.776 1.00 92.56 699 VAL A CA 1
ATOM 5307 C C . VAL A 1 699 ? 5.370 -19.987 35.082 1.00 92.56 699 VAL A C 1
ATOM 5309 O O . VAL A 1 699 ? 4.829 -19.069 34.467 1.00 92.56 699 VAL A O 1
ATOM 5312 N N . PHE A 1 700 ? 6.290 -19.776 36.012 1.00 91.25 700 PHE A N 1
ATOM 5313 C CA . PHE A 1 700 ? 6.859 -18.457 36.265 1.00 91.25 700 PHE A CA 1
ATOM 5314 C C . PHE A 1 700 ? 8.177 -18.321 35.498 1.00 91.25 700 PHE A C 1
ATOM 5316 O O . PHE A 1 700 ? 8.914 -19.295 35.345 1.00 91.25 700 PHE A O 1
ATOM 5323 N N . TYR A 1 701 ? 8.467 -17.134 34.971 1.00 86.81 701 TYR A N 1
ATOM 5324 C CA . TYR A 1 701 ? 9.754 -16.890 34.319 1.00 86.81 701 TYR A CA 1
ATOM 5325 C C . TYR A 1 701 ? 10.890 -16.833 35.352 1.00 86.81 701 TYR A C 1
ATOM 5327 O O . TYR A 1 701 ? 10.701 -16.396 36.494 1.00 86.81 701 TYR A O 1
ATOM 5335 N N . ASP A 1 702 ? 12.066 -17.324 34.962 1.00 80.19 702 ASP A N 1
ATOM 5336 C CA . ASP A 1 702 ? 13.254 -17.316 35.810 1.00 80.19 702 ASP A CA 1
ATOM 5337 C C . ASP A 1 702 ? 13.702 -15.879 36.094 1.00 80.19 702 ASP A C 1
ATOM 5339 O O . ASP A 1 702 ? 13.625 -15.008 35.229 1.00 80.19 702 ASP A O 1
ATOM 5343 N N . ASN A 1 703 ? 14.179 -15.628 37.315 1.00 81.56 703 ASN A N 1
ATOM 5344 C CA . ASN A 1 703 ? 14.564 -14.303 37.830 1.00 81.56 703 ASN A CA 1
ATOM 5345 C C . ASN A 1 703 ? 13.431 -13.271 38.010 1.00 81.56 703 ASN A C 1
ATOM 5347 O O . ASN A 1 703 ? 13.682 -12.220 38.606 1.00 81.56 703 ASN A O 1
ATOM 5351 N N . ASP A 1 704 ? 12.202 -13.555 37.573 1.00 89.38 704 ASP A N 1
ATOM 5352 C CA . ASP A 1 704 ? 11.051 -12.709 37.894 1.00 89.38 704 ASP A CA 1
ATOM 5353 C C . ASP A 1 704 ? 10.614 -12.899 39.358 1.00 89.38 704 ASP A C 1
ATOM 5355 O O . ASP A 1 704 ? 10.666 -13.994 39.929 1.00 89.38 704 ASP A O 1
ATOM 5359 N N . ILE A 1 705 ? 10.144 -11.810 39.966 1.00 90.81 705 ILE A N 1
ATOM 5360 C CA . ILE A 1 705 ? 9.675 -11.751 41.351 1.00 90.81 705 ILE A CA 1
ATOM 5361 C C . ILE A 1 705 ? 8.159 -11.575 41.371 1.00 90.81 705 ILE A C 1
ATOM 5363 O O . ILE A 1 705 ? 7.631 -10.545 40.948 1.00 90.81 705 ILE A O 1
ATOM 5367 N N . GLN A 1 706 ? 7.456 -12.549 41.942 1.00 93.44 706 GLN A N 1
ATOM 5368 C CA . GLN A 1 706 ? 6.024 -12.469 42.211 1.00 93.44 706 GLN A CA 1
ATOM 5369 C C . GLN A 1 706 ? 5.804 -12.185 43.696 1.00 93.44 706 GLN A C 1
ATOM 5371 O O . GLN A 1 706 ? 6.041 -13.042 44.549 1.00 93.44 706 GLN A O 1
ATOM 5376 N N . THR A 1 707 ? 5.348 -10.978 44.016 1.00 94.56 707 THR A N 1
ATOM 5377 C CA . THR A 1 707 ? 5.116 -10.547 45.399 1.00 94.56 707 THR A CA 1
ATOM 5378 C C . THR A 1 707 ? 3.649 -10.710 45.767 1.00 94.56 707 THR A C 1
ATOM 5380 O O . THR A 1 707 ? 2.776 -10.269 45.027 1.00 94.56 707 THR A O 1
ATOM 5383 N N . PHE A 1 708 ? 3.351 -11.294 46.924 1.00 92.88 708 PHE A N 1
ATOM 5384 C CA . PHE A 1 708 ? 1.987 -11.359 47.452 1.00 92.88 708 PHE A CA 1
ATOM 5385 C C . PHE A 1 708 ? 1.887 -10.648 48.806 1.00 92.88 708 PHE A C 1
ATOM 5387 O O . PHE A 1 708 ? 2.620 -10.958 49.748 1.00 92.88 708 PHE A O 1
ATOM 5394 N N . ASN A 1 709 ? 0.976 -9.677 48.900 1.00 93.25 709 ASN A N 1
ATOM 5395 C CA . ASN A 1 709 ? 0.864 -8.770 50.045 1.00 93.25 709 ASN A CA 1
ATOM 5396 C C . ASN A 1 709 ? -0.042 -9.308 51.159 1.00 93.25 709 ASN A C 1
ATOM 5398 O O . ASN A 1 709 ? 0.231 -9.044 52.327 1.00 93.25 709 ASN A O 1
ATOM 5402 N N . GLN A 1 710 ? -1.109 -10.044 50.819 1.00 94.38 710 GLN A N 1
ATOM 5403 C CA . GLN A 1 710 ? -2.090 -10.551 51.791 1.00 94.38 710 GLN A CA 1
ATOM 5404 C C . GLN A 1 710 ? -2.172 -12.078 51.809 1.00 94.38 710 GLN A C 1
ATOM 5406 O O . GLN A 1 710 ? -2.117 -12.670 52.887 1.00 94.38 710 GLN A O 1
ATOM 5411 N N . SER A 1 711 ? -2.275 -12.746 50.655 1.00 94.38 711 SER A N 1
ATOM 5412 C CA . SER A 1 711 ? -2.279 -14.213 50.636 1.00 94.38 711 SER A CA 1
ATOM 5413 C C . SER A 1 711 ? -1.746 -14.850 49.356 1.00 94.38 711 SER A C 1
ATOM 5415 O O . SER A 1 711 ? -1.886 -14.317 48.254 1.00 94.38 711 SER A O 1
ATOM 5417 N N . LEU A 1 712 ? -1.174 -16.042 49.534 1.00 95.25 712 LEU A N 1
ATOM 5418 C CA . LEU A 1 712 ? -0.931 -17.021 48.477 1.00 95.25 712 LEU A CA 1
ATOM 5419 C C . LEU A 1 712 ? -1.690 -18.298 48.838 1.00 95.25 712 LEU A C 1
ATOM 5421 O O . LEU A 1 712 ? -1.391 -18.932 49.851 1.00 95.25 712 LEU A O 1
ATOM 5425 N N . THR A 1 713 ? -2.649 -18.693 48.009 1.00 96.00 713 THR A N 1
ATOM 5426 C CA . THR A 1 713 ? -3.467 -19.886 48.239 1.00 96.00 713 THR A CA 1
ATOM 5427 C C . THR A 1 713 ? -3.283 -20.880 47.100 1.00 96.00 713 THR A C 1
ATOM 5429 O O . THR A 1 713 ? -3.764 -20.668 45.993 1.00 96.00 713 THR A O 1
ATOM 5432 N N . ILE A 1 714 ? -2.629 -22.005 47.373 1.00 95.31 714 ILE A N 1
ATOM 5433 C CA . ILE A 1 714 ? -2.496 -23.124 46.439 1.00 95.31 714 ILE A CA 1
ATOM 5434 C C . ILE A 1 714 ? -3.482 -24.213 46.867 1.00 95.31 714 ILE A C 1
ATOM 5436 O O . ILE A 1 714 ? -3.297 -24.876 47.891 1.00 95.31 714 ILE A O 1
ATOM 5440 N N . SER A 1 715 ? -4.552 -24.374 46.089 1.00 94.50 715 SER A N 1
ATOM 5441 C CA . SER A 1 715 ? -5.746 -25.149 46.456 1.00 94.50 715 SER A CA 1
ATOM 5442 C C . SER A 1 715 ? -5.806 -26.520 45.781 1.00 94.50 715 SER A C 1
ATOM 5444 O O . SER A 1 715 ? -6.872 -26.963 45.355 1.00 94.50 715 SER A O 1
ATOM 5446 N N . GLY A 1 716 ? -4.668 -27.201 45.648 1.00 93.00 716 GLY A N 1
ATOM 5447 C CA . GLY A 1 716 ? -4.621 -28.532 45.053 1.00 93.00 716 GLY A CA 1
ATOM 5448 C C . GLY A 1 716 ? -5.456 -29.555 45.822 1.00 93.00 716 GLY A C 1
ATOM 5449 O O . GLY A 1 716 ? -5.711 -29.434 47.022 1.00 93.00 716 GLY A O 1
ATOM 5450 N N . THR A 1 717 ? -5.836 -30.625 45.129 1.00 95.69 717 THR A N 1
ATOM 5451 C CA . THR A 1 717 ? -6.462 -31.810 45.728 1.00 95.69 717 THR A CA 1
ATOM 5452 C C . THR A 1 717 ? -5.670 -33.060 45.366 1.00 95.69 717 THR A C 1
ATOM 5454 O O . THR A 1 717 ? -4.862 -33.053 44.440 1.00 95.69 717 THR A O 1
ATOM 5457 N N . ARG A 1 718 ? -5.945 -34.181 46.043 1.00 93.56 718 ARG A N 1
ATOM 5458 C CA . ARG A 1 718 ? -5.320 -35.471 45.712 1.00 93.56 718 ARG A CA 1
ATOM 5459 C C . ARG A 1 718 ? -5.541 -35.896 44.251 1.00 93.56 718 ARG A C 1
ATOM 5461 O O . ARG A 1 718 ? -4.686 -36.577 43.699 1.00 93.56 718 ARG A O 1
ATOM 5468 N N . ALA A 1 719 ? -6.681 -35.536 43.653 1.00 93.38 719 ALA A N 1
ATOM 5469 C CA . ALA A 1 719 ? -6.996 -35.864 42.261 1.00 93.38 719 ALA A CA 1
ATOM 5470 C C . ALA A 1 719 ? -6.410 -34.847 41.269 1.00 93.38 719 ALA A C 1
ATOM 5472 O O . ALA A 1 719 ? -5.974 -35.232 40.191 1.00 93.38 719 ALA A O 1
ATOM 5473 N N . ASN A 1 720 ? -6.372 -33.570 41.655 1.00 94.38 720 ASN A N 1
ATOM 5474 C CA . ASN A 1 720 ? -5.946 -32.455 40.815 1.00 94.38 720 ASN A CA 1
ATOM 5475 C C . ASN A 1 720 ? -4.914 -31.616 41.580 1.00 94.38 720 ASN A C 1
ATOM 5477 O O . ASN A 1 720 ? -5.270 -30.643 42.255 1.00 94.38 720 ASN A O 1
ATOM 5481 N N . MET A 1 721 ? -3.648 -32.033 41.520 1.00 95.81 721 MET A N 1
ATOM 5482 C CA . MET A 1 721 ? -2.540 -31.280 42.114 1.00 95.81 721 MET A CA 1
ATOM 5483 C C . MET A 1 721 ? -2.284 -29.995 41.329 1.00 95.81 721 MET A C 1
ATOM 5485 O O . MET A 1 721 ? -2.465 -29.971 40.113 1.00 95.81 721 MET A O 1
ATOM 5489 N N . VAL A 1 722 ? -1.830 -28.951 42.018 1.00 96.56 722 VAL A N 1
ATOM 5490 C CA . VAL A 1 722 ? -1.317 -27.741 41.361 1.00 96.56 722 VAL A CA 1
ATOM 5491 C C . VAL A 1 722 ? 0.129 -27.978 40.948 1.00 96.56 722 VAL A C 1
ATOM 5493 O O . VAL A 1 722 ? 0.904 -28.481 41.758 1.00 96.56 722 VAL A O 1
ATOM 5496 N N . LYS A 1 723 ? 0.506 -27.617 39.721 1.00 94.81 723 LYS A N 1
ATOM 5497 C CA . LYS A 1 723 ? 1.896 -27.666 39.250 1.00 94.81 723 LYS A CA 1
ATOM 5498 C C . LYS A 1 723 ? 2.461 -26.261 39.124 1.00 94.81 723 LYS A C 1
ATOM 5500 O O . LYS A 1 723 ? 1.816 -25.397 38.538 1.00 94.81 723 LYS A O 1
ATOM 5505 N N . ILE A 1 724 ? 3.659 -26.061 39.654 1.00 93.06 724 ILE A N 1
ATOM 5506 C CA . ILE A 1 724 ? 4.404 -24.808 39.582 1.00 93.06 724 ILE A CA 1
ATOM 5507 C C . ILE A 1 724 ? 5.795 -25.135 39.065 1.00 93.06 724 ILE A C 1
ATOM 5509 O O . ILE A 1 724 ? 6.490 -25.938 39.685 1.00 93.06 724 ILE A O 1
ATOM 5513 N N . ASN A 1 725 ? 6.177 -24.520 37.951 1.00 89.75 725 ASN A N 1
ATOM 5514 C CA . ASN A 1 725 ? 7.504 -24.685 37.372 1.00 89.75 725 ASN A CA 1
ATOM 5515 C C . ASN A 1 725 ? 8.138 -23.323 37.072 1.00 89.75 725 ASN A C 1
ATOM 5517 O O . ASN A 1 725 ? 7.426 -22.378 36.722 1.00 89.75 725 ASN A O 1
ATOM 5521 N N . SER A 1 726 ? 9.462 -23.243 37.109 1.00 87.38 726 SER A N 1
ATOM 5522 C CA . SER A 1 726 ? 10.188 -22.232 36.338 1.00 87.38 726 SER A CA 1
ATOM 5523 C C . SER A 1 726 ? 10.152 -22.554 34.835 1.00 87.38 726 SER A C 1
ATOM 5525 O O . SER A 1 726 ? 9.986 -23.711 34.432 1.00 87.38 726 SER A O 1
ATOM 5527 N N . ILE A 1 727 ? 10.283 -21.541 33.974 1.00 84.06 727 ILE A N 1
ATOM 5528 C CA . ILE A 1 727 ? 10.321 -21.741 32.515 1.00 84.06 727 ILE A CA 1
ATOM 5529 C C . ILE A 1 727 ? 11.589 -22.465 32.051 1.00 84.06 727 ILE A C 1
ATOM 5531 O O . ILE A 1 727 ? 11.533 -23.273 31.120 1.00 84.06 727 ILE A O 1
ATOM 5535 N N . ASN A 1 728 ? 12.722 -22.181 32.693 1.00 83.19 728 ASN A N 1
ATOM 5536 C CA . ASN A 1 728 ? 14.020 -22.744 32.360 1.00 83.19 728 ASN A CA 1
ATOM 5537 C C . ASN A 1 728 ? 14.424 -23.737 33.447 1.00 83.19 728 ASN A C 1
ATOM 5539 O O . ASN A 1 728 ? 14.603 -23.367 34.605 1.00 83.19 728 ASN A O 1
ATOM 5543 N N . ALA A 1 729 ? 14.593 -25.000 33.055 1.00 78.19 729 ALA A N 1
ATOM 5544 C CA . ALA A 1 729 ? 14.956 -26.055 33.991 1.00 78.19 729 ALA A CA 1
ATOM 5545 C C . ALA A 1 729 ? 16.286 -25.736 34.698 1.00 78.19 729 ALA A C 1
ATOM 5547 O O . ALA A 1 729 ? 17.292 -25.445 34.045 1.00 78.19 729 ALA A O 1
ATOM 5548 N N . GLY A 1 730 ? 16.288 -25.828 36.027 1.00 77.88 730 GLY A N 1
ATOM 5549 C CA . GLY A 1 730 ? 17.440 -25.533 36.882 1.00 77.88 730 GLY A CA 1
ATOM 5550 C C . GLY A 1 730 ? 17.678 -24.052 37.211 1.00 77.88 730 GLY A C 1
ATOM 5551 O O . GLY A 1 730 ? 18.718 -23.748 37.797 1.00 77.88 730 GLY A O 1
ATOM 5552 N N . LEU A 1 731 ? 16.764 -23.142 36.852 1.00 80.31 731 LEU A N 1
ATOM 5553 C CA . LEU A 1 731 ? 16.798 -21.733 37.263 1.00 80.31 731 LEU A CA 1
ATOM 5554 C C . LEU A 1 731 ? 15.581 -21.394 38.127 1.00 80.31 731 LEU A C 1
ATOM 5556 O O . LEU A 1 731 ? 14.453 -21.618 37.703 1.00 80.31 731 LEU A O 1
ATOM 5560 N N . GLU A 1 732 ? 15.812 -20.815 39.306 1.00 78.00 732 GLU A N 1
ATOM 5561 C CA . GLU A 1 732 ? 14.752 -20.503 40.272 1.00 78.00 732 GLU A CA 1
ATOM 5562 C C . GLU A 1 732 ? 13.910 -19.281 39.851 1.00 78.00 732 GLU A C 1
ATOM 5564 O O . GLU A 1 732 ? 14.389 -18.317 39.239 1.00 78.00 732 GLU A O 1
ATOM 5569 N N . THR A 1 733 ? 12.640 -19.303 40.247 1.00 78.19 733 THR A N 1
ATOM 5570 C CA . THR A 1 733 ? 11.718 -18.158 40.215 1.00 78.19 733 THR A CA 1
ATOM 5571 C C . THR A 1 733 ? 11.325 -17.756 41.640 1.00 78.19 733 THR A C 1
ATOM 5573 O O . THR A 1 733 ? 11.244 -18.599 42.537 1.00 78.19 733 THR A O 1
ATOM 5576 N N . PHE A 1 734 ? 11.077 -16.468 41.892 1.00 82.25 734 PHE A N 1
ATOM 5577 C CA . PHE A 1 734 ? 10.887 -15.973 43.258 1.00 82.25 734 PHE A CA 1
ATOM 5578 C C . PHE A 1 734 ? 9.415 -15.694 43.569 1.00 82.25 734 PHE A C 1
ATOM 5580 O O . PHE A 1 734 ? 8.846 -14.700 43.121 1.00 82.25 734 PHE A O 1
ATOM 5587 N N . LEU A 1 735 ? 8.811 -16.523 44.426 1.00 85.44 735 LEU A N 1
ATOM 5588 C CA . LEU A 1 735 ? 7.524 -16.234 45.071 1.00 85.44 735 LEU A CA 1
ATOM 5589 C C . LEU A 1 735 ? 7.777 -15.601 46.449 1.00 85.44 735 LEU A C 1
ATOM 5591 O O . LEU A 1 735 ? 8.158 -16.287 47.398 1.00 85.44 735 LEU A O 1
ATOM 5595 N N . VAL A 1 736 ? 7.569 -14.288 46.571 1.00 85.81 736 VAL A N 1
ATOM 5596 C CA . VAL A 1 736 ? 7.961 -13.498 47.749 1.00 85.81 736 VAL A CA 1
ATOM 5597 C C . VAL A 1 736 ? 6.750 -13.080 48.578 1.00 85.81 736 VAL A C 1
ATOM 5599 O O . VAL A 1 736 ? 5.823 -12.427 48.100 1.00 85.81 736 VAL A O 1
ATOM 5602 N N . ASN A 1 737 ? 6.794 -13.399 49.871 1.00 83.75 737 ASN A N 1
ATOM 5603 C CA . ASN A 1 737 ? 5.829 -12.904 50.846 1.00 83.75 737 ASN A CA 1
ATOM 5604 C C . ASN A 1 737 ? 6.155 -11.448 51.215 1.00 83.75 737 ASN A C 1
ATOM 5606 O O . ASN A 1 737 ? 7.245 -11.171 51.714 1.00 83.75 737 ASN A O 1
ATOM 5610 N N . GLY A 1 738 ? 5.196 -10.534 51.040 1.00 79.44 738 GLY A N 1
ATOM 5611 C CA . GLY A 1 738 ? 5.333 -9.102 51.346 1.00 79.44 738 GLY A CA 1
ATOM 5612 C C . GLY A 1 738 ? 5.450 -8.740 52.838 1.00 79.44 738 GLY A C 1
ATOM 5613 O O . GLY A 1 738 ? 5.310 -7.575 53.198 1.00 79.44 738 GLY A O 1
ATOM 5614 N N . GLY A 1 739 ? 5.672 -9.711 53.729 1.00 69.44 739 GLY A N 1
ATOM 5615 C CA . GLY A 1 739 ? 5.966 -9.505 55.154 1.00 69.44 739 GLY A CA 1
ATOM 5616 C C . GLY A 1 739 ? 4.772 -9.663 56.101 1.00 69.44 739 GLY A C 1
ATOM 5617 O O . GLY A 1 739 ? 4.971 -9.752 57.311 1.00 69.44 739 GLY A O 1
ATOM 5618 N N . SER A 1 740 ? 3.546 -9.750 55.577 1.00 69.88 740 SER A N 1
ATOM 5619 C CA . SER A 1 740 ? 2.325 -9.995 56.368 1.00 69.88 740 SER A CA 1
ATOM 5620 C C . SER A 1 740 ? 1.363 -11.007 55.739 1.00 69.88 740 SER A C 1
ATOM 5622 O O . SER A 1 740 ? 0.278 -11.238 56.274 1.00 69.88 740 SER A O 1
ATOM 5624 N N . ALA A 1 741 ? 1.752 -11.636 54.626 1.00 77.69 741 ALA A N 1
ATOM 5625 C CA . ALA A 1 741 ? 0.850 -12.505 53.894 1.00 77.69 741 ALA A CA 1
ATOM 5626 C C . ALA A 1 741 ? 0.731 -13.898 54.527 1.00 77.69 741 ALA A C 1
ATOM 5628 O O . ALA A 1 741 ? 1.709 -14.457 55.033 1.00 77.69 741 ALA A O 1
ATOM 5629 N N . VAL A 1 742 ? -0.461 -14.488 54.446 1.00 83.12 742 VAL A N 1
ATOM 5630 C CA . VAL A 1 742 ? -0.725 -15.871 54.860 1.00 83.12 742 VAL A CA 1
ATOM 5631 C C . VAL A 1 742 ? -0.646 -16.784 53.638 1.00 83.12 742 VAL A C 1
ATOM 5633 O O . VAL A 1 742 ? -1.373 -16.592 52.664 1.00 83.12 742 VAL A O 1
ATOM 5636 N N . SER A 1 743 ? 0.227 -17.791 53.689 1.00 85.56 743 SER A N 1
ATOM 5637 C CA . SER A 1 743 ? 0.371 -18.782 52.617 1.00 85.56 743 SER A CA 1
ATOM 5638 C C . SER A 1 743 ? -0.263 -20.113 53.018 1.00 85.56 743 SER A C 1
ATOM 5640 O O . SER A 1 743 ? 0.095 -20.689 54.045 1.00 85.56 743 SER A O 1
ATOM 5642 N N . VAL A 1 744 ? -1.181 -20.618 52.197 1.00 89.25 744 VAL A N 1
ATOM 5643 C CA . VAL A 1 744 ? -1.800 -21.941 52.355 1.00 89.25 744 VAL A CA 1
ATOM 5644 C C . VAL A 1 744 ? -1.436 -22.779 51.139 1.00 89.25 744 VAL A C 1
ATOM 5646 O O . VAL A 1 744 ? -1.778 -22.410 50.019 1.00 89.25 744 VAL A O 1
ATOM 5649 N N . VAL A 1 745 ? -0.752 -23.906 51.347 1.00 88.44 745 VAL A N 1
ATOM 5650 C CA . VAL A 1 745 ? -0.305 -24.784 50.256 1.00 88.44 745 VAL A CA 1
ATOM 5651 C C . VAL A 1 745 ? -0.824 -26.198 50.466 1.00 88.44 745 VAL A C 1
ATOM 5653 O O . VAL A 1 745 ? -0.429 -26.876 51.410 1.00 88.44 745 VAL A O 1
ATOM 5656 N N . ASN A 1 746 ? -1.694 -26.648 49.561 1.00 91.88 746 ASN A N 1
ATOM 5657 C CA . ASN A 1 746 ? -2.277 -27.985 49.567 1.00 91.88 746 ASN A CA 1
ATOM 5658 C C . ASN A 1 746 ? -2.014 -28.687 48.228 1.00 91.88 746 ASN A C 1
ATOM 5660 O O . ASN A 1 746 ? -2.300 -28.123 47.176 1.00 91.88 746 ASN A O 1
ATOM 5664 N N . TYR A 1 747 ? -1.507 -29.927 48.278 1.00 93.25 747 TYR A N 1
ATOM 5665 C CA . TYR A 1 747 ? -1.295 -30.818 47.122 1.00 93.25 747 TYR A CA 1
ATOM 5666 C C . TYR A 1 747 ? -0.667 -30.119 45.897 1.00 93.25 747 TYR A C 1
ATOM 5668 O O . TYR A 1 747 ? -1.290 -30.013 44.837 1.00 93.25 747 TYR A O 1
ATOM 5676 N N . ALA A 1 748 ? 0.571 -29.646 46.056 1.00 92.19 748 ALA A N 1
ATOM 5677 C CA . ALA A 1 748 ? 1.335 -28.969 45.011 1.00 92.19 748 ALA A CA 1
ATOM 5678 C C . ALA A 1 748 ? 2.552 -29.797 44.568 1.00 92.19 748 ALA A C 1
ATOM 5680 O O . ALA A 1 748 ? 3.224 -30.413 45.396 1.00 92.19 748 ALA A O 1
ATOM 5681 N N . GLN A 1 749 ? 2.842 -29.773 43.271 1.00 92.31 749 GLN A N 1
ATOM 5682 C CA . GLN A 1 749 ? 4.100 -30.202 42.672 1.00 92.31 749 GLN A CA 1
ATOM 5683 C C . GLN A 1 749 ? 4.870 -28.942 42.269 1.00 92.31 749 GLN A C 1
ATOM 5685 O O . GLN A 1 749 ? 4.364 -28.146 41.483 1.00 92.31 749 GLN A O 1
ATOM 5690 N N . ILE A 1 750 ? 6.066 -28.760 42.824 1.00 90.44 750 ILE A N 1
ATOM 5691 C CA . ILE A 1 750 ? 6.899 -27.574 42.605 1.00 90.44 750 ILE A CA 1
ATOM 5692 C C . ILE A 1 750 ? 8.243 -28.042 42.053 1.00 90.44 750 ILE A C 1
ATOM 5694 O O . ILE A 1 750 ? 8.828 -28.978 42.605 1.00 90.44 750 ILE A O 1
ATOM 5698 N N . GLN A 1 751 ? 8.700 -27.421 40.972 1.00 84.81 751 GLN A N 1
ATOM 5699 C CA . GLN A 1 751 ? 9.988 -27.692 40.350 1.00 84.81 751 GLN A CA 1
ATOM 5700 C C . GLN A 1 751 ? 10.669 -26.381 39.938 1.00 84.81 751 GLN A C 1
ATOM 5702 O O . GLN A 1 751 ? 10.044 -25.581 39.249 1.00 84.81 751 GLN A O 1
ATOM 5707 N N . ASP A 1 752 ? 11.957 -26.273 40.283 1.00 78.56 752 ASP A N 1
ATOM 5708 C CA . ASP A 1 752 ? 12.879 -25.176 39.947 1.00 78.56 752 ASP A CA 1
ATOM 5709 C C . ASP A 1 752 ? 12.486 -23.798 40.510 1.00 78.56 752 ASP A C 1
ATOM 5711 O O . ASP A 1 752 ? 11.492 -23.184 40.058 1.00 78.56 752 ASP A O 1
#

Sequence (752 aa):
MKKIYIYTFSAILSLVLFAASNSFAQNNIAVSGVPANICANESLIINYVANGFTPGAGNIYQAQLSSVTGDFTVPIPISNETFSSALSGTINVTIPASTTLNPTSAYRIRIVSSDPVVIGTDNAANIIINCTTNDYYWVGGAGDWTDFDNHWATGTGGTTFYGQVPTDDDNINFDGNSFPDGGILNVDMPANGNNMTWTDVSTGPQLYCPPNYNITLRGNLIMADGVYRDVYYFYLTSDKENIIVNMADNTMKLNSNIYWDGRLTFSGSGSWILADSLHVDYLRLSSNTTLTTKSYPIDLLSTLNNYGTFNAGNSNITLQRISQNSILNAENSTFIFNKGDGWIGGTGVYNKVILEAGQFDLYNNTIDDLKLMPGVKLEIGDGSTLTVTSNFEALGSRAKMIAIQSVSSGSAGILDLGSSVALVNFLILHDTTVNASSMPVFASNSINNGNNTNWNIGGIASLPYYWIDGSGNWSDAIHWATTDGGSTLRTEPPGPADNVNFTTNSFPNGGKITIDMVANCHDMIWTDGSTNPIIQTIKDYPLTVRGNFQLATGVSRDIYDLRFESTTSNVVTFADNKLYTNGDITFDGSGSWSLQDSISCRTLWVNSGNLITNNHTLNISNIIFNNGMTTLGSSTVNTQQIQGGQAYLNTGTSNIYISEGNIYGPFNFNNVYLEGKNIRVVGNNTFNNLTLAAGAEVVFYDNDIQTFNQSLTISGTRANMVKINSINAGLETFLVNGGSAVSVVNYAQIQD

Secondary structure (DSSP, 8-state):
--------HHHHHHHHHHHHS------EEEEE---SEEEET-EEEEEEEEESS-PPTT-EEEEEE--TTS--SSPEE-S--EE---SEEEEEEE--TTPPPEEEEEE-EEEEEETTEEEPPP-SS-EEEEEE--EEEE-SSSEETT-HHHHEESSTT-S-B-SS---TTSEEEE-TTT-TT-EEEE--S-EEES-EEE-SPPS-EEEEE-TT--EEESS-EE--TT-EEEESEEEEE-S-BSEEEE-TT--B---TTSS---EEEEESS-EEEESS-EEESEEEE-TT-EEE-TT--EEESSEEEEEEEEE-TT-EEEESEEEEEEEEE-TT-EEEE-SSEEEE-SS-EEEEEEE-SSEEEE-S-EEEEEEE-TT-EEEEPTT-EEEEEEEEEEE--SSSPEEEEESSTTS-EEEE-TTPEEEEESEEEESEEEE-SSPSEEEEEEEE-S-EESEEEEEPPP-EEEE-SSSEETT-GGGEESSTT-S-B-SS---TTPEEEE-TTT-BTB-EEEE-S-EEES-EEE-S--SS-EEEE-TT--EEE-S-EEPPTT-EEE-SEEEEE-SSEEEEE-TT-PPPTT-EEEEESS-EEEESS-EEEEEEEE-SSEEE-TT--EEEEEEEESS-EEE-TT-EEEEEEEES-GGGEE-TT-EEEESSSEEES--EEEEEEE-SSSEEEES-EEEEEEEE-TT-EEEEPTT-EEEEEEEEEEE--SSS-EEEEESSTT---EEEE-SS-EEEEESEEEE-

pLDDT: mean 89.81, std 11.98, range [32.28, 98.62]

Foldseek 3Di:
DDDDDDDDPVVVVVVVVVVVVPPQWAFAKAKDQDDQEAEAQDKAKIKIATDNDFFDQFKWKWKWKAAQAQHVPPTDTFFDGDGDRDRIDMTIGHHHNPHDADQPGQMWMWIFIVGVTDTHDINPGGHGHHHHEAEWEFADAADEQFVQQQGTASDDNDPHGDPGGEAQRYEYEYACRRHVPAYEYEHPAAAHYAEYEYYHHDAHHEDAYDPVYEYEYAAEYYHEPRYEYQGQHYEHEYSGEAGEYECYPQRHPQDPDDPRTFEYEYYDLYEYEYPAAHEGQEYEYADNYYYADVQHEYAHVEEYEYNYAYHQAQYEYEYQEYADPNHYNQHNYEYENQDDLYEHDDAEEHAHYEYHEDEYEDFNYEYAHYYYHFQYEYEYEFVGEHEYEAEAYQEYDQFGAYEYAYPDAPGAGEYEDEAYDYHAERYEYHRYEYHYPDWQDEHACYHDQDNYYRYDYHHHDEAEWEAADAEDEQFPQCRTARDHLDNHTDPGGHHQRYAYEYECRNAVPEHEYEHPAQAHYAEYDYDPDHQQHEYAYDPPREYEYAAEYADDPNHEYHYQEYEYEYQEEHEYEPDPYAYDARHEYEYYHQYEYEYPEEYEYAEYEDQAHEYEDVQHEYHYAEYEYNYYAYENAQHEYEYQEYADEQVRYHAHQYEYEHAHHEYHYAHEHEHYEQNYEPYEYEAAYEYCEYEYAFQYEYEYEAPHAYEHEAEYHYHYDPVGAYEYEYPDAPGDDHDHYPPHYDYHHDRYDYGD